Protein AF-0000000074037880 (afdb_homodimer)

Nearest PDB structures (foldseek):
  3bfj-assembly1_A  TM=9.382E-01  e=2.009E-25  Klebsiella pneumoniae
  3ox4-assembly2_C  TM=9.324E-01  e=2.472E-25  Zymomonas mobilis
  7qnf-assembly1_AAA  TM=9.212E-01  e=4.508E-24  Escherichia coli str. K-12 substr. MG1655
  4fr2-assembly1_A-2  TM=9.299E-01  e=2.249E-23  Oenococcus oeni ATCC BAA-1163
  6jkp-assembly1_A  TM=8.686E-01  e=5.429E-23  Bifidobacterium catenulatum PV20-2

pLDDT: mean 90.04, std 9.84, range [37.25, 98.62]

Radius of gyration: 26.13 Å; Cα contacts (8 Å, |Δi|>4): 1681; chains: 2; bounding box: 65×81×56 Å

Foldseek 3Di:
DFDFDFDFAPAEAADAPLLLCLQVVQVVQHQEEEEFEAPVCVVVCVQVVSQVSNVVSRHHYHYDHHADPLRALVVLVVVLVVCLVRVHQEYEFEEAQASLLSSLSSQQVNVDVDGSVCQQVADEGQDGRAYEYEYLALQHQCNRPQWGWGQHPVPLFIGIGGYHRNNYNYYYYHLCSLVVDQLQVLLLSLLLLLQLLLQQCLFLQADPQLVVLSLLLNLLSLVLLVVCLVPSNDSVSSSSNSVSSVSSNSSCSRGHHALLLLLLSGCCSNPVDPSSLSSLQLRLVLLLVSCQLDLQSLQSLLVSLVHDCPPHDSNNRSVSNSVSSVVSSVSHPGDNAPVVVVDDLVVSLVSLQRSQPPPNQVGGRVGRHSVNSSVSNVVRD/DFDFDFDFAPAEADDAPLLLCLQVLQVVFHQEEEEFEAPVCVVVCPQVVSQVSNVVSRHHYHYDHHADPLRALVVLVVVLVVCLVRVHQEYEFEEAQARLLSSLSSQQVNVDVDGSVCQQVADEGQDGRAYEYEYLALQHQCNRPQWGWGQHPVPLFIGIGGYHRNNHNYYYYHLCSLVVDQLQVLLLSLLLLLQLLLQQCLFQQADPQLVVLSLLLNLLSLVLLVVCLVPSNDSVSSSSNSVSSVSSNSSCSRGHHALLLLLLSGCCSNPVDDSSLSSLQLRLVLLLVSCVLDLQSLQSLLVSLVHDCPPHDSNNRSVSNSVSSVVSSVSHPGDNAPVVVVDDLVVSLVSLQRSQPPPNQVGGGVGRHSVNSSVSNVVRD

Structure (mmCIF, N/CA/C/O backbone):
data_AF-0000000074037880-model_v1
#
loop_
_entity.id
_entity.type
_entity.pdbx_description
1 polymer 'Alcohol dehydrogenase'
#
loop_
_atom_site.group_PDB
_atom_site.id
_atom_site.type_symbol
_atom_site.label_atom_id
_atom_site.label_alt_id
_atom_site.label_comp_id
_atom_site.label_asym_id
_atom_site.label_entity_id
_atom_site.label_seq_id
_atom_site.pdbx_PDB_ins_code
_atom_site.Cartn_x
_atom_site.Cartn_y
_atom_site.Cartn_z
_atom_site.occupancy
_atom_site.B_iso_or_equiv
_atom_site.auth_seq_id
_atom_site.auth_comp_id
_atom_site.auth_asym_id
_atom_site.auth_atom_id
_atom_site.pdbx_PDB_model_num
ATOM 1 N N . MET A 1 1 ? -4.027 -3.281 18.734 1 38.81 1 MET A N 1
ATOM 2 C CA . MET A 1 1 ? -3.924 -3.129 17.281 1 38.81 1 MET A CA 1
ATOM 3 C C . MET A 1 1 ? -2.629 -3.742 16.766 1 38.81 1 MET A C 1
ATOM 5 O O . MET A 1 1 ? -1.581 -3.627 17.406 1 38.81 1 MET A O 1
ATOM 9 N N . ARG A 1 2 ? -2.766 -4.672 15.914 1 44.81 2 ARG A N 1
ATOM 10 C CA . ARG A 1 2 ? -1.594 -5.375 15.406 1 44.81 2 ARG A CA 1
ATOM 11 C C . ARG A 1 2 ? -0.685 -4.43 14.625 1 44.81 2 ARG A C 1
ATOM 13 O O . ARG A 1 2 ? -1.164 -3.535 13.93 1 44.81 2 ARG A O 1
ATOM 20 N N . SER A 1 3 ? 0.666 -4.527 15 1 43.25 3 SER A N 1
ATOM 21 C CA . SER A 1 3 ? 1.658 -3.777 14.242 1 43.25 3 SER A CA 1
ATOM 22 C C . SER A 1 3 ? 1.737 -4.27 12.797 1 43.25 3 SER A C 1
ATOM 24 O O . SER A 1 3 ? 1.501 -5.445 12.523 1 43.25 3 SER A O 1
ATOM 26 N N . ILE A 1 4 ? 1.676 -3.297 11.828 1 49.12 4 ILE A N 1
ATOM 27 C CA . ILE A 1 4 ? 1.834 -3.623 10.422 1 49.12 4 ILE A CA 1
ATOM 28 C C . ILE A 1 4 ? 3.215 -3.184 9.938 1 49.12 4 ILE A C 1
ATOM 30 O O . ILE A 1 4 ? 3.701 -2.117 10.32 1 49.12 4 ILE A O 1
ATOM 34 N N . SER A 1 5 ? 3.988 -4.113 9.438 1 48.03 5 SER A N 1
ATOM 35 C CA . SER A 1 5 ? 5.207 -3.762 8.719 1 48.03 5 SER A CA 1
ATOM 36 C C . SER A 1 5 ? 5.059 -4.031 7.223 1 48.03 5 SER A C 1
ATOM 38 O O . SER A 1 5 ? 4.703 -5.141 6.816 1 48.03 5 SER A O 1
ATOM 40 N N . LEU A 1 6 ? 5.051 -2.912 6.492 1 57.62 6 LEU A N 1
ATOM 41 C CA . LEU A 1 6 ? 4.883 -3.014 5.047 1 57.62 6 LEU A CA 1
ATOM 42 C C . LEU A 1 6 ? 6.172 -2.641 4.32 1 57.62 6 LEU A C 1
ATOM 44 O O . LEU A 1 6 ? 6.801 -1.631 4.648 1 57.62 6 LEU A O 1
ATOM 48 N N . ARG A 1 7 ? 6.762 -3.617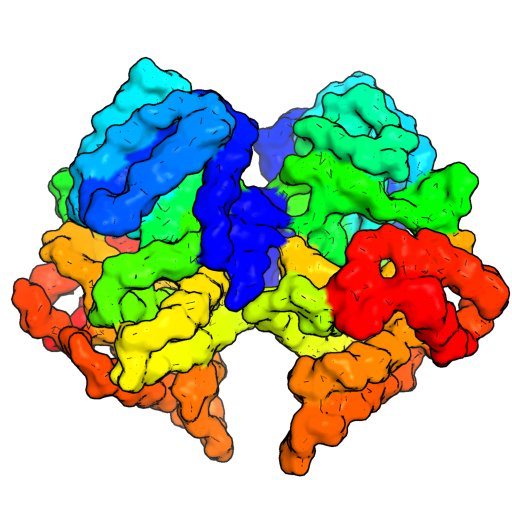 3.701 1 56.31 7 ARG A N 1
ATOM 49 C CA . ARG A 1 7 ? 7.805 -3.271 2.744 1 56.31 7 ARG A CA 1
ATOM 50 C C . ARG A 1 7 ? 7.281 -3.328 1.313 1 56.31 7 ARG A C 1
ATOM 52 O O . ARG A 1 7 ? 6.867 -4.391 0.839 1 56.31 7 ARG A O 1
ATOM 59 N N . LEU A 1 8 ? 7 -2.287 0.741 1 66 8 LEU A N 1
ATOM 60 C CA . LEU A 1 8 ? 6.484 -2.219 -0.622 1 66 8 LEU A CA 1
ATOM 61 C C . LEU A 1 8 ? 7.574 -1.788 -1.595 1 66 8 LEU A C 1
ATOM 63 O O . LEU A 1 8 ? 8.477 -1.03 -1.229 1 66 8 LEU A O 1
ATOM 67 N N . PRO A 1 9 ? 7.574 -2.648 -2.732 1 65.31 9 PRO A N 1
ATOM 68 C CA . PRO A 1 9 ? 8.523 -2.15 -3.734 1 65.31 9 PRO A CA 1
ATOM 69 C C . PRO A 1 9 ? 8.414 -0.643 -3.949 1 65.31 9 PRO A C 1
ATOM 71 O O . PRO A 1 9 ? 7.344 -0.063 -3.766 1 65.31 9 PRO A O 1
ATOM 74 N N . SER A 1 10 ? 9.43 -0.132 -4.25 1 68.94 10 SER A N 1
ATOM 75 C CA . SER A 1 10 ? 9.523 1.319 -4.375 1 68.94 10 SER A CA 1
ATOM 76 C C . SER A 1 10 ? 8.578 1.846 -5.445 1 68.94 10 SER A C 1
ATOM 78 O O . SER A 1 10 ? 7.992 2.92 -5.293 1 68.94 10 SER A O 1
ATOM 80 N N . THR A 1 11 ? 8.422 0.907 -6.535 1 84.19 11 THR A N 1
ATOM 81 C CA . THR A 1 11 ? 7.566 1.415 -7.602 1 84.19 11 THR A CA 1
ATOM 82 C C . THR A 1 11 ? 6.609 0.333 -8.086 1 84.19 11 THR A C 1
ATOM 84 O O . THR A 1 11 ? 7.027 -0.786 -8.391 1 84.19 11 THR A O 1
ATOM 87 N N . VAL A 1 12 ? 5.355 0.542 -7.98 1 87.94 12 VAL A N 1
ATOM 88 C CA . VAL A 1 12 ? 4.34 -0.325 -8.57 1 87.94 12 VAL A CA 1
ATOM 89 C C . VAL A 1 12 ? 3.564 0.439 -9.633 1 87.94 12 VAL A C 1
ATOM 91 O O . VAL A 1 12 ? 2.982 1.491 -9.359 1 87.94 12 VAL A O 1
ATOM 94 N N . VAL A 1 13 ? 3.619 -0.035 -10.836 1 88.44 13 VAL A N 1
ATOM 95 C CA . VAL A 1 13 ? 2.857 0.538 -11.938 1 88.44 13 VAL A CA 1
ATOM 96 C C . VAL A 1 13 ? 1.796 -0.456 -12.406 1 88.44 13 VAL A C 1
ATOM 98 O O . VAL A 1 13 ? 2.107 -1.609 -12.711 1 88.44 13 VAL A O 1
ATOM 101 N N . PHE A 1 14 ? 0.534 -0.035 -12.367 1 89.44 14 PHE A N 1
ATOM 102 C CA . PHE A 1 14 ? -0.59 -0.901 -12.703 1 89.44 14 PHE A CA 1
ATOM 103 C C . PHE A 1 14 ? -1.52 -0.22 -13.703 1 89.44 14 PHE A C 1
ATOM 105 O O . PHE A 1 14 ? -1.841 0.961 -13.555 1 89.44 14 PHE A O 1
ATOM 112 N N . GLY A 1 15 ? -1.845 -0.933 -14.742 1 86.88 15 GLY A N 1
ATOM 113 C CA . GLY A 1 15 ? -2.836 -0.398 -15.656 1 86.88 15 GLY A CA 1
ATOM 114 C C . GLY A 1 15 ? -2.662 -0.896 -17.078 1 86.88 15 GLY A C 1
ATOM 115 O O . GLY A 1 15 ? -1.974 -1.892 -17.312 1 86.88 15 GLY A O 1
ATOM 116 N N . LYS A 1 16 ? -3.389 -0.224 -18.047 1 84.69 16 LYS A N 1
ATOM 117 C CA . LYS A 1 16 ? -3.279 -0.521 -19.484 1 84.69 16 LYS A CA 1
ATOM 118 C C . LYS A 1 16 ? -2.115 0.237 -20.109 1 84.69 16 LYS A C 1
ATOM 120 O O . LYS A 1 16 ? -1.926 1.426 -19.844 1 84.69 16 LYS A O 1
ATOM 125 N N . ASP A 1 17 ? -1.201 -0.445 -20.781 1 85.94 17 ASP A N 1
ATOM 126 C CA . ASP A 1 17 ? -0.114 0.114 -21.578 1 85.94 17 ASP A CA 1
ATOM 127 C C . ASP A 1 17 ? 1.002 0.653 -20.688 1 85.94 17 ASP A C 1
ATOM 129 O O . ASP A 1 17 ? 1.72 1.579 -21.078 1 85.94 17 ASP A O 1
ATOM 133 N N . VAL A 1 18 ? 1.03 0.122 -19.547 1 89.38 18 VAL A N 1
ATOM 134 C CA . VAL A 1 18 ? 2.039 0.613 -18.625 1 89.38 18 VAL A CA 1
ATOM 135 C C . VAL A 1 18 ? 3.381 -0.054 -18.906 1 89.38 18 VAL A C 1
ATOM 137 O O . VAL A 1 18 ? 4.414 0.352 -18.375 1 89.38 18 VAL A O 1
ATOM 140 N N . LEU A 1 19 ? 3.406 -1.007 -19.797 1 89.94 19 LEU A N 1
ATOM 141 C CA . LEU A 1 19 ? 4.633 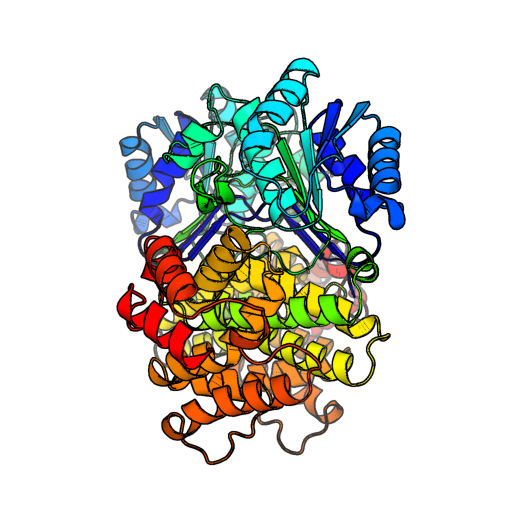-1.713 -20.156 1 89.94 19 LEU A CA 1
ATOM 142 C C . LEU A 1 19 ? 5.688 -0.741 -20.672 1 89.94 19 LEU A C 1
ATOM 144 O O . LEU A 1 19 ? 6.887 -0.989 -20.531 1 89.94 19 LEU A O 1
ATOM 148 N N . THR A 1 20 ? 5.25 0.32 -21.25 1 90.94 20 THR A N 1
ATOM 149 C CA . THR A 1 20 ? 6.148 1.31 -21.828 1 90.94 20 THR A CA 1
ATOM 150 C C . THR A 1 20 ? 7.051 1.919 -20.75 1 90.94 20 THR A C 1
ATOM 152 O O . THR A 1 20 ? 8.102 2.477 -21.062 1 90.94 20 THR A O 1
ATOM 155 N N . GLN A 1 21 ? 6.684 1.771 -19.531 1 91.44 21 GLN A N 1
ATOM 156 C CA . GLN A 1 21 ? 7.434 2.379 -18.438 1 91.44 21 GLN A CA 1
ATOM 157 C C . GLN A 1 21 ? 8.625 1.512 -18.031 1 91.44 21 GLN A C 1
ATOM 159 O O . GLN A 1 21 ? 9.516 1.966 -17.312 1 91.44 21 GLN A O 1
ATOM 164 N N . VAL A 1 22 ? 8.641 0.272 -18.484 1 95.12 22 VAL A N 1
ATOM 165 C CA . VAL A 1 22 ? 9.695 -0.656 -18.078 1 95.12 22 VAL A CA 1
ATOM 166 C C . VAL A 1 22 ? 11.055 -0.122 -18.531 1 95.12 22 VAL A C 1
ATOM 168 O O . VAL A 1 22 ? 12.055 -0.293 -17.844 1 95.12 22 VAL A O 1
ATOM 171 N N . GLY A 1 23 ? 11.086 0.542 -19.672 1 95.94 23 GLY A N 1
ATOM 172 C CA . GLY A 1 23 ? 12.328 1.086 -20.203 1 95.94 23 GLY A CA 1
ATOM 173 C C . GLY A 1 23 ? 12.977 2.102 -19.281 1 95.94 23 GLY A C 1
ATOM 174 O O . GLY A 1 23 ? 14.141 1.954 -18.906 1 95.94 23 GLY A O 1
ATOM 175 N N . SER A 1 24 ? 12.203 3.066 -18.891 1 93.31 24 SER A N 1
ATOM 176 C CA . SER A 1 24 ? 12.734 4.117 -18.016 1 93.31 24 SER A CA 1
ATOM 177 C C . SER A 1 24 ? 13.094 3.568 -16.641 1 93.31 24 SER A C 1
ATOM 179 O O . SER A 1 24 ? 14.102 3.965 -16.062 1 93.31 24 SER A O 1
ATOM 181 N N . LEU A 1 25 ? 12.297 2.684 -16.125 1 92.44 25 LEU A N 1
ATOM 182 C CA . LEU A 1 25 ? 12.555 2.076 -14.82 1 92.44 25 LEU A CA 1
ATOM 183 C C . LEU A 1 25 ? 13.867 1.295 -14.836 1 92.44 25 LEU A C 1
ATOM 185 O O . LEU A 1 25 ? 14.633 1.342 -13.875 1 92.44 25 LEU A O 1
ATOM 189 N N . ALA A 1 26 ? 14.078 0.587 -15.93 1 96.88 26 ALA A N 1
ATOM 190 C CA . ALA A 1 26 ? 15.305 -0.196 -16.062 1 96.88 26 ALA A CA 1
ATOM 191 C C . ALA A 1 26 ? 16.516 0.711 -16.266 1 96.88 26 ALA A C 1
ATOM 193 O O . ALA A 1 26 ? 17.578 0.489 -15.68 1 96.88 26 ALA A O 1
ATOM 194 N N . ARG A 1 27 ? 16.375 1.759 -17.047 1 95.88 27 ARG A N 1
ATOM 195 C CA . ARG A 1 27 ? 17.469 2.662 -17.375 1 95.88 27 ARG A CA 1
ATOM 196 C C . ARG A 1 27 ? 17.984 3.381 -16.141 1 95.88 27 ARG A C 1
ATOM 198 O O . ARG A 1 27 ? 19.172 3.668 -16.031 1 95.88 27 ARG A O 1
ATOM 205 N N . GLU A 1 28 ? 17.094 3.678 -15.25 1 88.62 28 GLU A N 1
ATOM 206 C CA . GLU A 1 28 ? 17.469 4.309 -13.992 1 88.62 28 GLU A CA 1
ATOM 207 C C . GLU A 1 28 ? 18.438 3.432 -13.203 1 88.62 28 GLU A C 1
ATOM 209 O O . GLU A 1 28 ? 19.125 3.916 -12.305 1 88.62 28 GLU A O 1
ATOM 214 N N . ARG A 1 29 ? 18.547 2.195 -13.555 1 93.06 29 ARG A N 1
ATOM 215 C CA . ARG A 1 29 ? 19.25 1.229 -12.719 1 93.06 29 ARG A CA 1
ATOM 216 C C . ARG A 1 29 ? 20.484 0.679 -13.438 1 93.06 29 ARG A C 1
ATOM 218 O O . ARG A 1 29 ? 21.344 0.052 -12.82 1 93.06 29 ARG A O 1
ATOM 225 N N . GLY A 1 30 ? 20.516 0.875 -14.781 1 95.69 30 GLY A N 1
ATOM 226 C CA . GLY A 1 30 ? 21.688 0.44 -15.523 1 95.69 30 GLY A CA 1
ATOM 227 C C . GLY A 1 30 ? 21.484 0.46 -17.031 1 95.69 30 GLY A C 1
ATOM 228 O O . GLY A 1 30 ? 20.5 1.017 -17.516 1 95.69 30 GLY A O 1
ATOM 229 N N . THR A 1 31 ? 22.469 -0.074 -17.719 1 98.06 31 THR A N 1
ATOM 230 C CA . THR A 1 31 ? 22.438 -0.078 -19.188 1 98.06 31 THR A CA 1
ATOM 231 C C . THR A 1 31 ? 22.484 -1.505 -19.719 1 98.06 31 THR A C 1
ATOM 233 O O . THR A 1 31 ? 22.406 -1.72 -20.938 1 98.06 31 THR A O 1
ATOM 236 N N . ARG A 1 32 ? 22.594 -2.471 -18.844 1 98.62 32 ARG A N 1
ATOM 237 C CA . ARG A 1 32 ? 22.641 -3.879 -19.219 1 98.62 32 ARG A CA 1
ATOM 238 C C . ARG A 1 32 ? 21.562 -4.672 -18.484 1 98.62 32 ARG A C 1
ATOM 240 O O . ARG A 1 32 ? 21.594 -4.801 -17.266 1 98.62 32 ARG A O 1
ATOM 247 N N . ALA A 1 33 ? 20.656 -5.223 -19.281 1 98.56 33 ALA A N 1
ATOM 248 C CA . ALA A 1 33 ? 19.516 -5.91 -18.703 1 98.56 33 ALA A CA 1
ATOM 249 C C . ALA A 1 33 ? 19.469 -7.375 -19.141 1 98.56 33 ALA A C 1
ATOM 251 O O . ALA A 1 33 ? 19.797 -7.695 -20.281 1 98.56 33 ALA A O 1
ATOM 252 N N . LEU A 1 34 ? 19.109 -8.234 -18.25 1 98.62 34 LEU A N 1
ATOM 253 C CA . LEU A 1 34 ? 18.766 -9.633 -18.531 1 98.62 34 LEU A CA 1
ATOM 254 C C . LEU A 1 34 ? 17.281 -9.883 -18.312 1 98.62 34 LEU A C 1
ATOM 256 O O . LEU A 1 34 ? 16.766 -9.68 -17.203 1 98.62 34 LEU A O 1
ATOM 260 N N . VAL A 1 35 ? 16.609 -10.258 -19.359 1 98.12 35 VAL A N 1
ATOM 261 C CA . VAL A 1 35 ? 15.203 -10.625 -19.266 1 98.12 35 VAL A CA 1
ATOM 262 C C . VAL A 1 35 ? 15.078 -12.141 -19.094 1 98.12 35 VAL A C 1
ATOM 264 O O . VAL A 1 35 ? 15.547 -12.914 -19.922 1 98.12 35 VAL A O 1
ATOM 267 N N . VAL A 1 36 ? 14.539 -12.516 -17.969 1 97 36 VAL A N 1
ATOM 268 C CA . VAL A 1 36 ? 14.258 -13.922 -17.688 1 97 36 VAL A CA 1
ATOM 269 C C . VAL A 1 36 ? 12.781 -14.203 -17.922 1 97 36 VAL A C 1
ATOM 271 O O . VAL A 1 36 ? 11.914 -13.594 -17.297 1 97 36 VAL A O 1
ATOM 274 N N . THR A 1 37 ? 12.461 -15.102 -18.797 1 94.31 37 THR A N 1
ATOM 275 C CA . THR A 1 37 ? 11.07 -15.32 -19.188 1 94.31 37 THR A CA 1
ATOM 276 C C . THR A 1 37 ? 10.859 -16.766 -19.641 1 94.31 37 THR A C 1
ATOM 278 O O . THR A 1 37 ? 11.758 -17.594 -19.5 1 94.31 37 THR A O 1
ATOM 281 N N . GLU A 1 38 ? 9.594 -17.047 -19.938 1 87.44 38 GLU A N 1
ATOM 282 C CA . GLU A 1 38 ? 9.219 -18.375 -20.438 1 87.44 38 GLU A CA 1
ATOM 283 C C . GLU A 1 38 ? 8.789 -18.297 -21.891 1 87.44 38 GLU A C 1
ATOM 285 O O . GLU A 1 38 ? 8.18 -17.312 -22.328 1 87.44 38 GLU A O 1
ATOM 290 N N . GLY A 1 39 ? 9.102 -19.344 -22.547 1 78.06 39 GLY A N 1
ATOM 291 C CA . GLY A 1 39 ? 8.953 -19.406 -23.984 1 78.06 39 GLY A CA 1
ATOM 292 C C . GLY A 1 39 ? 7.516 -19.219 -24.453 1 78.06 39 GLY A C 1
ATOM 293 O O . GLY A 1 39 ? 7.266 -18.719 -25.547 1 78.06 39 GLY A O 1
ATOM 294 N N . VAL A 1 40 ? 6.547 -19.547 -23.641 1 72.12 40 VAL A N 1
ATOM 295 C CA . VAL A 1 40 ? 5.145 -19.516 -24.031 1 72.12 40 VAL A CA 1
ATOM 296 C C . VAL A 1 40 ? 4.73 -18.078 -24.328 1 72.12 40 VAL A C 1
ATOM 298 O O . VAL A 1 40 ? 3.779 -17.828 -25.078 1 72.12 40 VAL A O 1
ATOM 301 N N . LEU A 1 41 ? 5.484 -17.141 -23.922 1 74.44 41 LEU A N 1
ATOM 302 C CA . LEU A 1 41 ? 5.117 -15.734 -24.062 1 74.44 41 LEU A CA 1
ATOM 303 C C . LEU A 1 41 ? 5.605 -15.195 -25.406 1 74.44 41 LEU A C 1
ATOM 305 O O . LEU A 1 41 ? 5.309 -14.047 -25.766 1 74.44 41 LEU A O 1
ATOM 309 N N . HIS A 1 42 ? 6.262 -16.031 -26.172 1 72 42 HIS A N 1
ATOM 310 C CA . HIS A 1 42 ? 6.605 -15.641 -27.547 1 72 42 HIS A CA 1
ATOM 311 C C . HIS A 1 42 ? 5.355 -15.422 -28.375 1 72 42 HIS A C 1
ATOM 313 O O . HIS A 1 42 ? 5.316 -14.516 -29.219 1 72 42 HIS A O 1
ATOM 319 N N . GLU A 1 43 ? 4.449 -16.25 -28.234 1 71.12 43 GLU A N 1
ATOM 320 C CA . GLU A 1 43 ? 3.244 -16.234 -29.062 1 71.12 43 GLU A CA 1
ATOM 321 C C . GLU A 1 43 ? 2.52 -14.891 -28.969 1 71.12 43 GLU A C 1
ATOM 323 O O . GLU A 1 43 ? 1.932 -14.43 -29.953 1 71.12 43 GLU A O 1
ATOM 328 N N . GLY A 1 44 ? 2.639 -14.188 -28.031 1 74.69 44 GLY A N 1
ATOM 329 C CA . GLY A 1 44 ? 1.97 -12.906 -27.859 1 74.69 44 GLY A CA 1
ATOM 330 C C . GLY A 1 44 ? 2.867 -11.719 -28.172 1 74.69 44 GLY A C 1
ATOM 331 O O . GLY A 1 44 ? 2.418 -10.57 -28.141 1 74.69 44 GLY A O 1
ATOM 332 N N . GLY A 1 45 ? 4.074 -12.062 -28.594 1 83.38 45 GLY A N 1
ATOM 333 C CA . GLY A 1 45 ? 5.023 -11.008 -28.922 1 83.38 45 GLY A CA 1
ATOM 334 C C . GLY A 1 45 ? 5.441 -10.188 -27.703 1 83.38 45 GLY A C 1
ATOM 335 O O . GLY A 1 45 ? 6.051 -9.125 -27.859 1 83.38 45 GLY A O 1
ATOM 336 N N . HIS A 1 46 ? 5.098 -10.656 -26.547 1 86.44 46 HIS A N 1
ATOM 337 C CA . HIS A 1 46 ? 5.332 -9.883 -25.344 1 86.44 46 HIS A CA 1
ATOM 338 C C . HIS A 1 46 ? 6.824 -9.781 -25.031 1 86.44 46 HIS A C 1
ATOM 340 O O . HIS A 1 46 ? 7.293 -8.742 -24.562 1 86.44 46 HIS A O 1
ATOM 346 N N . ILE A 1 47 ? 7.531 -10.844 -25.328 1 91.69 47 ILE A N 1
ATOM 347 C CA . ILE A 1 47 ? 8.961 -10.844 -25.062 1 91.69 47 ILE A CA 1
ATOM 348 C C . ILE A 1 47 ? 9.656 -9.805 -25.938 1 91.69 47 ILE A C 1
ATOM 350 O O . ILE A 1 47 ? 10.43 -8.984 -25.453 1 91.69 47 ILE A O 1
ATOM 354 N N . GLU A 1 48 ? 9.305 -9.82 -27.188 1 93.12 48 GLU A N 1
ATOM 355 C CA . GLU A 1 48 ? 9.914 -8.883 -28.125 1 93.12 48 GLU A CA 1
ATOM 356 C C . GLU A 1 48 ? 9.539 -7.438 -27.797 1 93.12 48 GLU A C 1
ATOM 358 O O . GLU A 1 48 ? 10.375 -6.539 -27.875 1 93.12 48 GLU A O 1
ATOM 363 N N . ARG A 1 49 ? 8.352 -7.32 -27.469 1 92.88 49 ARG A N 1
ATOM 364 C CA . ARG A 1 49 ? 7.879 -5.988 -27.094 1 92.88 49 ARG A CA 1
ATOM 365 C C . ARG A 1 49 ? 8.672 -5.426 -25.922 1 92.88 49 ARG A C 1
ATOM 367 O O . ARG A 1 49 ? 9.125 -4.281 -25.969 1 92.88 49 ARG A O 1
ATOM 374 N N . VAL A 1 50 ? 8.844 -6.207 -24.906 1 95.31 50 VAL A N 1
ATOM 375 C CA . VAL A 1 50 ? 9.57 -5.781 -23.703 1 95.31 50 VAL A CA 1
ATOM 376 C C . VAL A 1 50 ? 11.031 -5.52 -24.062 1 95.31 50 VAL A C 1
ATOM 378 O O . VAL A 1 50 ? 11.602 -4.504 -23.656 1 95.31 50 VAL A O 1
ATOM 381 N N . ALA A 1 51 ? 11.609 -6.43 -24.828 1 96.75 51 ALA A N 1
ATOM 382 C CA . ALA A 1 51 ? 13.008 -6.277 -25.234 1 96.75 51 ALA A CA 1
ATOM 383 C C . ALA A 1 51 ? 13.203 -4.992 -26.047 1 96.75 51 ALA A C 1
ATOM 385 O O . ALA A 1 51 ? 14.188 -4.277 -25.844 1 96.75 51 ALA A O 1
ATOM 386 N N . GLU A 1 52 ? 12.305 -4.707 -26.906 1 97.06 52 GLU A N 1
ATOM 387 C CA . GLU A 1 52 ? 12.391 -3.512 -27.734 1 97.06 52 GLU A CA 1
ATOM 388 C C . GLU A 1 52 ? 12.273 -2.244 -26.891 1 97.06 52 GLU A C 1
ATOM 390 O O . GLU A 1 52 ? 13 -1.274 -27.125 1 97.06 52 GLU A O 1
ATOM 395 N N . ILE A 1 53 ? 11.312 -2.244 -26 1 97.31 53 ILE A N 1
ATOM 396 C CA . ILE A 1 53 ? 11.141 -1.104 -25.109 1 97.31 53 ILE A CA 1
ATOM 397 C C . ILE A 1 53 ? 12.438 -0.836 -24.359 1 97.31 53 ILE A C 1
ATOM 399 O O . ILE A 1 53 ? 12.875 0.313 -24.234 1 97.31 53 ILE A O 1
ATOM 403 N N . LEU A 1 54 ? 13.094 -1.911 -23.875 1 98.12 54 LEU A N 1
ATOM 404 C CA . LEU A 1 54 ? 14.352 -1.784 -23.141 1 98.12 54 LEU A CA 1
ATOM 405 C C . LEU A 1 54 ? 15.461 -1.255 -24.047 1 98.12 54 LEU A C 1
ATOM 407 O O . LEU A 1 54 ? 16.188 -0.333 -23.656 1 98.12 54 LEU A O 1
ATOM 411 N N . ARG A 1 55 ? 15.555 -1.775 -25.234 1 98.25 55 ARG A N 1
ATOM 412 C CA . ARG A 1 55 ? 16.594 -1.347 -26.172 1 98.25 55 ARG A CA 1
ATOM 413 C C . ARG A 1 55 ? 16.406 0.117 -26.562 1 98.25 55 ARG A C 1
ATOM 415 O O . ARG A 1 55 ? 17.375 0.882 -26.609 1 98.25 55 ARG A O 1
ATOM 422 N N . ARG A 1 56 ? 15.234 0.501 -26.797 1 97.75 56 ARG A N 1
ATOM 423 C CA . ARG A 1 56 ? 14.922 1.88 -27.156 1 97.75 56 ARG A CA 1
ATOM 424 C C . ARG A 1 56 ? 15.258 2.838 -26.016 1 97.75 56 ARG A C 1
ATOM 426 O O . ARG A 1 56 ? 15.5 4.023 -26.25 1 97.75 56 ARG A O 1
ATOM 433 N N . SER A 1 57 ? 15.25 2.291 -24.859 1 97.62 57 SER A N 1
ATOM 434 C CA . SER A 1 57 ? 15.57 3.109 -23.703 1 97.62 57 SER A CA 1
ATOM 435 C C . SER A 1 57 ? 17.062 3.139 -23.438 1 97.62 57 SER A C 1
ATOM 437 O O . SER A 1 57 ? 17.516 3.656 -22.406 1 97.62 57 SER A O 1
ATOM 439 N N . GLY A 1 58 ? 17.844 2.484 -24.281 1 97.94 58 GLY A N 1
ATOM 440 C CA . GLY A 1 58 ? 19.297 2.596 -24.219 1 97.94 58 GLY A CA 1
ATOM 441 C C . GLY A 1 58 ? 19.953 1.441 -23.484 1 97.94 58 GLY A C 1
ATOM 442 O O . GLY A 1 58 ? 21.094 1.554 -23.047 1 97.94 58 GLY A O 1
ATOM 443 N N . LEU A 1 59 ? 19.25 0.331 -23.344 1 98.31 59 LEU A N 1
ATOM 444 C CA . LEU A 1 59 ? 19.828 -0.8 -22.641 1 98.31 59 LEU A CA 1
ATOM 445 C C . LEU A 1 59 ? 20.312 -1.872 -23.609 1 98.31 59 LEU A C 1
ATOM 447 O O . LEU A 1 59 ? 19.656 -2.127 -24.625 1 98.31 59 LEU A O 1
ATOM 451 N N . ASP A 1 60 ? 21.422 -2.488 -23.297 1 98.38 60 ASP A N 1
ATOM 452 C CA . ASP A 1 60 ? 21.797 -3.775 -23.891 1 98.38 60 ASP A CA 1
ATOM 453 C C . ASP A 1 60 ? 20.984 -4.91 -23.25 1 98.38 60 ASP A C 1
ATOM 455 O O . ASP A 1 60 ? 21 -5.082 -22.031 1 98.38 60 ASP A O 1
ATOM 459 N N . VAL A 1 61 ? 20.312 -5.652 -24.125 1 98.31 61 VAL A N 1
ATOM 460 C CA . VAL A 1 61 ? 19.344 -6.59 -23.578 1 98.31 61 VAL A CA 1
ATOM 461 C C . VAL A 1 61 ? 19.734 -8.023 -23.953 1 98.31 61 VAL A C 1
ATOM 463 O O . VAL A 1 61 ? 19.969 -8.32 -25.125 1 98.31 61 VAL A O 1
ATOM 466 N N . MET A 1 62 ? 19.828 -8.867 -23 1 97.75 62 MET A N 1
ATOM 467 C CA . MET A 1 62 ? 19.891 -10.312 -23.156 1 97.75 62 MET A CA 1
ATOM 468 C C . MET A 1 62 ? 18.594 -10.977 -22.719 1 97.75 62 MET A C 1
ATOM 470 O O . MET A 1 62 ? 18.016 -10.594 -21.688 1 97.75 62 MET A O 1
ATOM 474 N N . VAL A 1 63 ? 18.125 -11.898 -23.531 1 97.06 63 VAL A N 1
ATOM 475 C CA . VAL A 1 63 ? 16.875 -12.578 -23.219 1 97.06 63 VAL A CA 1
ATOM 476 C C . VAL A 1 63 ? 17.141 -14.062 -22.969 1 97.06 63 VAL A C 1
ATOM 478 O O . VAL A 1 63 ? 17.766 -14.734 -23.797 1 97.06 63 VAL A O 1
ATOM 481 N N . TYR A 1 64 ? 16.812 -14.484 -21.797 1 96.12 64 TYR A N 1
ATOM 482 C CA . TYR A 1 64 ? 16.75 -15.914 -21.5 1 96.12 64 TYR A CA 1
ATOM 483 C C . TYR A 1 64 ? 15.305 -16.406 -21.469 1 96.12 64 TYR A C 1
ATOM 485 O O . TYR A 1 64 ? 14.578 -16.156 -20.516 1 96.12 64 TYR A O 1
ATOM 493 N N . ASP A 1 65 ? 14.867 -17.125 -22.406 1 92.88 65 ASP A N 1
ATOM 494 C CA . ASP A 1 65 ? 13.469 -17.516 -22.562 1 92.88 65 ASP A CA 1
ATOM 495 C C . ASP A 1 65 ? 13.312 -19.031 -22.516 1 92.88 65 ASP A C 1
ATOM 497 O O . ASP A 1 65 ? 12.344 -19.578 -23.062 1 92.88 65 ASP A O 1
ATOM 501 N N . GLU A 1 66 ? 14.227 -19.656 -21.875 1 89.06 66 GLU A N 1
ATOM 502 C CA . GLU A 1 66 ? 14.242 -21.109 -21.938 1 89.06 66 GLU A CA 1
ATOM 503 C C . GLU A 1 66 ? 13.617 -21.734 -20.703 1 89.06 66 GLU A C 1
ATOM 505 O O . GLU A 1 66 ? 13.711 -22.938 -20.484 1 89.06 66 GLU A O 1
ATOM 510 N N . LEU A 1 67 ? 13.039 -20.875 -19.922 1 88.94 67 LEU A N 1
ATOM 511 C CA . LEU A 1 67 ? 12.383 -21.453 -18.75 1 88.94 67 LEU A CA 1
ATOM 512 C C . LEU A 1 67 ? 11.086 -22.141 -19.125 1 88.94 67 LEU A C 1
ATOM 514 O O . LEU A 1 67 ? 10.391 -21.703 -20.047 1 88.94 67 LEU A O 1
ATOM 518 N N . MET A 1 68 ? 10.898 -23.234 -18.484 1 75.69 68 MET A N 1
ATOM 519 C CA . MET A 1 68 ? 9.625 -23.938 -18.594 1 75.69 68 MET A CA 1
ATOM 520 C C . MET A 1 68 ? 8.75 -23.672 -17.375 1 75.69 68 MET A C 1
ATOM 522 O O . MET A 1 68 ? 9.266 -23.344 -16.297 1 75.69 68 MET A O 1
ATOM 526 N N . PRO A 1 69 ? 7.473 -23.797 -17.578 1 63.31 69 PRO A N 1
ATOM 527 C CA . PRO A 1 69 ? 6.562 -23.562 -16.453 1 63.31 69 PRO A CA 1
ATOM 528 C C . PRO A 1 69 ? 6.938 -24.375 -15.211 1 63.31 69 PRO A C 1
ATOM 530 O O . PRO A 1 69 ? 6.691 -23.938 -14.086 1 63.31 69 PRO A O 1
ATOM 533 N N . SER A 1 70 ? 7.574 -25.438 -15.492 1 65.19 70 SER A N 1
ATOM 534 C CA . SER A 1 70 ? 7.918 -26.297 -14.359 1 65.19 70 SER A CA 1
ATOM 535 C C . SER A 1 70 ? 9.406 -26.203 -14.031 1 65.19 70 SER A C 1
ATOM 537 O O . SER A 1 70 ? 9.984 -27.125 -13.469 1 65.19 70 SER A O 1
ATOM 539 N N . SER A 1 71 ? 9.828 -25.062 -14.414 1 69.06 71 SER A N 1
ATOM 540 C CA . SER A 1 71 ? 11.273 -24.953 -14.227 1 69.06 71 SER A CA 1
ATOM 541 C C . SER A 1 71 ? 11.656 -25.078 -12.758 1 69.06 71 SER A C 1
ATOM 543 O O . SER A 1 71 ? 10.938 -24.594 -11.883 1 69.06 71 SER A O 1
ATOM 545 N N . ALA A 1 72 ? 12.734 -25.766 -12.617 1 73.69 72 ALA A N 1
ATOM 546 C CA . ALA A 1 72 ? 13.25 -26.109 -11.297 1 73.69 72 ALA A CA 1
ATOM 547 C C . ALA A 1 72 ? 14.336 -25.125 -10.859 1 73.69 72 ALA A C 1
ATOM 549 O O . ALA A 1 72 ? 14.805 -24.312 -11.656 1 73.69 72 ALA A O 1
ATOM 550 N N . SER A 1 73 ? 14.641 -25.25 -9.648 1 85.19 73 SER A N 1
ATOM 551 C CA . SER A 1 73 ? 15.648 -24.406 -9 1 85.19 73 SER A CA 1
ATOM 552 C C . SER A 1 73 ? 17 -24.547 -9.68 1 85.19 73 SER A C 1
ATOM 554 O O . SER A 1 73 ? 17.844 -23.656 -9.578 1 85.19 73 SER A O 1
ATOM 556 N N . SER A 1 74 ? 17.125 -25.547 -10.453 1 85.31 74 SER A N 1
ATOM 557 C CA . SER A 1 74 ? 18.422 -25.828 -11.031 1 85.31 74 SER A CA 1
ATOM 558 C C . SER A 1 74 ? 18.812 -24.781 -12.078 1 85.31 74 SER A C 1
ATOM 560 O O . SER A 1 74 ? 20 -24.625 -12.398 1 85.31 74 SER A O 1
ATOM 562 N N . ARG A 1 75 ? 17.891 -24.094 -12.602 1 92.06 75 ARG A N 1
ATOM 563 C CA . ARG A 1 75 ? 18.156 -23.125 -13.648 1 92.06 75 ARG A CA 1
ATOM 564 C C . ARG A 1 75 ? 18.703 -21.812 -13.055 1 92.06 75 ARG A C 1
ATOM 566 O O . ARG A 1 75 ? 19.297 -21.016 -13.766 1 92.06 75 ARG A O 1
ATOM 573 N N . VAL A 1 76 ? 18.469 -21.609 -11.812 1 96.25 76 VAL A N 1
ATOM 574 C CA . VAL A 1 76 ? 18.797 -20.344 -11.164 1 96.25 76 VAL A CA 1
ATOM 575 C C . VAL A 1 76 ? 20.297 -20.062 -11.297 1 96.25 76 VAL A C 1
ATOM 577 O O . VAL A 1 76 ? 20.688 -18.984 -11.75 1 96.25 76 VAL A O 1
ATOM 580 N N . ASP A 1 77 ? 21.094 -21.078 -11 1 95.31 77 ASP A N 1
ATOM 581 C CA . ASP A 1 77 ? 22.547 -20.859 -10.977 1 95.31 77 ASP A CA 1
ATOM 582 C C . ASP A 1 77 ? 23.094 -20.641 -12.383 1 95.31 77 ASP A C 1
ATOM 584 O O . ASP A 1 77 ? 24 -19.828 -12.586 1 95.31 77 ASP A O 1
ATOM 588 N N . GLU A 1 78 ? 22.578 -21.391 -13.281 1 94.38 78 GLU A N 1
ATOM 589 C CA . GLU A 1 78 ? 22.984 -21.203 -14.672 1 94.38 78 GLU A CA 1
ATOM 590 C C . GLU A 1 78 ? 22.688 -19.797 -15.156 1 94.38 78 GLU A C 1
ATOM 592 O O . GLU A 1 78 ? 23.562 -19.141 -15.742 1 94.38 78 GLU A O 1
ATOM 597 N N . ILE A 1 79 ? 21.531 -19.312 -14.883 1 97 79 ILE A N 1
ATOM 598 C CA . ILE A 1 79 ? 21.141 -17.984 -15.344 1 97 79 ILE A CA 1
ATOM 599 C C . ILE A 1 79 ? 21.906 -16.922 -14.562 1 97 79 ILE A C 1
ATOM 601 O O . ILE A 1 79 ? 22.266 -15.875 -15.117 1 97 79 ILE A O 1
ATOM 605 N N . ALA A 1 80 ? 22.141 -17.188 -13.289 1 97.62 80 ALA A N 1
ATOM 606 C CA . ALA A 1 80 ? 22.938 -16.25 -12.484 1 97.62 80 ALA A CA 1
ATOM 607 C C . ALA A 1 80 ? 24.344 -16.109 -13.047 1 97.62 80 ALA A C 1
ATOM 609 O O . ALA A 1 80 ? 24.906 -15.008 -13.062 1 97.62 80 ALA A O 1
ATOM 610 N N . SER A 1 81 ? 24.922 -17.234 -13.469 1 96.75 81 SER A N 1
ATOM 611 C CA . SER A 1 81 ? 26.234 -17.203 -14.094 1 96.75 81 SER A CA 1
ATOM 612 C C . SER A 1 81 ? 26.234 -16.375 -15.367 1 96.75 81 SER A C 1
ATOM 614 O O . SER A 1 81 ? 27.188 -15.625 -15.633 1 96.75 81 SER A O 1
ATOM 616 N N . LEU A 1 82 ? 25.172 -16.531 -16.125 1 96.44 82 LEU A N 1
ATOM 617 C CA . LEU A 1 82 ? 25.016 -15.727 -17.328 1 96.44 82 LEU A CA 1
ATOM 618 C C . LEU A 1 82 ? 24.938 -14.242 -16.984 1 96.44 82 LEU A C 1
ATOM 620 O O . LEU A 1 82 ? 25.531 -13.414 -17.672 1 96.44 82 LEU A O 1
ATOM 624 N N . ALA A 1 83 ? 24.188 -13.914 -15.977 1 97.88 83 ALA A N 1
ATOM 625 C CA . ALA A 1 83 ? 24.062 -12.531 -15.523 1 97.88 83 ALA A CA 1
ATOM 626 C C . ALA A 1 83 ? 25.406 -11.945 -15.133 1 97.88 83 ALA A C 1
ATOM 628 O O . ALA A 1 83 ? 25.719 -10.805 -15.477 1 97.88 83 ALA A O 1
ATOM 629 N N . ARG A 1 84 ? 26.203 -12.719 -14.438 1 97.12 84 ARG A N 1
ATOM 630 C CA . ARG A 1 84 ? 27.547 -12.281 -14.039 1 97.12 84 ARG A CA 1
ATOM 631 C C . ARG A 1 84 ? 28.438 -12.055 -15.258 1 97.12 84 ARG A C 1
ATOM 633 O O . ARG A 1 84 ? 29.109 -11.031 -15.352 1 97.12 84 ARG A O 1
ATOM 640 N N . ALA A 1 85 ? 28.406 -13.047 -16.078 1 96.69 85 ALA A N 1
ATOM 641 C CA . ALA A 1 85 ? 29.25 -13 -17.266 1 96.69 85 ALA A CA 1
ATOM 642 C C . ALA A 1 85 ? 28.922 -11.797 -18.125 1 96.69 85 ALA A C 1
ATOM 644 O O . ALA A 1 85 ? 29.812 -11.195 -18.734 1 96.69 85 ALA A O 1
ATOM 645 N N . SER A 1 86 ? 27.703 -11.422 -18.172 1 97 86 SER A N 1
ATOM 646 C CA . SER A 1 86 ? 27.266 -10.312 -19.016 1 97 86 SER A CA 1
ATOM 647 C C . SER A 1 86 ? 27.281 -8.992 -18.25 1 97 86 SER A C 1
ATOM 649 O O . SER A 1 86 ? 26.844 -7.961 -18.781 1 97 86 SER A O 1
ATOM 651 N N . LYS A 1 87 ? 27.656 -9.031 -16.984 1 97.38 87 LYS A N 1
ATOM 652 C CA . LYS A 1 87 ? 27.719 -7.852 -16.125 1 97.38 87 LYS A CA 1
ATOM 653 C C . LYS A 1 87 ? 26.359 -7.164 -16.047 1 97.38 87 LYS A C 1
ATOM 655 O O . LYS A 1 87 ? 26.266 -5.945 -16.188 1 97.38 87 LYS A O 1
ATOM 660 N N . THR A 1 88 ? 25.359 -7.988 -15.883 1 98.06 88 THR A N 1
ATOM 661 C CA . THR A 1 88 ? 23.984 -7.516 -15.781 1 98.06 88 THR A CA 1
ATOM 662 C C . THR A 1 88 ? 23.828 -6.562 -14.602 1 98.06 88 THR A C 1
ATOM 664 O O . THR A 1 88 ? 24.297 -6.844 -13.5 1 98.06 88 THR A O 1
ATOM 667 N N . GLN A 1 89 ? 23.141 -5.477 -14.906 1 97.88 89 GLN A N 1
ATOM 668 C CA . GLN A 1 89 ? 22.906 -4.496 -13.852 1 97.88 89 GLN A CA 1
ATOM 669 C C . GLN A 1 89 ? 21.453 -4.512 -13.398 1 97.88 89 GLN A C 1
ATOM 671 O O . GLN A 1 89 ? 21.125 -4.02 -12.32 1 97.88 89 GLN A O 1
ATOM 676 N N . VAL A 1 90 ? 20.578 -4.992 -14.25 1 98.12 90 VAL A N 1
ATOM 677 C CA . VAL A 1 90 ? 19.156 -5.109 -13.898 1 98.12 90 VAL A CA 1
ATOM 678 C C . VAL A 1 90 ? 18.594 -6.402 -14.477 1 98.12 90 VAL A C 1
ATOM 680 O O . VAL A 1 90 ? 18.766 -6.691 -15.664 1 98.12 90 VAL A O 1
ATOM 683 N N . VAL A 1 91 ? 17.984 -7.203 -13.672 1 98.44 91 VAL A N 1
ATOM 684 C CA . VAL A 1 91 ? 17.25 -8.398 -14.094 1 98.44 91 VAL A CA 1
ATOM 685 C C . VAL A 1 91 ? 15.766 -8.078 -14.211 1 98.44 91 VAL A C 1
ATOM 687 O O . VAL A 1 91 ? 15.203 -7.383 -13.367 1 98.44 91 VAL A O 1
ATOM 690 N N . LEU A 1 92 ? 15.148 -8.484 -15.266 1 98.19 92 LEU A N 1
ATOM 691 C CA . LEU A 1 92 ? 13.703 -8.367 -15.453 1 98.19 92 LEU A CA 1
ATOM 692 C C . LEU A 1 92 ? 13.055 -9.75 -15.539 1 98.19 92 LEU A C 1
ATOM 694 O O . LEU A 1 92 ? 13.414 -10.555 -16.391 1 98.19 92 LEU A O 1
ATOM 698 N N . GLY A 1 93 ? 12.219 -10.008 -14.578 1 96.56 93 GLY A N 1
ATOM 699 C CA . GLY A 1 93 ? 11.383 -11.195 -14.688 1 96.56 93 GLY A CA 1
ATOM 700 C C . GLY A 1 93 ? 10.078 -10.938 -15.422 1 96.56 93 GLY A C 1
ATOM 701 O O . GLY A 1 93 ? 9.32 -10.039 -15.062 1 96.56 93 GLY A O 1
ATOM 702 N N . LEU A 1 94 ? 9.82 -11.688 -16.438 1 94.94 94 LEU A N 1
ATOM 703 C CA . LEU A 1 94 ? 8.609 -11.578 -17.234 1 94.94 94 LEU A CA 1
ATOM 704 C C . LEU A 1 94 ? 7.898 -12.93 -17.344 1 94.94 94 LEU A C 1
ATOM 706 O O . LEU A 1 94 ? 8.406 -13.852 -17.969 1 94.94 94 LEU A O 1
ATOM 710 N N . GLY A 1 95 ? 6.789 -13.07 -16.672 1 91.12 95 GLY A N 1
ATOM 711 C CA . GLY A 1 95 ? 6.078 -14.336 -16.75 1 91.12 95 GLY A CA 1
ATOM 712 C C . GLY A 1 95 ? 5.23 -14.617 -15.516 1 91.12 95 GLY A C 1
ATOM 713 O O . GLY A 1 95 ? 4.766 -13.695 -14.852 1 91.12 95 GLY A O 1
ATOM 714 N N . GLY A 1 96 ? 4.945 -15.875 -15.336 1 88.31 96 GLY A N 1
ATOM 715 C CA . GLY A 1 96 ? 4.148 -16.297 -14.195 1 88.31 96 GLY A CA 1
ATOM 716 C C . GLY A 1 96 ? 4.949 -16.375 -12.906 1 88.31 96 GLY A C 1
ATOM 717 O O . GLY A 1 96 ? 6.133 -16.031 -12.883 1 88.31 96 GLY A O 1
ATOM 718 N N . MET A 1 97 ? 4.328 -16.812 -11.883 1 88.81 97 MET A N 1
ATOM 719 C CA . MET A 1 97 ? 4.906 -16.812 -10.539 1 88.81 97 MET A CA 1
ATOM 720 C C . MET A 1 97 ? 6.199 -17.625 -10.516 1 88.81 97 MET A C 1
ATOM 722 O O . MET A 1 97 ? 7.152 -17.25 -9.836 1 88.81 97 MET A O 1
ATOM 726 N N . ARG A 1 98 ? 6.238 -18.734 -11.195 1 88.12 98 ARG A N 1
ATOM 727 C CA . ARG A 1 98 ? 7.43 -19.578 -11.188 1 88.12 98 ARG A CA 1
ATOM 728 C C . ARG A 1 98 ? 8.602 -18.875 -11.859 1 88.12 98 ARG A C 1
ATOM 730 O O . ARG A 1 98 ? 9.727 -18.906 -11.359 1 88.12 98 ARG A O 1
ATOM 737 N N . VAL A 1 99 ? 8.32 -18.328 -12.977 1 91.81 99 VAL A N 1
ATOM 738 C CA . VAL A 1 99 ? 9.352 -17.594 -13.711 1 91.81 99 VAL A CA 1
ATOM 739 C C . VAL A 1 99 ? 9.852 -16.422 -12.867 1 91.81 99 VAL A C 1
ATOM 741 O O . VAL A 1 99 ? 11.062 -16.203 -12.766 1 91.81 99 VAL A O 1
ATOM 744 N N . LEU A 1 100 ? 8.953 -15.727 -12.281 1 93.88 100 LEU A N 1
ATOM 745 C CA . LEU A 1 100 ? 9.305 -14.57 -11.461 1 93.88 100 LEU A CA 1
ATOM 746 C C . LEU A 1 100 ? 10.125 -15 -10.25 1 93.88 100 LEU A C 1
ATOM 748 O O . LEU A 1 100 ? 11.055 -14.297 -9.852 1 93.88 100 LEU A O 1
ATOM 752 N N . SER A 1 101 ? 9.773 -16.125 -9.711 1 94.62 101 SER A N 1
ATOM 753 C CA . SER A 1 101 ? 10.523 -16.641 -8.578 1 94.62 101 SER A CA 1
ATOM 754 C C . SER A 1 101 ? 11.953 -17 -8.977 1 94.62 101 SER A C 1
ATOM 756 O O . SER A 1 101 ? 12.898 -16.703 -8.25 1 94.62 101 SER A O 1
ATOM 758 N N . VAL A 1 102 ? 12.062 -17.641 -10.094 1 95.5 102 VAL A N 1
ATOM 759 C CA . VAL A 1 102 ? 13.391 -17.984 -10.594 1 95.5 102 VAL A CA 1
ATOM 760 C C . VAL A 1 102 ? 14.195 -16.703 -10.836 1 95.5 102 VAL A C 1
ATOM 762 O O . VAL A 1 102 ? 15.344 -16.594 -10.398 1 95.5 102 VAL A O 1
ATOM 765 N N . ALA A 1 103 ? 13.594 -15.758 -11.508 1 96.56 103 ALA A N 1
ATOM 766 C CA . ALA A 1 103 ? 14.273 -14.508 -11.828 1 96.56 103 ALA A CA 1
ATOM 767 C C . ALA A 1 103 ? 14.711 -13.781 -10.562 1 96.56 103 ALA A C 1
ATOM 769 O O . ALA A 1 103 ? 15.805 -13.203 -10.516 1 96.56 103 ALA A O 1
ATOM 770 N N . ARG A 1 104 ? 13.883 -13.781 -9.602 1 96.06 104 ARG A N 1
ATOM 771 C CA . ARG A 1 104 ? 14.203 -13.18 -8.312 1 96.06 104 ARG A CA 1
ATOM 772 C C . ARG A 1 104 ? 15.438 -13.82 -7.703 1 96.06 104 ARG A C 1
ATOM 774 O O . ARG A 1 104 ? 16.312 -13.125 -7.184 1 96.06 104 ARG A O 1
ATOM 781 N N . CYS A 1 105 ? 15.461 -15.109 -7.707 1 97.31 105 CYS A N 1
ATOM 782 C CA . CYS A 1 105 ? 16.594 -15.836 -7.152 1 97.31 105 CYS A CA 1
ATOM 783 C C . CYS A 1 105 ? 17.859 -15.602 -7.98 1 97.31 105 CYS A C 1
ATOM 785 O O . CYS A 1 105 ? 18.969 -15.555 -7.441 1 97.31 105 CYS A O 1
ATOM 787 N N . VAL A 1 106 ? 17.656 -15.477 -9.297 1 97.75 106 VAL A N 1
ATOM 788 C CA . VAL A 1 106 ? 18.766 -15.148 -10.172 1 97.75 106 VAL A CA 1
ATOM 789 C C . VAL A 1 106 ? 19.391 -13.82 -9.75 1 97.75 106 VAL A C 1
ATOM 791 O O . VAL A 1 106 ? 20.609 -13.711 -9.617 1 97.75 106 VAL A O 1
ATOM 794 N N . ALA A 1 107 ? 18.594 -12.805 -9.516 1 97.81 107 ALA A N 1
ATOM 795 C CA . ALA A 1 107 ? 19.078 -11.484 -9.102 1 97.81 107 ALA A CA 1
ATOM 796 C C . ALA A 1 107 ? 19.875 -11.578 -7.801 1 97.81 107 ALA A C 1
ATOM 798 O O . ALA A 1 107 ? 20.875 -10.891 -7.637 1 97.81 107 ALA A O 1
ATOM 799 N N . ASN A 1 108 ? 19.438 -12.43 -6.887 1 97.44 108 ASN A N 1
ATOM 800 C CA . ASN A 1 108 ? 20.109 -12.609 -5.598 1 97.44 108 ASN A CA 1
ATOM 801 C C . ASN A 1 108 ? 21.422 -13.367 -5.746 1 97.44 108 ASN A C 1
ATOM 803 O O . ASN A 1 108 ? 22.453 -12.938 -5.223 1 97.44 108 ASN A O 1
ATOM 807 N N . CYS A 1 109 ? 21.375 -14.453 -6.5 1 97.38 109 CYS A N 1
ATOM 808 C CA . CYS A 1 109 ? 22.547 -15.297 -6.66 1 97.38 109 CYS A CA 1
ATOM 809 C C . CYS A 1 109 ? 23.594 -14.602 -7.52 1 97.38 109 CYS A C 1
ATOM 811 O O . CYS A 1 109 ? 24.797 -14.797 -7.324 1 97.38 109 CYS A O 1
ATOM 813 N N . ALA A 1 110 ? 23.188 -13.773 -8.422 1 97.06 110 ALA A N 1
ATOM 814 C CA . ALA A 1 110 ? 24.109 -13.086 -9.32 1 97.06 110 ALA A CA 1
ATOM 815 C C . ALA A 1 110 ? 24.953 -12.062 -8.555 1 97.06 110 ALA A C 1
ATOM 817 O O . ALA A 1 110 ? 26.094 -11.789 -8.93 1 97.06 110 ALA A O 1
ATOM 818 N N . ALA A 1 111 ? 24.469 -11.477 -7.582 1 94.31 111 ALA A N 1
ATOM 819 C CA . ALA A 1 111 ? 25.141 -10.422 -6.828 1 94.31 111 ALA A CA 1
ATOM 820 C C . ALA A 1 111 ? 25.938 -11 -5.66 1 94.31 111 ALA A C 1
ATOM 822 O O . ALA A 1 111 ? 26.672 -10.281 -4.988 1 94.31 111 ALA A O 1
ATOM 823 N N . SER A 1 112 ? 25.719 -12.266 -5.418 1 90 112 SER A N 1
ATOM 824 C CA . SER A 1 112 ? 26.328 -12.867 -4.238 1 90 112 SER A CA 1
ATOM 825 C C . SER A 1 112 ? 27.078 -14.148 -4.594 1 90 112 SER A C 1
ATOM 827 O O . SER A 1 112 ? 27.094 -14.555 -5.758 1 90 112 SER A O 1
ATOM 829 N N . ALA A 1 113 ? 27.703 -14.703 -3.625 1 86.69 113 ALA A N 1
ATOM 830 C CA . ALA A 1 113 ? 28.406 -15.977 -3.783 1 86.69 113 ALA A CA 1
ATOM 831 C C . ALA A 1 113 ? 27.484 -17.156 -3.449 1 86.69 113 ALA A C 1
ATOM 833 O O . ALA A 1 113 ? 27.891 -18.312 -3.514 1 86.69 113 ALA A O 1
ATOM 834 N N . LEU A 1 114 ? 26.234 -16.797 -3.264 1 93.88 114 LEU A N 1
ATOM 835 C CA . LEU A 1 114 ? 25.312 -17.859 -2.863 1 93.88 114 LEU A CA 1
ATOM 836 C C . LEU A 1 114 ? 24.75 -18.578 -4.086 1 93.88 114 LEU A C 1
ATOM 838 O O . LEU A 1 114 ? 24.469 -17.953 -5.109 1 93.88 114 LEU A O 1
ATOM 842 N N . THR A 1 115 ? 24.609 -19.859 -3.914 1 95.38 115 THR A N 1
ATOM 843 C CA . THR A 1 115 ? 23.938 -20.688 -4.902 1 95.38 115 THR A CA 1
ATOM 844 C C . THR A 1 115 ? 22.469 -20.891 -4.531 1 95.38 115 THR A C 1
ATOM 846 O O . THR A 1 115 ? 22.047 -20.5 -3.438 1 95.38 115 THR A O 1
ATOM 849 N N . VAL A 1 116 ? 21.719 -21.422 -5.473 1 95.38 116 VAL A N 1
ATOM 850 C CA . VAL A 1 116 ? 20.312 -21.703 -5.199 1 95.38 116 VAL A CA 1
ATOM 851 C C . VAL A 1 116 ? 20.188 -22.688 -4.043 1 95.38 116 VAL A C 1
ATOM 853 O O . VAL A 1 116 ? 19.25 -22.609 -3.244 1 95.38 116 VAL A O 1
ATOM 856 N N . ARG A 1 117 ? 21.141 -23.594 -3.912 1 94.94 117 ARG A N 1
ATOM 857 C CA . ARG A 1 117 ? 21.156 -24.531 -2.801 1 94.94 117 ARG A CA 1
ATOM 858 C C . ARG A 1 117 ? 21.266 -23.812 -1.465 1 94.94 117 ARG A C 1
ATOM 860 O O . ARG A 1 117 ? 20.625 -24.188 -0.49 1 94.94 117 ARG A O 1
ATOM 867 N N . ASP A 1 118 ? 22.078 -22.812 -1.437 1 96 118 ASP A N 1
ATOM 868 C CA . ASP A 1 118 ? 22.203 -22 -0.224 1 96 118 ASP A CA 1
ATOM 869 C C . ASP A 1 118 ? 20.875 -21.375 0.159 1 96 118 ASP A C 1
ATOM 871 O O . ASP A 1 118 ? 20.5 -21.359 1.333 1 96 118 ASP A O 1
ATOM 875 N N . LEU A 1 119 ? 20.203 -20.812 -0.843 1 95.06 119 LEU A N 1
ATOM 876 C CA . LEU A 1 119 ? 18.891 -20.219 -0.588 1 95.06 119 LEU A CA 1
ATOM 877 C C . LEU A 1 119 ? 17.906 -21.25 -0.068 1 95.06 119 LEU A C 1
ATOM 879 O O . LEU A 1 119 ? 17.172 -20.984 0.882 1 95.06 119 LEU A O 1
ATOM 883 N N . LEU A 1 120 ? 17.938 -22.422 -0.667 1 94.06 120 LEU A N 1
ATOM 884 C CA . LEU A 1 120 ? 17.031 -23.516 -0.289 1 94.06 120 LEU A CA 1
ATOM 885 C C . LEU A 1 120 ? 17.328 -23.984 1.13 1 94.06 120 LEU A C 1
ATOM 887 O O . LEU A 1 120 ? 16.438 -24.5 1.812 1 94.06 120 LEU A O 1
ATOM 891 N N . GLU A 1 121 ? 18.516 -23.781 1.558 1 94.19 121 GLU A N 1
ATOM 892 C CA . GLU A 1 121 ? 18.922 -24.188 2.895 1 94.19 121 GLU A CA 1
ATOM 893 C C . GLU A 1 121 ? 18.672 -23.094 3.918 1 94.19 121 GLU A C 1
ATOM 895 O O . GLU A 1 121 ? 19 -23.234 5.098 1 94.19 121 GLU A O 1
ATOM 900 N N . GLY A 1 122 ? 18.219 -21.969 3.451 1 93.19 122 GLY A N 1
ATOM 901 C CA . GLY A 1 122 ? 17.766 -20.953 4.391 1 93.19 122 GLY A CA 1
ATOM 902 C C . GLY A 1 122 ? 18.672 -19.75 4.461 1 93.19 122 GLY A C 1
ATOM 903 O O . GLY A 1 122 ? 18.422 -18.812 5.223 1 93.19 122 GLY A O 1
ATOM 904 N N . LYS A 1 123 ? 19.734 -19.75 3.619 1 95.06 123 LYS A N 1
ATOM 905 C CA . LYS A 1 123 ? 20.594 -18.578 3.58 1 95.06 123 LYS A CA 1
ATOM 906 C C . LYS A 1 123 ? 19.953 -17.438 2.789 1 95.06 123 LYS A C 1
ATOM 908 O O . LYS A 1 123 ? 19.188 -17.688 1.854 1 95.06 123 LYS A O 1
ATOM 913 N N . THR A 1 124 ? 20.203 -16.25 3.184 1 93.75 124 THR A N 1
ATOM 914 C CA . THR A 1 124 ? 19.703 -15.062 2.5 1 93.75 124 THR A CA 1
ATOM 915 C C . THR A 1 124 ? 20.844 -14.18 2.012 1 93.75 124 THR A C 1
ATOM 917 O O . THR A 1 124 ? 21.797 -13.914 2.754 1 93.75 124 THR A O 1
ATOM 920 N N . ALA A 1 125 ? 20.703 -13.805 0.787 1 92.06 125 ALA A N 1
ATOM 921 C CA . ALA A 1 125 ? 21.719 -12.906 0.227 1 92.06 125 ALA A CA 1
ATOM 922 C C . ALA A 1 125 ? 21.672 -11.539 0.907 1 92.06 125 ALA A C 1
ATOM 924 O O . ALA A 1 125 ? 20.609 -11.078 1.312 1 92.06 125 ALA A O 1
ATOM 925 N N . ARG A 1 126 ? 22.812 -10.914 1.002 1 86.88 126 ARG A N 1
ATOM 926 C CA . ARG A 1 126 ? 22.906 -9.594 1.616 1 86.88 126 ARG A CA 1
ATOM 927 C C . ARG A 1 126 ? 22.641 -8.492 0.595 1 86.88 126 ARG A C 1
ATOM 929 O O . ARG A 1 126 ? 22.312 -7.363 0.964 1 86.88 126 ARG A O 1
ATOM 936 N N . ASP A 1 127 ? 22.844 -8.891 -0.658 1 90.38 127 ASP A N 1
ATOM 937 C CA . ASP A 1 127 ? 22.641 -7.957 -1.76 1 90.38 127 ASP A CA 1
ATOM 938 C C . ASP A 1 127 ? 22.031 -8.664 -2.973 1 90.38 127 ASP A C 1
ATOM 940 O O . ASP A 1 127 ? 21.969 -9.891 -3.012 1 90.38 127 ASP A O 1
ATOM 944 N N . SER A 1 128 ? 21.531 -7.875 -3.908 1 95.12 128 SER A N 1
ATOM 945 C CA . SER A 1 128 ? 20.969 -8.398 -5.148 1 95.12 128 SER A CA 1
ATOM 946 C C . SER A 1 128 ? 21.172 -7.418 -6.301 1 95.12 128 SER A C 1
ATOM 948 O O . SER A 1 128 ? 21.328 -6.215 -6.078 1 95.12 128 SER A O 1
ATOM 950 N N . VAL A 1 129 ? 21.281 -7.977 -7.473 1 96.56 129 VAL A N 1
ATOM 951 C CA . VAL A 1 129 ? 21.109 -7.141 -8.656 1 96.56 129 VAL A CA 1
ATOM 952 C C . VAL A 1 129 ? 19.703 -6.535 -8.664 1 96.56 129 VAL A C 1
ATOM 954 O O . VAL A 1 129 ? 18.75 -7.164 -8.203 1 96.56 129 VAL A O 1
ATOM 957 N N . ASP A 1 130 ? 19.578 -5.281 -9.141 1 95.12 130 ASP A N 1
ATOM 958 C CA . ASP A 1 130 ? 18.266 -4.68 -9.219 1 95.12 130 ASP A CA 1
ATOM 959 C C . ASP A 1 130 ? 17.312 -5.559 -10.031 1 95.12 130 ASP A C 1
ATOM 961 O O . ASP A 1 130 ? 17.688 -6.129 -11.047 1 95.12 130 ASP A O 1
ATOM 965 N N . TYR A 1 131 ? 16.109 -5.707 -9.555 1 96.56 131 TYR A N 1
ATOM 966 C CA . TYR A 1 131 ? 15.164 -6.645 -10.141 1 96.56 131 TYR A CA 1
ATOM 967 C C . TYR A 1 131 ? 13.812 -5.98 -10.383 1 96.56 131 TYR A C 1
ATOM 969 O O . TYR A 1 131 ? 13.281 -5.305 -9.5 1 96.56 131 TYR A O 1
ATOM 977 N N . ILE A 1 132 ? 13.305 -6.086 -11.586 1 96.56 132 ILE A N 1
ATOM 978 C CA . ILE A 1 132 ? 11.984 -5.59 -11.977 1 96.56 132 ILE A CA 1
ATOM 979 C C . ILE A 1 132 ? 11.078 -6.766 -12.328 1 96.56 132 ILE A C 1
ATOM 981 O O . ILE A 1 132 ? 11.469 -7.66 -13.086 1 96.56 132 ILE A O 1
ATOM 985 N N . GLU A 1 133 ? 9.93 -6.762 -11.766 1 95.19 133 GLU A N 1
ATOM 986 C CA . GLU A 1 133 ? 8.969 -7.832 -12.008 1 95.19 133 GLU A CA 1
ATOM 987 C C . GLU A 1 133 ? 7.867 -7.375 -12.961 1 95.19 133 GLU A C 1
ATOM 989 O O . GLU A 1 133 ? 7.262 -6.32 -12.758 1 95.19 133 GLU A O 1
ATOM 994 N N . VAL A 1 134 ? 7.625 -8.188 -13.992 1 93.88 134 VAL A N 1
ATOM 995 C CA . VAL A 1 134 ? 6.539 -7.98 -14.945 1 93.88 134 VAL A CA 1
ATOM 996 C C . VAL A 1 134 ? 5.664 -9.227 -15.016 1 93.88 134 VAL A C 1
ATOM 998 O O . VAL A 1 134 ? 5.82 -10.055 -15.914 1 93.88 134 VAL A O 1
ATOM 1001 N N . PRO A 1 135 ? 4.711 -9.289 -14.141 1 92.19 135 PRO A N 1
ATOM 1002 C CA . PRO A 1 135 ? 3.869 -10.492 -14.094 1 92.19 135 PRO A CA 1
ATOM 1003 C C . PRO A 1 135 ? 2.992 -10.641 -15.336 1 92.19 135 PRO A C 1
ATOM 1005 O O . PRO A 1 135 ? 2.461 -9.656 -15.844 1 92.19 135 PRO A O 1
ATOM 1008 N N . SER A 1 136 ? 2.861 -11.844 -15.781 1 87.94 136 SER A N 1
ATOM 1009 C CA . SER A 1 136 ? 1.997 -12.125 -16.922 1 87.94 136 SER A CA 1
ATOM 1010 C C . SER A 1 136 ? 0.582 -12.469 -16.484 1 87.94 136 SER A C 1
ATOM 1012 O O . SER A 1 136 ? -0.31 -12.656 -17.312 1 87.94 136 SER A O 1
ATOM 1014 N N . SER A 1 137 ? 0.423 -12.578 -15.188 1 85.06 137 SER A N 1
ATOM 1015 C CA . SER A 1 137 ? -0.89 -12.852 -14.609 1 85.06 137 SER A CA 1
ATOM 1016 C C . SER A 1 137 ? -1.108 -12.047 -13.336 1 85.06 137 SER A C 1
ATOM 1018 O O . SER A 1 137 ? -0.149 -11.586 -12.711 1 85.06 137 SER A O 1
ATOM 1020 N N . PHE A 1 138 ? -2.396 -11.859 -13.039 1 84.25 138 PHE A N 1
ATOM 1021 C CA . PHE A 1 138 ? -2.717 -11.062 -11.859 1 84.25 138 PHE A CA 1
ATOM 1022 C C . PHE A 1 138 ? -2.674 -11.922 -10.602 1 84.25 138 PHE A C 1
ATOM 1024 O O . PHE A 1 138 ? -2.887 -11.43 -9.492 1 84.25 138 PHE A O 1
ATOM 1031 N N . ARG A 1 139 ? -2.34 -13.172 -10.875 1 85.31 139 ARG A N 1
ATOM 1032 C CA . ARG A 1 139 ? -2.268 -14.109 -9.758 1 85.31 139 ARG A CA 1
ATOM 1033 C C . ARG A 1 139 ? -0.848 -14.203 -9.211 1 85.31 139 ARG A C 1
ATOM 1035 O O . ARG A 1 139 ? -0.09 -15.102 -9.578 1 85.31 139 ARG A O 1
ATOM 1042 N N . ASN A 1 140 ? -0.324 -13.305 -8.539 1 83 140 ASN A N 1
ATOM 1043 C CA . ASN A 1 140 ? 0.968 -13.391 -7.871 1 83 140 ASN A CA 1
ATOM 1044 C C . ASN A 1 140 ? 0.889 -12.867 -6.438 1 83 140 ASN A C 1
ATOM 1046 O O . ASN A 1 140 ? 1.007 -11.664 -6.203 1 83 140 ASN A O 1
ATOM 1050 N N . HIS A 1 141 ? 0.917 -13.789 -5.594 1 88.06 141 HIS A N 1
ATOM 1051 C CA . HIS A 1 141 ? 0.688 -13.5 -4.184 1 88.06 141 HIS A CA 1
ATOM 1052 C C . HIS A 1 141 ? 1.986 -13.117 -3.479 1 88.06 141 HIS A C 1
ATOM 1054 O O . HIS A 1 141 ? 1.969 -12.695 -2.322 1 88.06 141 HIS A O 1
ATOM 1060 N N . LEU A 1 142 ? 3.088 -13.281 -4.164 1 89.12 142 LEU A N 1
ATOM 1061 C CA . LEU A 1 142 ? 4.383 -13.008 -3.551 1 89.12 142 LEU A CA 1
ATOM 1062 C C . LEU A 1 142 ? 4.949 -11.68 -4.047 1 89.12 142 LEU A C 1
ATOM 1064 O O . LEU A 1 142 ? 6.078 -11.312 -3.705 1 89.12 142 LEU A O 1
ATOM 1068 N N . LEU A 1 143 ? 4.156 -11 -4.777 1 88.5 143 LEU A N 1
ATOM 1069 C CA . LEU A 1 143 ? 4.586 -9.797 -5.488 1 88.5 143 LEU A CA 1
ATOM 1070 C C . LEU A 1 143 ? 5.246 -8.805 -4.531 1 88.5 143 LEU A C 1
ATOM 1072 O O . LEU A 1 143 ? 6.195 -8.117 -4.906 1 88.5 143 LEU A O 1
ATOM 1076 N N . MET A 1 144 ? 4.762 -8.711 -3.326 1 88.38 144 MET A N 1
ATOM 1077 C CA . MET A 1 144 ? 5.223 -7.688 -2.395 1 88.38 144 MET A CA 1
ATOM 1078 C C . MET A 1 144 ? 6.02 -8.312 -1.251 1 88.38 144 MET A C 1
ATOM 1080 O O . MET A 1 144 ? 6.164 -7.703 -0.189 1 88.38 144 MET A O 1
ATOM 1084 N N . ARG A 1 145 ? 6.508 -9.477 -1.426 1 88.31 145 ARG A N 1
ATOM 1085 C CA . ARG A 1 145 ? 7.227 -10.18 -0.368 1 88.31 145 ARG A CA 1
ATOM 1086 C C . ARG A 1 145 ? 8.68 -10.422 -0.763 1 88.31 145 ARG A C 1
ATOM 1088 O O . ARG A 1 145 ? 9 -10.516 -1.95 1 88.31 145 ARG A O 1
ATOM 1095 N N . ASP A 1 146 ? 9.531 -10.531 0.254 1 89.75 146 ASP A N 1
ATOM 1096 C CA . ASP A 1 146 ? 10.938 -10.875 0.025 1 89.75 146 ASP A CA 1
ATOM 1097 C C . ASP A 1 146 ? 11.141 -12.391 0.048 1 89.75 146 ASP A C 1
ATOM 1099 O O . ASP A 1 146 ? 12.016 -12.891 0.76 1 89.75 146 ASP A O 1
ATOM 1103 N N . GLU A 1 147 ? 10.266 -13.055 -0.702 1 92.56 147 GLU A N 1
ATOM 1104 C CA . GLU A 1 147 ? 10.289 -14.508 -0.795 1 92.56 147 GLU A CA 1
ATOM 1105 C C . GLU A 1 147 ? 10.047 -14.969 -2.23 1 92.56 147 GLU A C 1
ATOM 1107 O O . GLU A 1 147 ? 9.539 -14.211 -3.057 1 92.56 147 GLU A O 1
ATOM 1112 N N . ALA A 1 148 ? 10.453 -16.141 -2.486 1 94.06 148 ALA A N 1
ATOM 1113 C CA . ALA A 1 148 ? 10.227 -16.797 -3.77 1 94.06 148 ALA A CA 1
ATOM 1114 C C . ALA A 1 148 ? 9.852 -18.266 -3.576 1 94.06 148 ALA A C 1
ATOM 1116 O O . ALA A 1 148 ? 10.258 -18.891 -2.598 1 94.06 148 ALA A O 1
ATOM 1117 N N . LEU A 1 149 ? 9.031 -18.734 -4.441 1 93.56 149 LEU A N 1
ATOM 1118 C CA . LEU A 1 149 ? 8.625 -20.141 -4.457 1 93.56 149 LEU A CA 1
ATOM 1119 C C . LEU A 1 149 ? 9.383 -20.906 -5.527 1 93.56 149 LEU A C 1
ATOM 1121 O O . LEU A 1 149 ? 9.273 -20.609 -6.719 1 93.56 149 LEU A O 1
ATOM 1125 N N . LEU A 1 150 ? 10.141 -21.875 -5.109 1 93.75 150 LEU A N 1
ATOM 1126 C CA . LEU A 1 150 ? 10.906 -22.703 -6.039 1 93.75 150 LEU A CA 1
ATOM 1127 C C . LEU A 1 150 ? 10.484 -24.156 -5.941 1 93.75 150 LEU A C 1
ATOM 1129 O O . LEU A 1 150 ? 10.062 -24.609 -4.879 1 93.75 150 LEU A O 1
ATOM 1133 N N . ARG A 1 151 ? 10.523 -24.812 -7.074 1 92.56 151 ARG A N 1
ATOM 1134 C CA . ARG A 1 151 ? 10.547 -26.266 -7.059 1 92.56 151 ARG A CA 1
ATOM 1135 C C . ARG A 1 151 ? 11.977 -26.797 -6.93 1 92.56 151 ARG A C 1
ATOM 1137 O O . ARG A 1 151 ? 12.789 -26.625 -7.84 1 92.56 151 ARG A O 1
ATOM 1144 N N . ASP A 1 152 ? 12.195 -27.391 -5.832 1 91.25 152 ASP A N 1
ATOM 1145 C CA . ASP A 1 152 ? 13.531 -27.938 -5.609 1 91.25 152 ASP A CA 1
ATOM 1146 C C . ASP A 1 152 ? 13.812 -29.094 -6.566 1 91.25 152 ASP A C 1
ATOM 1148 O O . ASP A 1 152 ? 13.141 -30.125 -6.512 1 91.25 152 ASP A O 1
ATOM 1152 N N . SER A 1 153 ? 14.781 -28.922 -7.383 1 86.56 153 SER A N 1
ATOM 1153 C CA . SER A 1 153 ? 15.102 -29.922 -8.406 1 86.56 153 SER A CA 1
ATOM 1154 C C . SER A 1 153 ? 15.523 -31.25 -7.773 1 86.56 153 SER A C 1
ATOM 1156 O O . SER A 1 153 ? 15.336 -32.312 -8.367 1 86.56 153 SER A O 1
ATOM 1158 N N . GLY A 1 154 ? 16.047 -31.234 -6.617 1 83.81 154 GLY A N 1
ATOM 1159 C CA . GLY A 1 154 ? 16.484 -32.438 -5.938 1 83.81 154 GLY A CA 1
ATOM 1160 C C . GLY A 1 154 ? 15.336 -33.219 -5.305 1 83.81 154 GLY A C 1
ATOM 1161 O O . GLY A 1 154 ? 15.148 -34.406 -5.59 1 83.81 154 GLY A O 1
ATOM 1162 N N . SER A 1 155 ? 14.469 -32.562 -4.629 1 85.5 155 SER A N 1
ATOM 1163 C CA . SER A 1 155 ? 13.43 -33.188 -3.844 1 85.5 155 SER A CA 1
ATOM 1164 C C . SER A 1 155 ? 12.07 -33.125 -4.543 1 85.5 155 SER A C 1
ATOM 1166 O O . SER A 1 155 ? 11.133 -33.812 -4.156 1 85.5 155 SER A O 1
ATOM 1168 N N . GLU A 1 156 ? 11.984 -32.281 -5.551 1 85.44 156 GLU A N 1
ATOM 1169 C CA . GLU A 1 156 ? 10.75 -32.031 -6.281 1 85.44 156 GLU A CA 1
ATOM 1170 C C . GLU A 1 156 ? 9.672 -31.469 -5.363 1 85.44 156 GLU A C 1
ATOM 1172 O O . GLU A 1 156 ? 8.477 -31.656 -5.602 1 85.44 156 GLU A O 1
ATOM 1177 N N . ARG A 1 157 ? 10.102 -30.859 -4.355 1 90.44 157 ARG A N 1
ATOM 1178 C CA . ARG A 1 157 ? 9.195 -30.219 -3.406 1 90.44 157 ARG A CA 1
ATOM 1179 C C . ARG A 1 157 ? 9.156 -28.703 -3.623 1 90.44 157 ARG A C 1
ATOM 1181 O O . ARG A 1 157 ? 10.125 -28.109 -4.098 1 90.44 157 ARG A O 1
ATOM 1188 N N . ALA A 1 158 ? 7.996 -28.219 -3.324 1 93.06 158 ALA A N 1
ATOM 1189 C CA . ALA A 1 158 ? 7.906 -26.75 -3.26 1 93.06 158 ALA A CA 1
ATOM 1190 C C . ALA A 1 158 ? 8.664 -26.219 -2.053 1 93.06 158 ALA A C 1
ATOM 1192 O O . ALA A 1 158 ? 8.586 -26.766 -0.956 1 93.06 158 ALA A O 1
ATOM 1193 N N . ARG A 1 159 ? 9.438 -25.219 -2.291 1 93.25 159 ARG A N 1
ATOM 1194 C CA . ARG A 1 159 ? 10.203 -24.578 -1.227 1 93.25 159 ARG A CA 1
ATOM 1195 C C . ARG A 1 159 ? 10.078 -23.062 -1.294 1 93.25 159 ARG A C 1
ATOM 1197 O O . ARG A 1 159 ? 10.133 -22.469 -2.377 1 93.25 159 ARG A O 1
ATOM 1204 N N . MET A 1 160 ? 9.773 -22.547 -0.154 1 92.94 160 MET A N 1
ATOM 1205 C CA . MET A 1 160 ? 9.828 -21.094 -0.037 1 92.94 160 MET A CA 1
ATOM 1206 C C . MET A 1 160 ? 11.234 -20.641 0.359 1 92.94 160 MET A C 1
ATOM 1208 O O . MET A 1 160 ? 11.812 -21.156 1.312 1 92.94 160 MET A O 1
ATOM 1212 N N . VAL A 1 161 ? 11.773 -19.703 -0.408 1 94.12 161 VAL A N 1
ATOM 1213 C CA . VAL A 1 161 ? 13.094 -19.188 -0.067 1 94.12 161 VAL A CA 1
ATOM 1214 C C . VAL A 1 161 ? 13 -17.688 0.214 1 94.12 161 VAL A C 1
ATOM 1216 O O . VAL A 1 161 ? 12.156 -16.984 -0.36 1 94.12 161 VAL A O 1
ATOM 1219 N N . ARG A 1 162 ? 13.852 -17.203 1.097 1 93.56 162 ARG A N 1
ATOM 1220 C CA . ARG A 1 162 ? 13.938 -15.781 1.404 1 93.56 162 ARG A CA 1
ATOM 1221 C C . ARG A 1 162 ? 14.914 -15.07 0.471 1 93.56 162 ARG A C 1
ATOM 1223 O O . ARG A 1 162 ? 15.969 -15.617 0.136 1 93.56 162 ARG A O 1
ATOM 1230 N N . THR A 1 163 ? 14.586 -13.914 0.011 1 93.06 163 THR A N 1
ATOM 1231 C CA . THR A 1 163 ? 15.461 -13.086 -0.813 1 93.06 163 THR A CA 1
ATOM 1232 C C . THR A 1 163 ? 15.898 -11.836 -0.051 1 93.06 163 THR A C 1
ATOM 1234 O O . THR A 1 163 ? 15.336 -11.516 0.998 1 93.06 163 THR A O 1
ATOM 1237 N N . CYS A 1 164 ? 16.906 -11.25 -0.62 1 90.62 164 CYS A N 1
ATOM 1238 C CA . CYS A 1 164 ? 17.375 -9.992 -0.052 1 90.62 164 CYS A CA 1
ATOM 1239 C C . CYS A 1 164 ? 16.234 -8.984 0.051 1 90.62 164 CYS A C 1
ATOM 1241 O O . CYS A 1 164 ? 15.484 -8.797 -0.905 1 90.62 164 CYS A O 1
ATOM 1243 N N . PRO A 1 165 ? 16.109 -8.383 1.279 1 83.5 165 PRO A N 1
ATOM 1244 C CA . PRO A 1 165 ? 15.062 -7.355 1.384 1 83.5 165 PRO A CA 1
ATOM 1245 C C . PRO A 1 165 ? 15.234 -6.238 0.356 1 83.5 165 PRO A C 1
ATOM 1247 O O . PRO A 1 165 ? 16.344 -5.738 0.158 1 83.5 165 PRO A O 1
ATOM 1250 N N . GLY A 1 166 ? 14.18 -5.98 -0.359 1 81.19 166 GLY A N 1
ATOM 1251 C CA . GLY A 1 166 ? 14.203 -4.883 -1.314 1 81.19 166 GLY A CA 1
ATOM 1252 C C . GLY A 1 166 ? 14.711 -5.293 -2.682 1 81.19 166 GLY A C 1
ATOM 1253 O O . GLY A 1 166 ? 15.078 -4.441 -3.496 1 81.19 166 GLY A O 1
ATOM 1254 N N . THR A 1 167 ? 14.773 -6.598 -2.891 1 90.19 167 THR A N 1
ATOM 1255 C CA . THR A 1 167 ? 15.219 -7.105 -4.184 1 90.19 167 THR A CA 1
ATOM 1256 C C . THR A 1 167 ? 14.383 -6.508 -5.312 1 90.19 167 THR A C 1
ATOM 1258 O O . THR A 1 167 ? 14.93 -6.02 -6.305 1 90.19 167 THR A O 1
ATOM 1261 N N . VAL A 1 168 ? 13.102 -6.508 -5.156 1 92.5 168 VAL A N 1
ATOM 1262 C CA . VAL A 1 168 ? 12.211 -6.012 -6.199 1 92.5 168 VAL A CA 1
ATOM 1263 C C . VAL A 1 168 ? 12.164 -4.484 -6.156 1 92.5 168 VAL A C 1
ATOM 1265 O O . VAL A 1 168 ? 11.672 -3.898 -5.188 1 92.5 168 VAL A O 1
ATOM 1268 N N . LYS A 1 169 ? 12.617 -3.857 -7.191 1 90.31 169 LYS A N 1
ATOM 1269 C CA . LYS A 1 169 ? 12.664 -2.398 -7.246 1 90.31 169 LYS A CA 1
ATOM 1270 C C . LYS A 1 169 ? 11.398 -1.826 -7.883 1 90.31 169 LYS A C 1
ATOM 1272 O O . LYS A 1 169 ? 11.016 -0.693 -7.594 1 90.31 169 LYS A O 1
ATOM 1277 N N . ALA A 1 170 ? 10.82 -2.643 -8.75 1 91.38 170 ALA A N 1
ATOM 1278 C CA . ALA A 1 170 ? 9.602 -2.197 -9.414 1 91.38 170 ALA A CA 1
ATOM 1279 C C . ALA A 1 170 ? 8.75 -3.387 -9.852 1 91.38 170 ALA A C 1
ATOM 1281 O O . ALA A 1 170 ? 9.273 -4.469 -10.125 1 91.38 170 ALA A O 1
ATOM 1282 N N . VAL A 1 171 ? 7.516 -3.178 -9.82 1 92.5 171 VAL A N 1
ATOM 1283 C CA . VAL A 1 171 ? 6.535 -4.105 -10.367 1 92.5 171 VAL A CA 1
ATOM 1284 C C . VAL A 1 171 ? 5.699 -3.404 -11.438 1 92.5 171 VAL A C 1
ATOM 1286 O O . VAL A 1 171 ? 5.125 -2.342 -11.188 1 92.5 171 VAL A O 1
ATOM 1289 N N . VAL A 1 172 ? 5.699 -3.945 -12.625 1 91.88 172 VAL A N 1
ATOM 1290 C CA . VAL A 1 172 ? 4.895 -3.408 -13.711 1 91.88 172 VAL A CA 1
ATOM 1291 C C . VAL A 1 172 ? 3.795 -4.402 -14.086 1 91.88 172 VAL A C 1
ATOM 1293 O O . VAL A 1 172 ? 4.07 -5.445 -14.68 1 91.88 172 VAL A O 1
ATOM 1296 N N . LEU A 1 173 ? 2.598 -4.074 -13.734 1 90.38 173 LEU A N 1
ATOM 1297 C CA . LEU A 1 173 ? 1.449 -4.934 -13.992 1 90.38 173 LEU A CA 1
ATOM 1298 C C . LEU A 1 173 ? 0.638 -4.418 -15.172 1 90.38 173 LEU A C 1
ATOM 1300 O O . LEU A 1 173 ? -0.235 -3.562 -15.008 1 90.38 173 LEU A O 1
ATOM 1304 N N . GLU A 1 174 ? 0.935 -5.043 -16.281 1 88.12 174 GLU A N 1
ATOM 1305 C CA . GLU A 1 174 ? 0.218 -4.742 -17.531 1 88.12 174 GLU A CA 1
ATOM 1306 C C . GLU A 1 174 ? -1.075 -5.547 -17.625 1 88.12 174 GLU A C 1
ATOM 1308 O O . GLU A 1 174 ? -1.041 -6.766 -17.797 1 88.12 174 GLU A O 1
ATOM 1313 N N . THR A 1 175 ? -2.234 -4.855 -17.625 1 83.38 175 THR A N 1
ATOM 1314 C CA . THR A 1 175 ? -3.51 -5.562 -17.562 1 83.38 175 THR A CA 1
ATOM 1315 C C . THR A 1 175 ? -3.783 -6.309 -18.859 1 83.38 175 THR A C 1
ATOM 1317 O O . THR A 1 175 ? -4.512 -7.305 -18.875 1 83.38 175 THR A O 1
ATOM 1320 N N . GLU A 1 176 ? -3.139 -5.926 -19.906 1 81 176 GLU A N 1
ATOM 1321 C CA . GLU A 1 176 ? -3.369 -6.566 -21.188 1 81 176 GLU A CA 1
ATOM 1322 C C . GLU A 1 176 ? -2.703 -7.938 -21.25 1 81 176 GLU A C 1
ATOM 1324 O O . GLU A 1 176 ? -3.064 -8.773 -22.094 1 81 176 GLU A O 1
ATOM 1329 N N . PHE A 1 177 ? -1.76 -8.172 -20.406 1 82.25 177 PHE A N 1
ATOM 1330 C CA . PHE A 1 177 ? -1.081 -9.461 -20.422 1 82.25 177 PHE A CA 1
ATOM 1331 C C . PHE A 1 177 ? -2.055 -10.594 -20.109 1 82.25 177 PHE A C 1
ATOM 1333 O O . PHE A 1 177 ? -1.909 -11.703 -20.609 1 82.25 177 PHE A O 1
ATOM 1340 N N . SER A 1 178 ? -3.027 -10.266 -19.344 1 74.94 178 SER A N 1
ATOM 1341 C CA . SER A 1 178 ? -3.984 -11.297 -18.938 1 74.94 178 SER A CA 1
ATOM 1342 C C . SER A 1 178 ? -4.855 -11.727 -20.125 1 74.94 178 SER A C 1
ATOM 1344 O O . SER A 1 178 ? -5.488 -12.781 -20.078 1 74.94 178 SER A O 1
ATOM 1346 N N . GLN A 1 179 ? -4.78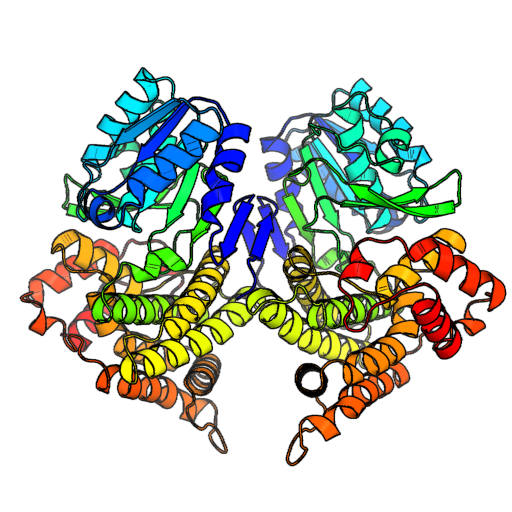5 -10.914 -21.141 1 75.25 179 GLN A N 1
ATOM 1347 C CA . GLN A 1 179 ? -5.574 -11.25 -22.312 1 75.25 179 GLN A CA 1
ATOM 1348 C C . GLN A 1 179 ? -4.969 -12.438 -23.062 1 75.25 179 GLN A C 1
ATOM 1350 O O . GLN A 1 179 ? -5.637 -13.07 -23.875 1 75.25 179 GLN A O 1
ATOM 1355 N N . THR A 1 180 ? -3.744 -12.703 -22.703 1 73.56 180 THR A N 1
ATOM 1356 C CA . THR A 1 180 ? -3.078 -13.812 -23.375 1 73.56 180 THR A CA 1
ATOM 1357 C C . THR A 1 180 ? -3.514 -15.148 -22.766 1 73.56 180 THR A C 1
ATOM 1359 O O . THR A 1 180 ? -3.307 -16.203 -23.359 1 73.56 180 THR A O 1
ATOM 1362 N N . LEU A 1 181 ? -4.152 -15.094 -21.641 1 79.06 181 LEU A N 1
ATOM 1363 C CA . LEU A 1 181 ? -4.641 -16.312 -21 1 79.06 181 LEU A CA 1
ATOM 1364 C C . LEU A 1 181 ? -5.949 -16.766 -21.625 1 79.06 181 LEU A C 1
ATOM 1366 O O . LEU A 1 181 ? -6.781 -15.945 -22.016 1 79.06 181 LEU A O 1
ATOM 1370 N N . SER A 1 182 ? -6.043 -18.078 -21.75 1 83.5 182 SER A N 1
ATOM 1371 C CA . SER A 1 182 ? -7.363 -18.594 -22.109 1 83.5 182 SER A CA 1
ATOM 1372 C C . SER A 1 182 ? -8.398 -18.219 -21.062 1 83.5 182 SER A C 1
ATOM 1374 O O . SER A 1 182 ? -8.055 -17.922 -19.906 1 83.5 182 SER A O 1
ATOM 1376 N N . ALA A 1 183 ? -9.625 -18.188 -21.484 1 82.94 183 ALA A N 1
ATOM 1377 C CA . ALA A 1 183 ? -10.703 -17.844 -20.562 1 82.94 183 ALA A CA 1
ATOM 1378 C C . ALA A 1 183 ? -10.711 -18.781 -19.359 1 82.94 183 ALA A C 1
ATOM 1380 O O . ALA A 1 183 ? -10.93 -18.344 -18.234 1 82.94 183 ALA A O 1
ATOM 1381 N N . LYS A 1 184 ? -10.469 -20.016 -19.656 1 84.62 184 LYS A N 1
ATOM 1382 C CA . LYS A 1 184 ? -10.469 -21.016 -18.609 1 84.62 184 LYS A CA 1
ATOM 1383 C C . LYS A 1 184 ? -9.344 -20.766 -17.609 1 84.62 184 LYS A C 1
ATOM 1385 O O . LYS A 1 184 ? -9.547 -20.844 -16.391 1 84.62 184 LYS A O 1
ATOM 1390 N N . TYR A 1 185 ? -8.211 -20.438 -18.047 1 85.69 185 TYR A N 1
ATOM 1391 C CA . TYR A 1 185 ? -7.078 -20.172 -17.172 1 85.69 185 TYR A CA 1
ATOM 1392 C C . TYR A 1 185 ? -7.254 -18.859 -16.406 1 85.69 185 TYR A C 1
ATOM 1394 O O . TYR A 1 185 ? -6.863 -18.75 -15.25 1 85.69 185 TYR A O 1
ATOM 1402 N N . ALA A 1 186 ? -7.828 -17.922 -17.141 1 88.06 186 ALA A N 1
ATOM 1403 C CA . ALA A 1 186 ? -8.102 -16.656 -16.469 1 88.06 186 ALA A CA 1
ATOM 1404 C C . ALA A 1 186 ? -9.086 -16.844 -15.32 1 88.06 186 ALA A C 1
ATOM 1406 O O . ALA A 1 186 ? -8.914 -16.25 -14.242 1 88.06 186 ALA A O 1
ATOM 1407 N N . LEU A 1 187 ? -10.031 -17.641 -15.57 1 90.06 187 LEU A N 1
ATOM 1408 C CA . LEU A 1 187 ? -11.023 -17.922 -14.539 1 90.06 187 LEU A CA 1
ATOM 1409 C C . LEU A 1 187 ? -10.383 -18.672 -13.375 1 90.06 187 LEU A C 1
ATOM 1411 O O . LEU A 1 187 ? -10.656 -18.375 -12.211 1 90.06 187 LEU A O 1
ATOM 1415 N N . ALA A 1 188 ? -9.562 -19.641 -13.656 1 90.75 188 ALA A N 1
ATOM 1416 C CA . ALA A 1 188 ? -8.852 -20.375 -12.617 1 90.75 188 ALA A CA 1
ATOM 1417 C C . ALA A 1 188 ? -7.969 -19.453 -11.789 1 90.75 188 ALA A C 1
ATOM 1419 O O . ALA A 1 188 ? -7.855 -19.609 -10.57 1 90.75 188 ALA A O 1
ATOM 1420 N N . ALA A 1 189 ? -7.359 -18.5 -12.445 1 92 189 ALA A N 1
ATOM 1421 C CA . ALA A 1 189 ? -6.52 -17.516 -11.758 1 92 189 ALA A CA 1
ATOM 1422 C C . ALA A 1 189 ? -7.352 -16.656 -10.812 1 92 189 ALA A C 1
ATOM 1424 O O . ALA A 1 189 ? -6.895 -16.312 -9.727 1 92 189 ALA A O 1
ATOM 1425 N N . VAL A 1 190 ? -8.555 -16.297 -11.258 1 94.75 190 VAL A N 1
ATOM 1426 C CA . VAL A 1 190 ? -9.469 -15.539 -10.406 1 94.75 190 VAL A CA 1
ATOM 1427 C C . VAL A 1 190 ? -9.773 -16.344 -9.141 1 94.75 190 VAL A C 1
ATOM 1429 O O . VAL A 1 190 ? -9.719 -15.805 -8.031 1 94.75 190 VAL A O 1
ATOM 1432 N N . MET A 1 191 ? -10.023 -17.609 -9.328 1 94.81 191 MET A N 1
ATOM 1433 C CA . MET A 1 191 ? -10.367 -18.469 -8.203 1 94.81 191 MET A CA 1
ATOM 1434 C C . MET A 1 191 ? -9.18 -18.656 -7.27 1 94.81 191 MET A C 1
ATOM 1436 O O . MET A 1 191 ? -9.336 -18.688 -6.051 1 94.81 191 MET A O 1
ATOM 1440 N N . ASP A 1 192 ? -8.07 -18.812 -7.832 1 96.44 192 ASP A N 1
ATOM 1441 C CA . ASP A 1 192 ? -6.832 -18.922 -7.066 1 96.44 192 ASP A CA 1
ATOM 1442 C C . ASP A 1 192 ? -6.602 -17.672 -6.215 1 96.44 192 ASP A C 1
ATOM 1444 O O . ASP A 1 192 ? -6.25 -17.766 -5.039 1 96.44 192 ASP A O 1
ATOM 1448 N N . THR A 1 193 ? -6.797 -16.547 -6.828 1 97.25 193 THR A N 1
ATOM 1449 C CA . THR A 1 193 ? -6.633 -15.289 -6.125 1 97.25 193 THR A CA 1
ATOM 1450 C C . THR A 1 193 ? -7.691 -15.133 -5.035 1 97.25 193 THR A C 1
ATOM 1452 O O . THR A 1 193 ? -7.414 -14.578 -3.967 1 97.25 193 THR A O 1
ATOM 1455 N N . LEU A 1 194 ? -8.891 -15.578 -5.359 1 97.75 194 LEU A N 1
ATOM 1456 C CA . LEU A 1 194 ? -9.961 -15.555 -4.367 1 97.75 194 LEU A CA 1
ATOM 1457 C C . LEU A 1 194 ? -9.594 -16.391 -3.146 1 97.75 194 LEU A C 1
ATOM 1459 O O . LEU A 1 194 ? -9.82 -15.977 -2.01 1 97.75 194 LEU A O 1
ATOM 1463 N N . LEU A 1 195 ? -9.031 -17.562 -3.363 1 97.69 195 LEU A N 1
ATOM 1464 C CA . LEU A 1 195 ? -8.555 -18.391 -2.266 1 97.69 195 LEU A CA 1
ATOM 1465 C C . LEU A 1 195 ? -7.531 -17.641 -1.418 1 97.69 195 LEU A C 1
ATOM 1467 O O . LEU A 1 195 ? -7.648 -17.594 -0.192 1 97.69 195 LEU A O 1
ATOM 1471 N N . ALA A 1 196 ? -6.582 -17.078 -2.092 1 98 196 ALA A N 1
ATOM 1472 C CA . ALA A 1 196 ? -5.527 -16.344 -1.395 1 98 196 ALA A CA 1
ATOM 1473 C C . ALA A 1 196 ? -6.105 -15.195 -0.583 1 98 196 ALA A C 1
ATOM 1475 O O . ALA A 1 196 ? -5.695 -14.953 0.555 1 98 196 ALA A O 1
ATOM 1476 N N . ALA A 1 197 ? -7.031 -14.469 -1.174 1 98.44 197 ALA A N 1
ATOM 1477 C CA . ALA A 1 197 ? -7.652 -13.328 -0.505 1 98.44 197 ALA A CA 1
ATOM 1478 C C . ALA A 1 197 ? -8.391 -13.766 0.755 1 98.44 197 ALA A C 1
ATOM 1480 O O . ALA A 1 197 ? -8.273 -13.133 1.806 1 98.44 197 ALA A O 1
ATOM 1481 N N . ILE A 1 198 ? -9.125 -14.82 0.656 1 98.19 198 ILE A N 1
ATOM 1482 C CA . ILE A 1 198 ? -9.922 -15.297 1.782 1 98.19 198 ILE A CA 1
ATOM 1483 C C . ILE A 1 198 ? -9 -15.812 2.885 1 98.19 198 ILE A C 1
ATOM 1485 O O . ILE A 1 198 ? -9.211 -15.516 4.066 1 98.19 198 ILE A O 1
ATOM 1489 N N . GLU A 1 199 ? -7.992 -16.562 2.506 1 98.19 199 GLU A N 1
ATOM 1490 C CA . GLU A 1 199 ? -7.035 -17.031 3.5 1 98.19 199 GLU A CA 1
ATOM 1491 C C . GLU A 1 199 ? -6.34 -15.875 4.199 1 98.19 199 GLU A C 1
ATOM 1493 O O . GLU A 1 199 ? -6.18 -15.883 5.422 1 98.19 199 GLU A O 1
ATOM 1498 N N . GLY A 1 200 ? -5.93 -14.906 3.393 1 97.62 200 GLY A N 1
ATOM 1499 C CA . GLY A 1 200 ? -5.32 -13.727 3.984 1 97.62 200 GLY A CA 1
ATOM 1500 C C . GLY A 1 200 ? -6.258 -12.977 4.918 1 97.62 200 GLY A C 1
ATOM 1501 O O . GLY A 1 200 ? -5.824 -12.445 5.941 1 97.62 200 GLY A O 1
ATOM 1502 N N . PHE A 1 201 ? -7.531 -12.922 4.586 1 98.19 201 PHE A N 1
ATOM 1503 C CA . PHE A 1 201 ? -8.547 -12.234 5.375 1 98.19 201 PHE A CA 1
ATOM 1504 C C . PHE A 1 201 ? -8.719 -12.906 6.734 1 98.19 201 PHE A C 1
ATOM 1506 O O . PHE A 1 201 ? -8.898 -12.227 7.746 1 98.19 201 PHE A O 1
ATOM 1513 N N . PHE A 1 202 ? -8.57 -14.188 6.805 1 97.56 202 PHE A N 1
ATOM 1514 C CA . PHE A 1 202 ? -8.797 -14.945 8.031 1 97.56 202 PHE A CA 1
ATOM 1515 C C . PHE A 1 202 ? -7.5 -15.086 8.82 1 97.56 202 PHE A C 1
ATOM 1517 O O . PHE A 1 202 ? -7.52 -15.5 9.977 1 97.56 202 PHE A O 1
ATOM 1524 N N . SER A 1 203 ? -6.332 -14.789 8.195 1 96.44 203 SER A N 1
ATOM 1525 C CA . SER A 1 203 ? -5.027 -14.969 8.828 1 96.44 203 SER A CA 1
ATOM 1526 C C . SER A 1 203 ? -4.98 -14.297 10.195 1 96.44 203 SER A C 1
ATOM 1528 O O . SER A 1 203 ? -5.578 -13.242 10.398 1 96.44 203 SER A O 1
ATOM 1530 N N . THR A 1 204 ? -4.215 -14.898 11.141 1 94.25 204 THR A N 1
ATOM 1531 C CA . THR A 1 204 ? -4.059 -14.32 12.469 1 94.25 204 THR A CA 1
ATOM 1532 C C . THR A 1 204 ? -3.219 -13.047 12.414 1 94.25 204 THR A C 1
ATOM 1534 O O . THR A 1 204 ? -3.168 -12.281 13.383 1 94.25 204 THR A O 1
ATOM 1537 N N . ARG A 1 205 ? -2.678 -12.734 11.25 1 90.88 205 ARG A N 1
ATOM 1538 C CA . ARG A 1 205 ? -1.872 -11.531 11.062 1 90.88 205 ARG A CA 1
ATOM 1539 C C . ARG A 1 205 ? -2.703 -10.406 10.453 1 90.88 205 ARG A C 1
ATOM 1541 O O . ARG A 1 205 ? -2.186 -9.312 10.188 1 90.88 205 ARG A O 1
ATOM 1548 N N . SER A 1 206 ? -3.938 -10.695 10.266 1 92.19 206 SER A N 1
ATOM 1549 C CA . SER A 1 206 ? -4.785 -9.711 9.586 1 92.19 206 SER A CA 1
ATOM 1550 C C . SER A 1 206 ? -4.879 -8.422 10.391 1 92.19 206 SER A C 1
ATOM 1552 O O . SER A 1 206 ? -4.664 -8.414 11.602 1 92.19 206 SER A O 1
ATOM 1554 N N . SER A 1 207 ? -5.051 -7.281 9.766 1 90.06 207 SER A N 1
ATOM 1555 C CA . SER A 1 207 ? -5.219 -5.934 10.305 1 90.06 207 SER A CA 1
ATOM 1556 C C . SER A 1 207 ? -6.352 -5.195 9.594 1 90.06 207 SER A C 1
ATOM 1558 O O . SER A 1 207 ? -6.91 -5.695 8.617 1 90.06 207 SER A O 1
ATOM 1560 N N . LEU A 1 208 ? -6.68 -4.031 10.133 1 92.31 208 LEU A N 1
ATOM 1561 C CA . LEU A 1 208 ? -7.699 -3.225 9.477 1 92.31 208 LEU A CA 1
ATOM 1562 C C . LEU A 1 208 ? -7.309 -2.932 8.031 1 92.31 208 LEU A C 1
ATOM 1564 O O . LEU A 1 208 ? -8.156 -2.973 7.133 1 92.31 208 LEU A O 1
ATOM 1568 N N . TYR A 1 209 ? -6.051 -2.658 7.848 1 92.19 209 TYR A N 1
ATOM 1569 C CA . TYR A 1 209 ? -5.535 -2.375 6.512 1 92.19 209 TYR A CA 1
ATOM 1570 C C . TYR A 1 209 ? -5.742 -3.564 5.582 1 92.19 209 TYR A C 1
ATOM 1572 O O . TYR A 1 209 ? -6.332 -3.426 4.508 1 92.19 209 TYR A O 1
ATOM 1580 N N . SER A 1 210 ? -5.238 -4.73 5.984 1 93.94 210 SER A N 1
ATOM 1581 C CA . SER A 1 210 ? -5.336 -5.91 5.129 1 93.94 210 SER A CA 1
ATOM 1582 C C . SER A 1 210 ? -6.789 -6.328 4.93 1 93.94 210 SER A C 1
ATOM 1584 O O . SER A 1 210 ? -7.188 -6.699 3.822 1 93.94 210 SER A O 1
ATOM 1586 N N . ASP A 1 211 ? -7.586 -6.273 6.023 1 96.75 211 ASP A N 1
ATOM 1587 C CA . ASP A 1 211 ? -8.992 -6.652 5.926 1 96.75 211 ASP A CA 1
ATOM 1588 C C . ASP A 1 211 ? -9.727 -5.77 4.918 1 96.75 211 ASP A C 1
ATOM 1590 O O . ASP A 1 211 ? -10.57 -6.254 4.156 1 96.75 211 ASP A O 1
ATOM 1594 N N . THR A 1 212 ? -9.398 -4.496 4.949 1 97.56 212 THR A N 1
ATOM 1595 C CA . THR A 1 212 ? -10.047 -3.547 4.051 1 97.56 212 THR A CA 1
ATOM 1596 C C . THR A 1 212 ? -9.773 -3.914 2.592 1 97.56 212 THR A C 1
ATOM 1598 O O . THR A 1 212 ? -10.711 -4.008 1.789 1 97.56 212 THR A O 1
ATOM 1601 N N . LEU A 1 213 ? -8.594 -4.141 2.27 1 97 213 LEU A N 1
ATOM 1602 C CA . LEU A 1 213 ? -8.219 -4.477 0.901 1 97 213 LEU A CA 1
ATOM 1603 C C . LEU A 1 213 ? -8.781 -5.836 0.499 1 97 213 LEU A C 1
ATOM 1605 O O . LEU A 1 213 ? -9.312 -5.988 -0.602 1 97 213 LEU A O 1
ATOM 1609 N N . LEU A 1 214 ? -8.688 -6.797 1.396 1 98.25 214 LEU A N 1
ATOM 1610 C CA . LEU A 1 214 ? -9.047 -8.172 1.052 1 98.25 214 LEU A CA 1
ATOM 1611 C C . LEU A 1 214 ? -10.555 -8.328 0.936 1 98.25 214 LEU A C 1
ATOM 1613 O O . LEU A 1 214 ? -11.047 -9.086 0.094 1 98.25 214 LEU A O 1
ATOM 1617 N N . GLU A 1 215 ? -11.281 -7.688 1.789 1 98.06 215 GLU A N 1
ATOM 1618 C CA . GLU A 1 215 ? -12.734 -7.742 1.675 1 98.06 215 GLU A CA 1
ATOM 1619 C C . GLU A 1 215 ? -13.203 -7.227 0.317 1 98.06 215 GLU A C 1
ATOM 1621 O O . GLU A 1 215 ? -14.055 -7.836 -0.325 1 98.06 215 GLU A O 1
ATOM 1626 N N . ARG A 1 216 ? -12.664 -6.109 -0.065 1 98.12 216 ARG A N 1
ATOM 1627 C CA . ARG A 1 216 ? -13 -5.559 -1.375 1 98.12 216 ARG A CA 1
ATOM 1628 C C . ARG A 1 216 ? -12.523 -6.48 -2.492 1 98.12 216 ARG A C 1
ATOM 1630 O O . ARG A 1 216 ? -13.234 -6.684 -3.48 1 98.12 216 ARG A O 1
ATOM 1637 N N . ALA A 1 217 ? -11.32 -7.004 -2.348 1 98.06 217 ALA A N 1
ATOM 1638 C CA . ALA A 1 217 ? -10.789 -7.918 -3.355 1 98.06 217 ALA A CA 1
ATOM 1639 C C . ALA A 1 217 ? -11.703 -9.133 -3.531 1 98.06 217 ALA A C 1
ATOM 1641 O O . ALA A 1 217 ? -11.977 -9.555 -4.656 1 98.06 217 ALA A O 1
ATOM 1642 N N . ILE A 1 218 ? -12.188 -9.695 -2.416 1 98.19 218 ILE A N 1
ATOM 1643 C CA . ILE A 1 218 ? -13.086 -10.852 -2.459 1 98.19 218 ILE A CA 1
ATOM 1644 C C . ILE A 1 218 ? -14.336 -10.5 -3.258 1 98.19 218 ILE A C 1
ATOM 1646 O O . ILE A 1 218 ? -14.758 -11.258 -4.133 1 98.19 218 ILE A O 1
ATOM 1650 N N . GLN A 1 219 ? -14.852 -9.359 -2.992 1 97.5 219 GLN A N 1
ATOM 1651 C CA . GLN A 1 219 ? -16.047 -8.906 -3.701 1 97.5 219 GLN A CA 1
ATOM 1652 C C . GLN A 1 219 ? -15.773 -8.781 -5.199 1 97.5 219 GLN A C 1
ATOM 1654 O O . GLN A 1 219 ? -16.562 -9.25 -6.016 1 97.5 219 GLN A O 1
ATOM 1659 N N . GLU A 1 220 ? -14.672 -8.133 -5.551 1 96.62 220 GLU A N 1
ATOM 1660 C CA . GLU A 1 220 ? -14.336 -7.887 -6.949 1 96.62 220 GLU A CA 1
ATOM 1661 C C . GLU A 1 220 ? -14.016 -9.188 -7.68 1 96.62 220 GLU A C 1
ATOM 1663 O O . GLU A 1 220 ? -14.367 -9.352 -8.852 1 96.62 220 GLU A O 1
ATOM 1668 N N . LEU A 1 221 ? -13.32 -10.078 -7.023 1 96.94 221 LEU A N 1
ATOM 1669 C CA . LEU A 1 221 ? -12.969 -11.359 -7.629 1 96.94 221 LEU A CA 1
ATOM 1670 C C . LEU A 1 221 ? -14.211 -12.211 -7.848 1 96.94 221 LEU A C 1
ATOM 1672 O O . LEU A 1 221 ? -14.352 -12.859 -8.891 1 96.94 221 LEU A O 1
ATOM 1676 N N . HIS A 1 222 ? -15.062 -12.227 -6.855 1 96 222 HIS A N 1
ATOM 1677 C CA . HIS A 1 222 ? -16.328 -12.93 -7.02 1 96 222 HIS A CA 1
ATOM 1678 C C . HIS A 1 222 ? -17.109 -12.391 -8.219 1 96 222 HIS A C 1
ATOM 1680 O O . HIS A 1 222 ? -17.578 -13.172 -9.047 1 96 222 HIS A O 1
ATOM 1686 N N . GLY A 1 223 ? -17.266 -11.07 -8.266 1 94.31 223 GLY A N 1
ATOM 1687 C CA . GLY A 1 223 ? -17.938 -10.461 -9.398 1 94.31 223 GLY A CA 1
ATOM 1688 C C . GLY A 1 223 ? -17.297 -10.781 -10.727 1 94.31 223 GLY A C 1
ATOM 1689 O O . GLY A 1 223 ? -17.984 -11.016 -11.727 1 94.31 223 GLY A O 1
ATOM 1690 N N . SER A 1 224 ? -16 -10.758 -10.75 1 93.5 224 SER A N 1
ATOM 1691 C CA . SER A 1 224 ? -15.25 -11.07 -11.961 1 93.5 224 SER A CA 1
ATOM 1692 C C . SER A 1 224 ? -15.5 -12.516 -12.398 1 93.5 224 SER A C 1
ATOM 1694 O O . SER A 1 224 ? -15.641 -12.789 -13.594 1 93.5 224 SER A O 1
ATOM 1696 N N . ALA A 1 225 ? -15.5 -13.422 -11.461 1 93.62 225 ALA A N 1
ATOM 1697 C CA . ALA A 1 225 ? -15.781 -14.82 -11.773 1 93.62 225 ALA A CA 1
ATOM 1698 C C . ALA A 1 225 ? -17.156 -14.984 -12.398 1 93.62 225 ALA A C 1
ATOM 1700 O O . ALA A 1 225 ? -17.312 -15.68 -13.406 1 93.62 225 ALA A O 1
ATOM 1701 N N . LEU A 1 226 ? -18.141 -14.328 -11.852 1 92.25 226 LEU A N 1
ATOM 1702 C CA . LEU A 1 226 ? -19.5 -14.406 -12.367 1 92.25 226 LEU A CA 1
ATOM 1703 C C . LEU A 1 226 ? -19.578 -13.844 -13.781 1 92.25 226 LEU A C 1
ATOM 1705 O O . LEU A 1 226 ? -20.25 -14.414 -14.648 1 92.25 226 LEU A O 1
ATOM 1709 N N . THR A 1 227 ? -18.906 -12.742 -13.945 1 91.56 227 THR A N 1
ATOM 1710 C CA . THR A 1 227 ? -18.875 -12.133 -15.266 1 91.56 227 THR A CA 1
ATOM 1711 C C . THR A 1 227 ? -18.203 -13.055 -16.281 1 91.56 227 THR A C 1
ATOM 1713 O O . THR A 1 227 ? -18.672 -13.188 -17.406 1 91.56 227 THR A O 1
ATOM 1716 N N . ALA A 1 228 ? -17.125 -13.625 -15.883 1 88.62 228 ALA A N 1
ATOM 1717 C CA . ALA A 1 228 ? -16.391 -14.516 -16.766 1 88.62 228 ALA A CA 1
ATOM 1718 C C . ALA A 1 228 ? -17.219 -15.719 -17.172 1 88.62 228 ALA A C 1
ATOM 1720 O O . ALA A 1 228 ? -17.141 -16.188 -18.312 1 88.62 228 ALA A O 1
ATOM 1721 N N . VAL A 1 229 ? -17.953 -16.25 -16.266 1 88 229 VAL A N 1
ATOM 1722 C CA . VAL A 1 229 ? -18.812 -17.406 -16.531 1 88 229 VAL A CA 1
ATOM 1723 C C . VAL A 1 229 ? -19.875 -17.016 -17.562 1 88 229 VAL A C 1
ATOM 1725 O O . VAL A 1 229 ? -20.188 -17.797 -18.469 1 88 229 VAL A O 1
ATOM 1728 N N . LYS A 1 230 ? -20.344 -15.828 -17.438 1 88.62 230 LYS A N 1
ATOM 1729 C CA . LYS A 1 230 ? -21.406 -15.359 -18.328 1 88.62 230 LYS A CA 1
ATOM 1730 C C . LYS A 1 230 ? -20.859 -15 -19.703 1 88.62 230 LYS A C 1
ATOM 1732 O O . LYS A 1 230 ? -21.484 -15.273 -20.719 1 88.62 230 LYS A O 1
ATOM 1737 N N . ASN A 1 231 ? -19.688 -14.281 -19.688 1 88.62 231 ASN A N 1
ATOM 1738 C CA . ASN A 1 231 ? -19.047 -13.867 -20.938 1 88.62 231 ASN A CA 1
ATOM 1739 C C . ASN A 1 231 ? -17.531 -13.977 -20.844 1 88.62 231 ASN A C 1
ATOM 1741 O O . ASN A 1 231 ? -16.844 -12.992 -20.578 1 88.62 231 ASN A O 1
ATOM 1745 N N . PRO A 1 232 ? -17.016 -15.102 -21.266 1 79.69 232 PRO A N 1
ATOM 1746 C CA . PRO A 1 232 ? -15.57 -15.359 -21.141 1 79.69 232 PRO A CA 1
ATOM 1747 C C . PRO A 1 232 ? -14.727 -14.414 -22 1 79.69 232 PRO A C 1
ATOM 1749 O O . PRO A 1 232 ? -13.523 -14.289 -21.781 1 79.69 232 PRO A O 1
ATOM 1752 N N . LEU A 1 233 ? -15.367 -13.75 -22.969 1 78.75 233 LEU A N 1
ATOM 1753 C CA . LEU A 1 233 ? -14.617 -12.875 -23.859 1 78.75 233 LEU A CA 1
ATOM 1754 C C . LEU A 1 233 ? -14.641 -11.43 -23.359 1 78.75 233 LEU A C 1
ATOM 1756 O O . LEU A 1 233 ? -14 -10.555 -23.953 1 78.75 233 LEU A O 1
ATOM 1760 N N . ASP A 1 234 ? -15.32 -11.273 -22.266 1 80.94 234 ASP A N 1
ATOM 1761 C CA . ASP A 1 234 ? -15.383 -9.93 -21.688 1 80.94 234 ASP A CA 1
ATOM 1762 C C . ASP A 1 234 ? -14.055 -9.547 -21.031 1 80.94 234 ASP A C 1
ATOM 1764 O O . ASP A 1 234 ? -13.688 -10.102 -20 1 80.94 234 ASP A O 1
ATOM 1768 N N . SER A 1 235 ? -13.414 -8.547 -21.609 1 80.06 235 SER A N 1
ATOM 1769 C CA . SER A 1 235 ? -12.102 -8.133 -21.109 1 80.06 235 SER A CA 1
ATOM 1770 C C . SER A 1 235 ? -12.227 -7.391 -19.781 1 80.06 235 SER A C 1
ATOM 1772 O O . SER A 1 235 ? -11.258 -7.297 -19.031 1 80.06 235 SER A O 1
ATOM 1774 N N . ARG A 1 236 ? -13.469 -7.055 -19.484 1 83.56 236 ARG A N 1
ATOM 1775 C CA . ARG A 1 236 ? -13.664 -6.234 -18.281 1 83.56 236 ARG A CA 1
ATOM 1776 C C . ARG A 1 236 ? -13.406 -7.043 -17.016 1 83.56 236 ARG A C 1
ATOM 1778 O O . ARG A 1 236 ? -12.945 -6.5 -16.016 1 83.56 236 ARG A O 1
ATOM 1785 N N . PHE A 1 237 ? -13.719 -8.312 -17.031 1 88.62 237 PHE A N 1
ATOM 1786 C CA . PHE A 1 237 ? -13.523 -9.07 -15.805 1 88.62 237 PHE A CA 1
ATOM 1787 C C . PHE A 1 237 ? -12.039 -9.242 -15.5 1 88.62 237 PHE A C 1
ATOM 1789 O O . PHE A 1 237 ? -11.641 -9.297 -14.336 1 88.62 237 PHE A O 1
ATOM 1796 N N . ARG A 1 238 ? -11.258 -9.25 -16.547 1 87.31 238 ARG A N 1
ATOM 1797 C CA . ARG A 1 238 ? -9.82 -9.438 -16.375 1 87.31 238 ARG A CA 1
ATOM 1798 C C . ARG A 1 238 ? -9.18 -8.203 -15.742 1 87.31 238 ARG A C 1
ATOM 1800 O O . ARG A 1 238 ? -8.305 -8.312 -14.883 1 87.31 238 ARG A O 1
ATOM 1807 N N . GLU A 1 239 ? -9.672 -7.066 -16.172 1 85 239 GLU A N 1
ATOM 1808 C CA . GLU A 1 239 ? -9.172 -5.82 -15.602 1 85 239 GLU A CA 1
ATOM 1809 C C . GLU A 1 239 ? -9.508 -5.715 -14.117 1 85 239 GLU A C 1
ATOM 1811 O O . GLU A 1 239 ? -8.656 -5.34 -13.305 1 85 239 GLU A O 1
ATOM 1816 N N . ARG A 1 240 ? -10.727 -6.035 -13.82 1 89.75 240 ARG A N 1
ATOM 1817 C CA . ARG A 1 240 ? -11.164 -5.988 -12.43 1 89.75 240 ARG A CA 1
ATOM 1818 C C . ARG A 1 240 ? -10.43 -7.023 -11.586 1 89.75 240 ARG A C 1
ATOM 1820 O O . ARG A 1 240 ? -10.047 -6.75 -10.445 1 89.75 240 ARG A O 1
ATOM 1827 N N . ALA A 1 241 ? -10.273 -8.125 -12.172 1 92.62 241 ALA A N 1
ATOM 1828 C CA . ALA A 1 241 ? -9.547 -9.188 -11.477 1 92.62 241 ALA A CA 1
ATOM 1829 C C . ALA A 1 241 ? -8.094 -8.797 -11.234 1 92.62 241 ALA A C 1
ATOM 1831 O O . ALA A 1 241 ? -7.527 -9.125 -10.195 1 92.62 241 ALA A O 1
ATOM 1832 N N . ALA A 1 242 ? -7.562 -8.141 -12.219 1 90.06 242 ALA A N 1
ATOM 1833 C CA . ALA A 1 242 ? -6.176 -7.703 -12.078 1 90.06 242 ALA A CA 1
ATOM 1834 C C . ALA A 1 242 ? -6.027 -6.691 -10.945 1 90.06 242 ALA A C 1
ATOM 1836 O O . ALA A 1 242 ? -5.074 -6.766 -10.164 1 90.06 242 ALA A O 1
ATOM 1837 N N . GLU A 1 243 ? -6.926 -5.809 -10.844 1 90.62 243 GLU A N 1
ATOM 1838 C CA . GLU A 1 243 ? -6.883 -4.832 -9.758 1 90.62 243 GLU A CA 1
ATOM 1839 C C . GLU A 1 243 ? -7.094 -5.508 -8.406 1 90.62 243 GLU A C 1
ATOM 1841 O O . GLU A 1 243 ? -6.422 -5.172 -7.43 1 90.62 243 GLU A O 1
ATOM 1846 N N . ALA A 1 244 ? -8.047 -6.391 -8.398 1 95.12 244 ALA A N 1
ATOM 1847 C CA . ALA A 1 244 ? -8.281 -7.156 -7.176 1 95.12 244 ALA A CA 1
ATOM 1848 C C . ALA A 1 244 ? -7.055 -7.984 -6.809 1 95.12 244 ALA A C 1
ATOM 1850 O O . ALA A 1 244 ? -6.742 -8.156 -5.625 1 95.12 244 ALA A O 1
ATOM 1851 N N . GLY A 1 245 ? -6.43 -8.531 -7.832 1 94.56 245 GLY A N 1
ATOM 1852 C CA . GLY A 1 245 ? -5.191 -9.266 -7.605 1 94.56 245 GLY A CA 1
ATOM 1853 C C . GLY A 1 245 ? -4.098 -8.414 -6.992 1 94.56 245 GLY A C 1
ATOM 1854 O O . GLY A 1 245 ? -3.398 -8.852 -6.078 1 94.56 245 GLY A O 1
ATOM 1855 N N . LEU A 1 246 ? -3.961 -7.219 -7.461 1 91.56 246 LEU A N 1
ATOM 1856 C CA . LEU A 1 246 ? -2.992 -6.289 -6.895 1 91.56 246 LEU A CA 1
ATOM 1857 C C . LEU A 1 246 ? -3.307 -6.008 -5.43 1 91.56 246 LEU A C 1
ATOM 1859 O O . LEU A 1 246 ? -2.41 -6.031 -4.582 1 91.56 246 LEU A O 1
ATOM 1863 N N . MET A 1 247 ? -4.559 -5.73 -5.137 1 95.06 247 MET A N 1
ATOM 1864 C CA . MET A 1 247 ? -4.961 -5.453 -3.762 1 95.06 247 MET A CA 1
ATOM 1865 C C . MET A 1 247 ? -4.695 -6.66 -2.865 1 95.06 247 MET A C 1
ATOM 1867 O O . MET A 1 247 ? -4.281 -6.504 -1.716 1 95.06 247 MET A O 1
ATOM 1871 N N . THR A 1 248 ? -4.953 -7.844 -3.43 1 96.75 248 THR A N 1
ATOM 1872 C CA . THR A 1 248 ? -4.672 -9.062 -2.682 1 96.75 248 THR A CA 1
ATOM 1873 C C . THR A 1 248 ? -3.184 -9.172 -2.361 1 96.75 248 THR A C 1
ATOM 1875 O O . THR A 1 248 ? -2.807 -9.453 -1.223 1 96.75 248 THR A O 1
ATOM 1878 N N . ALA A 1 249 ? -2.373 -8.93 -3.34 1 93.56 249 ALA A N 1
ATOM 1879 C CA . ALA A 1 249 ? -0.929 -9.008 -3.141 1 93.56 249 ALA A CA 1
ATOM 1880 C C . ALA A 1 249 ? -0.461 -7.98 -2.115 1 93.56 249 ALA A C 1
ATOM 1882 O O . ALA A 1 249 ? 0.391 -8.273 -1.273 1 93.56 249 ALA A O 1
ATOM 1883 N N . LEU A 1 250 ? -0.997 -6.809 -2.182 1 92.12 250 LEU A N 1
ATOM 1884 C CA . LEU A 1 250 ? -0.647 -5.75 -1.243 1 92.12 250 LEU A CA 1
ATOM 1885 C C . LEU A 1 250 ? -1.034 -6.133 0.181 1 92.12 250 LEU A C 1
ATOM 1887 O O . LEU A 1 250 ? -0.281 -5.879 1.123 1 92.12 250 LEU A O 1
ATOM 1891 N N . ALA A 1 251 ? -2.152 -6.695 0.319 1 94.25 251 ALA A N 1
ATOM 1892 C CA . ALA A 1 251 ? -2.609 -7.117 1.641 1 94.25 251 ALA A CA 1
ATOM 1893 C C . ALA A 1 251 ? -1.786 -8.297 2.152 1 94.25 251 ALA A C 1
ATOM 1895 O O . ALA A 1 251 ? -1.443 -8.352 3.336 1 94.25 251 ALA A O 1
ATOM 1896 N N . LEU A 1 252 ? -1.455 -9.211 1.265 1 93.62 252 LEU A N 1
ATOM 1897 C CA . LEU A 1 252 ? -0.729 -10.414 1.654 1 93.62 252 LEU A CA 1
ATOM 1898 C C . LEU A 1 252 ? 0.696 -10.07 2.078 1 93.62 252 LEU A C 1
ATOM 1900 O O . LEU A 1 252 ? 1.374 -10.891 2.703 1 93.62 252 LEU A O 1
ATOM 1904 N N . ALA A 1 253 ? 1.1 -8.898 1.778 1 88.31 253 ALA A N 1
ATOM 1905 C CA . ALA A 1 253 ? 2.404 -8.445 2.248 1 88.31 253 ALA A CA 1
ATOM 1906 C C . ALA A 1 253 ? 2.453 -8.391 3.771 1 88.31 253 ALA A C 1
ATOM 1908 O O . ALA A 1 253 ? 3.527 -8.492 4.367 1 88.31 253 ALA A O 1
ATOM 1909 N N . VAL A 1 254 ? 1.305 -8.289 4.43 1 88.12 254 VAL A N 1
ATOM 1910 C CA . VAL A 1 254 ? 1.308 -8.133 5.879 1 88.12 254 VAL A CA 1
ATOM 1911 C C . VAL A 1 254 ? 0.501 -9.25 6.523 1 88.12 254 VAL A C 1
ATOM 1913 O O . VAL A 1 254 ? 0.405 -9.328 7.754 1 88.12 254 VAL A O 1
ATOM 1916 N N . THR A 1 255 ? -0.14 -9.93 5.746 1 92.06 255 THR A N 1
ATOM 1917 C CA . THR A 1 255 ? -0.788 -11.156 6.203 1 92.06 255 THR A CA 1
ATOM 1918 C C . THR A 1 255 ? -0.204 -12.375 5.496 1 92.06 255 THR A C 1
ATOM 1920 O O . THR A 1 255 ? 1.003 -12.438 5.254 1 92.06 255 THR A O 1
ATOM 1923 N N . GLY A 1 256 ? -1.036 -13.328 5.168 1 91.06 256 GLY A N 1
ATOM 1924 C CA . GLY A 1 256 ? -0.483 -14.5 4.504 1 91.06 256 GLY A CA 1
ATOM 1925 C C . GLY A 1 256 ? -1.542 -15.492 4.062 1 91.06 256 GLY A C 1
ATOM 1926 O O . GLY A 1 256 ? -2.688 -15.43 4.516 1 91.06 256 GLY A O 1
ATOM 1927 N N . GLN A 1 257 ? -1.085 -16.281 3.141 1 95.5 257 GLN A N 1
ATOM 1928 C CA . GLN A 1 257 ? -1.938 -17.391 2.705 1 95.5 257 GLN A CA 1
ATOM 1929 C C . GLN A 1 257 ? -2.045 -18.453 3.783 1 95.5 257 GLN A C 1
ATOM 1931 O O . GLN A 1 257 ? -1.648 -18.234 4.93 1 95.5 257 GLN A O 1
ATOM 1936 N N . GLY A 1 258 ? -2.758 -19.547 3.48 1 96.94 258 GLY A N 1
ATOM 1937 C CA . GLY A 1 258 ? -2.977 -20.609 4.457 1 96.94 258 GLY A CA 1
ATOM 1938 C C . GLY A 1 258 ? -2.867 -22 3.869 1 96.94 258 GLY A C 1
ATOM 1939 O O . GLY A 1 258 ? -1.998 -22.266 3.035 1 96.94 258 GLY A O 1
ATOM 1940 N N . ALA A 1 259 ? -3.715 -22.875 4.387 1 97.62 259 ALA A N 1
ATOM 1941 C CA . ALA A 1 259 ? -3.635 -24.297 4.082 1 97.62 259 ALA A CA 1
ATOM 1942 C C . ALA A 1 259 ? -3.893 -24.562 2.602 1 97.62 259 ALA A C 1
ATOM 1944 O O . ALA A 1 259 ? -3.203 -25.375 1.978 1 97.62 259 ALA A O 1
ATOM 1945 N N . GLY A 1 260 ? -4.898 -23.938 2.07 1 97.44 260 GLY A N 1
ATOM 1946 C CA . GLY A 1 260 ? -5.207 -24.109 0.661 1 97.44 260 GLY A CA 1
ATOM 1947 C C . GLY A 1 260 ? -4.066 -23.719 -0.257 1 97.44 260 GLY A C 1
ATOM 1948 O O . GLY A 1 260 ? -3.693 -24.469 -1.158 1 97.44 260 GLY A O 1
ATOM 1949 N N . GLY A 1 261 ? -3.521 -22.516 0.007 1 96.75 261 GLY A N 1
ATOM 1950 C CA . GLY A 1 261 ? -2.383 -22.062 -0.772 1 96.75 261 GLY A CA 1
ATOM 1951 C C . GLY A 1 261 ? -1.18 -22.969 -0.669 1 96.75 261 GLY A C 1
ATOM 1952 O O . GLY A 1 261 ? -0.564 -23.312 -1.682 1 96.75 261 GLY A O 1
ATOM 1953 N N . ALA A 1 262 ? -0.833 -23.375 0.531 1 96.81 262 ALA A N 1
ATOM 1954 C CA . ALA A 1 262 ? 0.311 -24.25 0.763 1 96.81 262 ALA A CA 1
ATOM 1955 C C . ALA A 1 262 ? 0.151 -25.578 0.013 1 96.81 262 ALA A C 1
ATOM 1957 O O . ALA A 1 262 ? 1.086 -26.047 -0.643 1 96.81 262 ALA A O 1
ATOM 1958 N N . LEU A 1 263 ? -1.006 -26.141 0.083 1 97.62 263 LEU A N 1
ATOM 1959 C CA . LEU A 1 263 ? -1.272 -27.422 -0.588 1 97.62 263 LEU A CA 1
ATOM 1960 C C . LEU A 1 263 ? -1.225 -27.25 -2.104 1 97.62 263 LEU A C 1
ATOM 1962 O O . LEU A 1 263 ? -0.705 -28.109 -2.811 1 97.62 263 LEU A O 1
ATOM 1966 N N . ALA A 1 264 ? -1.79 -26.141 -2.551 1 96.19 264 ALA A N 1
ATOM 1967 C CA . ALA A 1 264 ? -1.755 -25.891 -3.988 1 96.19 264 ALA A CA 1
ATOM 1968 C C . ALA A 1 264 ? -0.319 -25.781 -4.492 1 96.19 264 ALA A C 1
ATOM 1970 O O . ALA A 1 264 ? 0.012 -26.297 -5.559 1 96.19 264 ALA A O 1
ATOM 1971 N N . TYR A 1 265 ? 0.546 -25.125 -3.695 1 94.5 265 TYR A N 1
ATOM 1972 C CA . TYR A 1 265 ? 1.956 -25.016 -4.055 1 94.5 265 TYR A CA 1
ATOM 1973 C C . TYR A 1 265 ? 2.607 -26.391 -4.102 1 94.5 265 TYR A C 1
ATOM 1975 O O . TYR A 1 265 ? 3.312 -26.719 -5.059 1 94.5 265 TYR A O 1
ATOM 1983 N N . GLY A 1 266 ? 2.41 -27.188 -3.088 1 94.81 266 GLY A N 1
ATOM 1984 C CA . GLY A 1 266 ? 3.012 -28.516 -3.002 1 94.81 266 GLY A CA 1
ATOM 1985 C C . GLY A 1 266 ? 2.574 -29.438 -4.121 1 94.81 266 GLY A C 1
ATOM 1986 O O . GLY A 1 266 ? 3.402 -30.125 -4.727 1 94.81 266 GLY A O 1
ATOM 1987 N N . ILE A 1 267 ? 1.305 -29.422 -4.395 1 95.38 267 ILE A N 1
ATOM 1988 C CA . ILE A 1 267 ? 0.752 -30.312 -5.414 1 95.38 267 ILE A CA 1
ATOM 1989 C C . ILE A 1 267 ? 1.228 -29.875 -6.797 1 95.38 267 ILE A C 1
ATOM 1991 O O . ILE A 1 267 ? 1.576 -30.703 -7.637 1 95.38 267 ILE A O 1
ATOM 1995 N N . ASN A 1 268 ? 1.204 -28.578 -6.996 1 92.75 268 ASN A N 1
ATOM 1996 C CA . ASN A 1 268 ? 1.744 -28.047 -8.242 1 92.75 268 ASN A CA 1
ATOM 1997 C C . ASN A 1 268 ? 3.188 -28.484 -8.461 1 92.75 268 ASN A C 1
ATOM 1999 O O . ASN A 1 268 ? 3.551 -28.906 -9.562 1 92.75 268 ASN A O 1
ATOM 2003 N N . ALA A 1 269 ? 4.012 -28.406 -7.438 1 91 269 ALA A N 1
ATOM 2004 C CA . ALA A 1 269 ? 5.434 -28.734 -7.543 1 91 269 ALA A CA 1
ATOM 2005 C C . ALA A 1 269 ? 5.641 -30.219 -7.812 1 91 269 ALA A C 1
ATOM 2007 O O . ALA A 1 269 ? 6.484 -30.594 -8.633 1 91 269 ALA A O 1
ATOM 2008 N N . ARG A 1 270 ? 4.863 -31.031 -7.215 1 90.88 270 ARG A N 1
ATOM 2009 C CA . ARG A 1 270 ? 5.07 -32.469 -7.262 1 90.88 270 ARG A CA 1
ATOM 2010 C C . ARG A 1 270 ? 4.512 -33.062 -8.555 1 90.88 270 ARG A C 1
ATOM 2012 O O . ARG A 1 270 ? 5.094 -33.969 -9.125 1 90.88 270 ARG A O 1
ATOM 2019 N N . PHE A 1 271 ? 3.359 -32.531 -9.047 1 91.38 271 PHE A N 1
ATOM 2020 C CA . PHE A 1 271 ? 2.645 -33.25 -10.102 1 91.38 271 PHE A CA 1
ATOM 2021 C C . PHE A 1 271 ? 2.582 -32.406 -11.367 1 91.38 271 PHE A C 1
ATOM 2023 O O . PHE A 1 271 ? 2.029 -32.812 -12.383 1 91.38 271 PHE A O 1
ATOM 2030 N N . SER A 1 272 ? 3.078 -31.172 -11.352 1 87.38 272 SER A N 1
ATOM 2031 C CA . SER A 1 272 ? 3.078 -30.266 -12.484 1 87.38 272 SER A CA 1
ATOM 2032 C C . SER A 1 272 ? 1.657 -29.938 -12.945 1 87.38 272 SER A C 1
ATOM 2034 O O . SER A 1 272 ? 1.398 -29.828 -14.141 1 87.38 272 SER A O 1
ATOM 2036 N N . LEU A 1 273 ? 0.741 -30.031 -11.977 1 89.69 273 LEU A N 1
ATOM 2037 C CA . LEU A 1 273 ? -0.623 -29.578 -12.219 1 89.69 273 LEU A CA 1
ATOM 2038 C C . LEU A 1 273 ? -0.721 -28.062 -12.102 1 89.69 273 LEU A C 1
ATOM 2040 O O . LEU A 1 273 ? -0.02 -27.453 -11.289 1 89.69 273 LEU A O 1
ATOM 2044 N N . PRO A 1 274 ? -1.56 -27.453 -12.875 1 88 274 PRO A N 1
ATOM 2045 C CA . PRO A 1 274 ? -1.714 -26.016 -12.703 1 88 274 PRO A CA 1
ATOM 2046 C C . PRO A 1 274 ? -2.158 -25.625 -11.297 1 88 274 PRO A C 1
ATOM 2048 O O . PRO A 1 274 ? -3.193 -26.109 -10.82 1 88 274 PRO A O 1
ATOM 2051 N N . LYS A 1 275 ? -1.418 -24.828 -10.68 1 91.62 275 LYS A N 1
ATOM 2052 C CA . LYS A 1 275 ? -1.656 -24.438 -9.289 1 91.62 275 LYS A CA 1
ATOM 2053 C C . LYS A 1 275 ? -3.059 -23.859 -9.109 1 91.62 275 LYS A C 1
ATOM 2055 O O . LYS A 1 275 ? -3.727 -24.141 -8.109 1 91.62 275 LYS A O 1
ATOM 2060 N N . SER A 1 276 ? -3.494 -23.094 -10.086 1 92.44 276 SER A N 1
ATOM 2061 C CA . SER A 1 276 ? -4.781 -22.406 -9.977 1 92.44 276 SER A CA 1
ATOM 2062 C C . SER A 1 276 ? -5.938 -23.406 -10 1 92.44 276 SER A C 1
ATOM 2064 O O . SER A 1 276 ? -6.969 -23.172 -9.367 1 92.44 276 SER A O 1
ATOM 2066 N N . TRP A 1 277 ? -5.77 -24.531 -10.695 1 91.19 277 TRP A N 1
ATOM 2067 C CA . TRP A 1 277 ? -6.789 -25.578 -10.672 1 91.19 277 TRP A CA 1
ATOM 2068 C C . TRP A 1 277 ? -6.883 -26.219 -9.289 1 91.19 277 TRP A C 1
ATOM 2070 O O . TRP A 1 277 ? -7.984 -26.391 -8.758 1 91.19 277 TRP A O 1
ATOM 2080 N N . VAL A 1 278 ? -5.762 -26.469 -8.82 1 94.88 278 VAL A N 1
ATOM 2081 C CA . VAL A 1 278 ? -5.707 -27.094 -7.504 1 94.88 278 VAL A CA 1
ATOM 2082 C C . VAL A 1 278 ? -6.297 -26.156 -6.461 1 94.88 278 VAL A C 1
ATOM 2084 O O . VAL A 1 278 ? -7.098 -26.562 -5.617 1 94.88 278 VAL A O 1
ATOM 2087 N N . ALA A 1 279 ? -5.945 -24.906 -6.523 1 95.38 279 ALA A N 1
ATOM 2088 C CA . ALA A 1 279 ? -6.461 -23.891 -5.598 1 95.38 279 ALA A CA 1
ATOM 2089 C C . ALA A 1 279 ? -7.98 -23.812 -5.676 1 95.38 279 ALA A C 1
ATOM 2091 O O . ALA A 1 279 ? -8.656 -23.688 -4.648 1 95.38 279 ALA A O 1
ATOM 2092 N N . SER A 1 280 ? -8.477 -23.844 -6.883 1 93.5 280 SER A N 1
ATOM 2093 C CA . SER A 1 280 ? -9.922 -23.766 -7.086 1 93.5 280 SER A CA 1
ATOM 2094 C C . SER A 1 280 ? -10.648 -24.906 -6.395 1 93.5 280 SER A C 1
ATOM 2096 O O . SER A 1 280 ? -11.742 -24.719 -5.859 1 93.5 280 SER A O 1
ATOM 2098 N N . ILE A 1 281 ? -10.07 -26.047 -6.406 1 94.75 281 ILE A N 1
ATOM 2099 C CA . ILE A 1 281 ? -10.68 -27.234 -5.812 1 94.75 281 ILE A CA 1
ATOM 2100 C C . ILE A 1 281 ? -10.695 -27.094 -4.293 1 94.75 281 ILE A C 1
ATOM 2102 O O . ILE A 1 281 ? -11.672 -27.469 -3.641 1 94.75 281 ILE A O 1
ATOM 2106 N N . PHE A 1 282 ? -9.688 -26.516 -3.736 1 96.62 282 PHE A N 1
ATOM 2107 C CA . PHE A 1 282 ? -9.57 -26.422 -2.285 1 96.62 282 PHE A CA 1
ATOM 2108 C C . PHE A 1 282 ? -10.445 -25.297 -1.749 1 96.62 282 PHE A C 1
ATOM 2110 O O . PHE A 1 282 ? -10.789 -25.281 -0.565 1 96.62 282 PHE A O 1
ATOM 2117 N N . LEU A 1 283 ? -10.781 -24.312 -2.57 1 96.56 283 LEU A N 1
ATOM 2118 C CA . LEU A 1 283 ? -11.383 -23.047 -2.166 1 96.56 283 LEU A CA 1
ATOM 2119 C C . LEU A 1 283 ? -12.625 -23.281 -1.316 1 96.56 283 LEU A C 1
ATOM 2121 O O . LEU A 1 283 ? -12.719 -22.797 -0.189 1 96.56 283 LEU A O 1
ATOM 2125 N N . PRO A 1 284 ? -13.656 -24.125 -1.737 1 94.94 284 PRO A N 1
ATOM 2126 C CA . PRO A 1 284 ? -14.852 -24.297 -0.913 1 94.94 284 PRO A CA 1
ATOM 2127 C C . PRO A 1 284 ? -14.562 -24.969 0.422 1 94.94 284 PRO A C 1
ATOM 2129 O O . PRO A 1 284 ? -15.18 -24.641 1.437 1 94.94 284 PRO A O 1
ATOM 2132 N N . HIS A 1 285 ? -13.602 -25.828 0.455 1 95.5 285 HIS A N 1
ATOM 2133 C CA . HIS A 1 285 ? -13.273 -26.578 1.667 1 95.5 285 HIS A CA 1
ATOM 2134 C C . HIS A 1 285 ? -12.531 -25.688 2.668 1 95.5 285 HIS A C 1
ATOM 2136 O O . HIS A 1 285 ? -12.758 -25.797 3.877 1 95.5 285 HIS A O 1
ATOM 2142 N N . VAL A 1 286 ? -11.672 -24.859 2.176 1 96.44 286 VAL A N 1
ATOM 2143 C CA . VAL A 1 286 ? -10.945 -23.906 3.016 1 96.44 286 VAL A CA 1
ATOM 2144 C C . VAL A 1 286 ? -11.93 -22.922 3.643 1 96.44 286 VAL A C 1
ATOM 2146 O O . VAL A 1 286 ? -11.859 -22.641 4.84 1 96.44 286 VAL A O 1
ATOM 2149 N N . VAL A 1 287 ? -12.836 -22.422 2.846 1 96.06 287 VAL A N 1
ATOM 2150 C CA . VAL A 1 287 ? -13.805 -21.438 3.338 1 96.06 287 VAL A CA 1
ATOM 2151 C C . VAL A 1 287 ? -14.672 -22.078 4.426 1 96.06 287 VAL A C 1
ATOM 2153 O O . VAL A 1 287 ? -14.961 -21.438 5.441 1 96.06 287 VAL A O 1
ATOM 2156 N N . GLU A 1 288 ? -15.047 -23.312 4.18 1 94.06 288 GLU A N 1
ATOM 2157 C CA . GLU A 1 288 ? -15.836 -24.016 5.184 1 94.06 288 GLU A CA 1
ATOM 2158 C C . GLU A 1 288 ? -15.078 -24.125 6.5 1 94.06 288 GLU A C 1
ATOM 2160 O O . GLU A 1 288 ? -15.633 -23.875 7.57 1 94.06 288 GLU A O 1
ATOM 2165 N N . THR A 1 289 ? -13.859 -24.5 6.402 1 94.31 289 THR A N 1
ATOM 2166 C CA . THR A 1 289 ? -13.039 -24.672 7.59 1 94.31 289 THR A CA 1
ATOM 2167 C C . THR A 1 289 ? -12.797 -23.344 8.289 1 94.31 289 THR A C 1
ATOM 2169 O O . THR A 1 289 ? -12.984 -23.234 9.508 1 94.31 289 THR A O 1
ATOM 2172 N N . LEU A 1 290 ? -12.445 -22.312 7.578 1 95.5 290 LEU A N 1
ATOM 2173 C CA . LEU A 1 290 ? -12.109 -21 8.156 1 95.5 290 LEU A CA 1
ATOM 2174 C C . LEU A 1 290 ? -13.352 -20.344 8.75 1 95.5 290 LEU A C 1
ATOM 2176 O O . LEU A 1 290 ? -13.258 -19.641 9.758 1 95.5 290 LEU A O 1
ATOM 2180 N N . SER A 1 291 ? -14.492 -20.609 8.141 1 93.75 291 SER A N 1
ATOM 2181 C CA . SER A 1 291 ? -15.734 -19.984 8.578 1 93.75 291 SER A CA 1
ATOM 2182 C C . SER A 1 291 ? -16.094 -20.406 10 1 93.75 291 SER A C 1
ATOM 2184 O O . SER A 1 291 ? -16.734 -19.656 10.734 1 93.75 291 SER A O 1
ATOM 2186 N N . THR A 1 292 ? -15.664 -21.594 10.422 1 91.44 292 THR A N 1
ATOM 2187 C CA . THR A 1 292 ? -15.953 -22.078 11.766 1 91.44 292 THR A CA 1
ATOM 2188 C C . THR A 1 292 ? -15.008 -21.453 12.789 1 91.44 292 THR A C 1
ATOM 2190 O O . THR A 1 292 ? -15.273 -21.484 13.992 1 91.44 292 THR A O 1
ATOM 2193 N N . GLN A 1 293 ? -13.922 -20.906 12.336 1 92.38 293 GLN A N 1
ATOM 2194 C CA . GLN A 1 293 ? -12.898 -20.391 13.234 1 92.38 293 GLN A CA 1
ATOM 2195 C C . GLN A 1 293 ? -13.18 -18.938 13.602 1 92.38 293 GLN A C 1
ATOM 2197 O O . GLN A 1 293 ? -12.719 -18.438 14.641 1 92.38 293 GLN A O 1
ATOM 2202 N N . ASN A 1 294 ? -13.844 -18.219 12.828 1 93.38 294 ASN A N 1
ATOM 2203 C CA . ASN A 1 294 ? -14.188 -16.812 13.047 1 93.38 294 ASN A CA 1
ATOM 2204 C C . ASN A 1 294 ? -15.516 -16.453 12.391 1 93.38 294 ASN A C 1
ATOM 2206 O O . ASN A 1 294 ? -15.555 -16.047 11.227 1 93.38 294 ASN A O 1
ATOM 2210 N N . VAL A 1 295 ? -16.547 -16.406 13.125 1 91.06 295 VAL A N 1
ATOM 2211 C CA . VAL A 1 295 ? -17.906 -16.281 12.625 1 91.06 295 VAL A CA 1
ATOM 2212 C C . VAL A 1 295 ? -18.125 -14.867 12.094 1 91.06 295 VAL A C 1
ATOM 2214 O O . VAL A 1 295 ? -18.859 -14.68 11.117 1 91.06 295 VAL A O 1
ATOM 2217 N N . GLU A 1 296 ? -17.531 -13.93 12.695 1 91.75 296 GLU A N 1
ATOM 2218 C CA . GLU A 1 296 ? -17.672 -12.547 12.234 1 91.75 296 GLU A CA 1
ATOM 2219 C C . GLU A 1 296 ? -17.078 -12.367 10.844 1 91.75 296 GLU A C 1
ATOM 2221 O O . GLU A 1 296 ? -17.688 -11.758 9.969 1 91.75 296 GLU A O 1
ATOM 2226 N N . LYS A 1 297 ? -15.898 -12.859 10.641 1 94.69 297 LYS A N 1
ATOM 2227 C CA . LYS A 1 297 ? -15.258 -12.75 9.328 1 94.69 297 LYS A CA 1
ATOM 2228 C C . LYS A 1 297 ? -15.992 -13.586 8.289 1 94.69 297 LYS A C 1
ATOM 2230 O O . LYS A 1 297 ? -16.062 -13.203 7.121 1 94.69 297 LYS A O 1
ATOM 2235 N N . ALA A 1 298 ? -16.5 -14.711 8.766 1 94.81 298 ALA A N 1
ATOM 2236 C CA . ALA A 1 298 ? -17.297 -15.531 7.855 1 94.81 298 ALA A CA 1
ATOM 2237 C C . ALA A 1 298 ? -18.5 -14.758 7.324 1 94.81 298 ALA A C 1
ATOM 2239 O O . ALA A 1 298 ? -18.828 -14.844 6.137 1 94.81 298 ALA A O 1
ATOM 2240 N N . ALA A 1 299 ? -19.156 -14.055 8.172 1 93.5 299 ALA A N 1
ATOM 2241 C CA . ALA A 1 299 ? -20.312 -13.25 7.77 1 93.5 299 ALA A CA 1
ATOM 2242 C C . ALA A 1 299 ? -19.906 -12.172 6.766 1 93.5 299 ALA A C 1
ATOM 2244 O O . ALA A 1 299 ? -20.625 -11.914 5.801 1 93.5 299 ALA A O 1
ATOM 2245 N N . ARG A 1 300 ? -18.781 -11.562 6.957 1 94.62 300 ARG A N 1
ATOM 2246 C CA . ARG A 1 300 ? -18.281 -10.523 6.059 1 94.62 300 ARG A CA 1
ATOM 2247 C C . ARG A 1 300 ? -17.922 -11.102 4.695 1 94.62 300 ARG A C 1
ATOM 2249 O O . ARG A 1 300 ? -18.172 -10.477 3.664 1 94.62 300 ARG A O 1
ATOM 2256 N N . VAL A 1 301 ? -17.328 -12.312 4.715 1 96.38 301 VAL A N 1
ATOM 2257 C CA . VAL A 1 301 ? -17.031 -12.984 3.453 1 96.38 301 VAL A CA 1
ATOM 2258 C C . VAL A 1 301 ? -18.344 -13.32 2.727 1 96.38 301 VAL A C 1
ATOM 2260 O O . VAL A 1 301 ? -18.453 -13.125 1.515 1 96.38 301 VAL A O 1
ATOM 2263 N N . ALA A 1 302 ? -19.312 -13.805 3.492 1 94.81 302 ALA A N 1
ATOM 2264 C CA . ALA A 1 302 ? -20.609 -14.117 2.898 1 94.81 302 ALA A CA 1
ATOM 2265 C C . ALA A 1 302 ? -21.203 -12.891 2.23 1 94.81 302 ALA A C 1
ATOM 2267 O O . ALA A 1 302 ? -21.719 -12.969 1.113 1 94.81 302 ALA A O 1
ATOM 2268 N N . ALA A 1 303 ? -21.125 -11.805 2.906 1 93.12 303 ALA A N 1
ATOM 2269 C CA . ALA A 1 303 ? -21.641 -10.547 2.354 1 93.12 303 ALA A CA 1
ATOM 2270 C C . ALA A 1 303 ? -20.891 -10.164 1.084 1 93.12 303 ALA A C 1
ATOM 2272 O O . ALA A 1 303 ? -21.5 -9.75 0.095 1 93.12 303 ALA A O 1
ATOM 2273 N N . ALA A 1 304 ? -19.578 -10.32 1.12 1 94.06 304 ALA A N 1
ATOM 2274 C CA . ALA A 1 304 ? -18.734 -9.984 -0.028 1 94.06 304 ALA A CA 1
ATOM 2275 C C . ALA A 1 304 ? -19.047 -10.883 -1.219 1 94.06 304 ALA A C 1
ATOM 2277 O O . ALA A 1 304 ? -18.875 -10.484 -2.371 1 94.06 304 ALA A O 1
ATOM 2278 N N . LEU A 1 305 ? -19.547 -12.07 -0.926 1 93.69 305 LEU A N 1
ATOM 2279 C CA . LEU A 1 305 ? -19.891 -13.031 -1.971 1 93.69 305 LEU A CA 1
ATOM 2280 C C . LEU A 1 305 ? -21.328 -12.844 -2.434 1 93.69 305 LEU A C 1
ATOM 2282 O O . LEU A 1 305 ? -21.812 -13.609 -3.271 1 93.69 305 LEU A O 1
ATOM 2286 N N . GLY A 1 306 ? -22.016 -11.867 -1.847 1 88 306 GLY A N 1
ATOM 2287 C CA . GLY A 1 306 ? -23.359 -11.531 -2.283 1 88 306 GLY A CA 1
ATOM 2288 C C . GLY A 1 306 ? -24.438 -12.375 -1.623 1 88 306 GLY A C 1
ATOM 2289 O O . GLY A 1 306 ? -25.562 -12.469 -2.125 1 88 306 GLY A O 1
ATOM 2290 N N . GLU A 1 307 ? -24.078 -13.062 -0.575 1 87.94 307 GLU A N 1
ATOM 2291 C CA . GLU A 1 307 ? -25.062 -13.859 0.14 1 87.94 307 GLU A CA 1
ATOM 2292 C C . GLU A 1 307 ? -25.938 -12.984 1.026 1 87.94 307 GLU A C 1
ATOM 2294 O O . GLU A 1 307 ? -25.453 -12.078 1.702 1 87.94 307 GLU A O 1
ATOM 2299 N N . PRO A 1 308 ? -27.188 -13.148 0.99 1 77 308 PRO A N 1
ATOM 2300 C CA . PRO A 1 308 ? -28.078 -12.352 1.835 1 77 308 PRO A CA 1
ATOM 2301 C C . PRO A 1 308 ? -27.828 -12.57 3.326 1 77 308 PRO A C 1
ATOM 2303 O O . PRO A 1 308 ? -27.688 -13.711 3.773 1 77 308 PRO A O 1
ATOM 2306 N N . LEU A 1 309 ? -27.656 -11.484 4.098 1 69.5 309 LEU A N 1
ATOM 2307 C CA . LEU A 1 309 ? -27.359 -11.594 5.52 1 69.5 309 LEU A CA 1
ATOM 2308 C C . LEU A 1 309 ? -28.531 -11.094 6.355 1 69.5 309 LEU A C 1
ATOM 2310 O O . LEU A 1 309 ? -28.531 -11.211 7.582 1 69.5 309 LEU A O 1
ATOM 2314 N N . GLU A 1 310 ? -29.391 -10.547 5.781 1 67.31 310 GLU A N 1
ATOM 2315 C CA . GLU A 1 310 ? -30.484 -9.938 6.531 1 67.31 310 GLU A CA 1
ATOM 2316 C C . GLU A 1 310 ? -31.125 -10.945 7.48 1 67.31 310 GLU A C 1
ATOM 2318 O O . GLU A 1 310 ? -31.484 -12.055 7.074 1 67.31 310 GLU A O 1
ATOM 2323 N N . GLY A 1 311 ? -31.297 -10.5 8.734 1 62.06 311 GLY A N 1
ATOM 2324 C CA . GLY A 1 311 ? -32 -11.25 9.758 1 62.06 311 GLY A CA 1
ATOM 2325 C C . GLY A 1 311 ? -31.203 -12.406 10.312 1 62.06 311 GLY A C 1
ATOM 2326 O O . GLY A 1 311 ? -31.719 -13.219 11.086 1 62.06 311 GLY A O 1
ATOM 2327 N N . ILE A 1 312 ? -29.969 -12.539 9.797 1 59.06 312 ILE A N 1
ATOM 2328 C CA . ILE A 1 312 ? -29.234 -13.719 10.219 1 59.06 312 ILE A CA 1
ATOM 2329 C C . ILE A 1 312 ? -28.094 -13.312 11.156 1 59.06 312 ILE A C 1
ATOM 2331 O O . ILE A 1 312 ? -27.422 -12.305 10.93 1 59.06 312 ILE A O 1
ATOM 2335 N N . SER A 1 313 ? -28.125 -14.008 12.266 1 62.66 313 SER A N 1
ATOM 2336 C CA . SER A 1 313 ? -27.062 -13.805 13.242 1 62.66 313 SER A CA 1
ATOM 2337 C C . SER A 1 313 ? -25.703 -14.172 12.664 1 62.66 313 SER A C 1
ATOM 2339 O O . SER A 1 313 ? -25.609 -14.992 11.742 1 62.66 313 SER A O 1
ATOM 2341 N N . PRO A 1 314 ? -24.703 -13.508 13.172 1 59.44 314 PRO A N 1
ATOM 2342 C CA . PRO A 1 314 ? -23.359 -13.836 12.695 1 59.44 314 PRO A CA 1
ATOM 2343 C C . PRO A 1 314 ? -23.062 -15.328 12.766 1 59.44 314 PRO A C 1
ATOM 2345 O O . PRO A 1 314 ? -22.422 -15.875 11.859 1 59.44 314 PRO A O 1
ATOM 2348 N N . ALA A 1 315 ? -23.453 -15.992 13.852 1 58.16 315 ALA A N 1
ATOM 2349 C CA . ALA A 1 315 ? -23.203 -17.422 13.984 1 58.16 315 ALA A CA 1
ATOM 2350 C C . ALA A 1 315 ? -23.859 -18.203 12.844 1 58.16 315 ALA A C 1
ATOM 2352 O O . ALA A 1 315 ? -23.328 -19.219 12.391 1 58.16 315 ALA A O 1
ATOM 2353 N N . GLY A 1 316 ? -25.016 -17.828 12.445 1 58.31 316 GLY A N 1
ATOM 2354 C CA . GLY A 1 316 ? -25.734 -18.438 11.344 1 58.31 316 GLY A CA 1
ATOM 2355 C C . GLY A 1 316 ? -25.109 -18.156 9.992 1 58.31 316 GLY A C 1
ATOM 2356 O O . GLY A 1 316 ? -25.484 -18.75 8.984 1 58.31 316 GLY A O 1
ATOM 2357 N N . ASP A 1 317 ? -23.984 -17.406 9.953 1 62.69 317 ASP A N 1
ATOM 2358 C CA . ASP A 1 317 ? -23.406 -16.828 8.742 1 62.69 317 ASP A CA 1
ATOM 2359 C C . ASP A 1 317 ? -22.25 -17.656 8.227 1 62.69 317 ASP A C 1
ATOM 2361 O O . ASP A 1 317 ? -22 -17.703 7.02 1 62.69 317 ASP A O 1
ATOM 2365 N N . ALA A 1 318 ? -21.766 -18.547 9.023 1 68 318 ALA A N 1
ATOM 2366 C CA . ALA A 1 318 ? -20.562 -19.281 8.648 1 68 318 ALA A CA 1
ATOM 2367 C C . ALA A 1 318 ? -20.828 -20.203 7.461 1 68 318 ALA A C 1
ATOM 2369 O O . ALA A 1 318 ? -20.078 -20.203 6.484 1 68 318 ALA A O 1
ATOM 2370 N N . PRO A 1 319 ? -21.984 -20.75 7.492 1 80.56 319 PRO A N 1
ATOM 2371 C CA . PRO A 1 319 ? -22.234 -21.656 6.371 1 80.56 319 PRO A CA 1
ATOM 2372 C C . PRO A 1 319 ? -22.531 -20.922 5.066 1 80.56 319 PRO A C 1
ATOM 2374 O O . PRO A 1 319 ? -22.406 -21.5 3.984 1 80.56 319 PRO A O 1
ATOM 2377 N N . ARG A 1 320 ? -22.812 -19.672 5.23 1 87.75 320 ARG A N 1
ATOM 2378 C CA . ARG A 1 320 ? -23.219 -18.922 4.047 1 87.75 320 ARG A CA 1
ATOM 2379 C C . ARG A 1 320 ? -22.016 -18.594 3.17 1 87.75 320 ARG A C 1
ATOM 2381 O O . ARG A 1 320 ? -22.125 -18.531 1.943 1 87.75 320 ARG A O 1
ATOM 2388 N N . ALA A 1 321 ? -20.922 -18.328 3.83 1 89.81 321 ALA A N 1
ATOM 2389 C CA . ALA A 1 321 ? -19.719 -18.094 3.045 1 89.81 321 ALA A CA 1
ATOM 2390 C C . ALA A 1 321 ? -19.375 -19.312 2.186 1 89.81 321 ALA A C 1
ATOM 2392 O O . ALA A 1 321 ? -19.109 -19.172 0.988 1 89.81 321 ALA A O 1
ATOM 2393 N N . ALA A 1 322 ? -19.453 -20.438 2.793 1 88.94 322 ALA A N 1
ATOM 2394 C CA . ALA A 1 322 ? -19.188 -21.672 2.072 1 88.94 322 ALA A CA 1
ATOM 2395 C C . ALA A 1 322 ? -20.219 -21.906 0.971 1 88.94 322 ALA A C 1
ATOM 2397 O O . ALA A 1 322 ? -19.859 -22.344 -0.128 1 88.94 322 ALA A O 1
ATOM 2398 N N . ARG A 1 323 ? -21.391 -21.625 1.242 1 87.56 323 ARG A N 1
ATOM 2399 C CA . ARG A 1 323 ? -22.453 -21.75 0.255 1 87.56 323 ARG A CA 1
ATOM 2400 C C . ARG A 1 323 ? -22.203 -20.844 -0.946 1 87.56 323 ARG A C 1
ATOM 2402 O O . ARG A 1 323 ? -22.406 -21.25 -2.092 1 87.56 323 ARG A O 1
ATOM 2409 N N . GLY A 1 324 ? -21.859 -19.609 -0.614 1 87.38 324 GLY A N 1
ATOM 2410 C CA . GLY A 1 324 ? -21.547 -18.672 -1.687 1 87.38 324 GLY A CA 1
ATOM 2411 C C . GLY A 1 324 ? -20.453 -19.172 -2.617 1 87.38 324 GLY A C 1
ATOM 2412 O O . GLY A 1 324 ? -20.594 -19.078 -3.84 1 87.38 324 GLY A O 1
ATOM 2413 N N . ILE A 1 325 ? -19.453 -19.75 -2.061 1 91.12 325 ILE A N 1
ATOM 2414 C CA . ILE A 1 325 ? -18.328 -20.25 -2.842 1 91.12 325 ILE A CA 1
ATOM 2415 C C . ILE A 1 325 ? -18.766 -21.484 -3.635 1 91.12 325 ILE A C 1
ATOM 2417 O O . ILE A 1 325 ? -18.406 -21.625 -4.805 1 91.12 325 ILE A O 1
ATOM 2421 N N . ARG A 1 326 ? -19.484 -22.344 -3.053 1 89.06 326 ARG A N 1
ATOM 2422 C CA . ARG A 1 326 ? -19.953 -23.547 -3.736 1 89.06 326 ARG A CA 1
ATOM 2423 C C . ARG A 1 326 ? -20.859 -23.203 -4.91 1 89.06 326 ARG A C 1
ATOM 2425 O O . ARG A 1 326 ? -20.797 -23.828 -5.965 1 89.06 326 ARG A O 1
ATOM 2432 N N . LYS A 1 327 ? -21.703 -22.219 -4.684 1 87.69 327 LYS A N 1
ATOM 2433 C CA . LYS A 1 327 ? -22.516 -21.719 -5.781 1 87.69 327 LYS A CA 1
ATOM 2434 C C . LYS A 1 327 ? -21.656 -21.234 -6.938 1 87.69 327 LYS A C 1
ATOM 2436 O O . LYS A 1 327 ? -21.938 -21.531 -8.102 1 87.69 327 LYS A O 1
ATOM 2441 N N . LEU A 1 328 ? -20.672 -20.531 -6.59 1 88.88 328 LEU A N 1
ATOM 2442 C CA . LEU A 1 328 ? -19.781 -20 -7.598 1 88.88 328 LEU A CA 1
ATOM 2443 C C . LEU A 1 328 ? -19.078 -21.125 -8.352 1 88.88 328 LEU A C 1
ATOM 2445 O O . LEU A 1 328 ? -19.047 -21.125 -9.586 1 88.88 328 LEU A O 1
ATOM 2449 N N . VAL A 1 329 ? -18.547 -22.078 -7.668 1 87.75 329 VAL A N 1
ATOM 2450 C CA . VAL A 1 329 ? -17.766 -23.172 -8.234 1 87.75 329 VAL A CA 1
ATOM 2451 C C . VAL A 1 329 ? -18.656 -24.016 -9.148 1 87.75 329 VAL A C 1
ATOM 2453 O O . VAL A 1 329 ? -18.188 -24.531 -10.172 1 87.75 329 VAL A O 1
ATOM 2456 N N . SER A 1 330 ? -19.875 -24.094 -8.812 1 85.06 330 SER A N 1
ATOM 2457 C CA . SER A 1 330 ? -20.812 -24.922 -9.57 1 85.06 330 SER A CA 1
ATOM 2458 C C . SER A 1 330 ? -21.047 -24.359 -10.961 1 85.06 330 SER A C 1
ATOM 2460 O O . SER A 1 330 ? -21.469 -25.078 -11.875 1 85.06 330 SER A O 1
ATOM 2462 N N . HIS A 1 331 ? -20.781 -23.125 -11.094 1 83.75 331 HIS A N 1
ATOM 2463 C CA . HIS A 1 331 ? -20.984 -22.469 -12.383 1 83.75 331 HIS A CA 1
ATOM 2464 C C . HIS A 1 331 ? -19.734 -22.578 -13.258 1 83.75 331 HIS A C 1
ATOM 2466 O O . HIS A 1 331 ? -19.766 -22.234 -14.438 1 83.75 331 HIS A O 1
ATOM 2472 N N . LEU A 1 332 ? -18.734 -23.141 -12.602 1 84.81 332 LEU A N 1
ATOM 2473 C CA . LEU A 1 332 ? -17.453 -23.094 -13.305 1 84.81 332 LEU A CA 1
ATOM 2474 C C . LEU A 1 332 ? -17.188 -24.422 -14.008 1 84.81 332 LEU A C 1
ATOM 2476 O O . LEU A 1 332 ? -17.547 -25.484 -13.5 1 84.81 332 LEU A O 1
ATOM 2480 N N . ASP A 1 333 ? -16.719 -24.359 -15.203 1 81.75 333 ASP A N 1
ATOM 2481 C CA . ASP A 1 333 ? -16.234 -25.547 -15.898 1 81.75 333 ASP A CA 1
ATOM 2482 C C . ASP A 1 333 ? -14.789 -25.844 -15.531 1 81.75 333 ASP A C 1
ATOM 2484 O O . ASP A 1 333 ? -13.898 -25.797 -16.391 1 81.75 333 ASP A O 1
ATOM 2488 N N . LEU A 1 334 ? -14.586 -26.094 -14.234 1 83.75 334 LEU A N 1
ATOM 2489 C CA . LEU A 1 334 ? -13.289 -26.438 -13.656 1 83.75 334 LEU A CA 1
ATOM 2490 C C . LEU A 1 334 ? -13.383 -27.75 -12.875 1 83.75 334 LEU A C 1
ATOM 2492 O O . LEU A 1 334 ? -14.469 -28.141 -12.43 1 83.75 334 LEU A O 1
ATOM 2496 N N . PRO A 1 335 ? -12.312 -28.453 -12.773 1 86.19 335 PRO A N 1
ATOM 2497 C CA . PRO A 1 335 ? -12.328 -29.641 -11.914 1 86.19 335 PRO A CA 1
ATOM 2498 C C . PRO A 1 335 ? -12.805 -29.344 -10.5 1 86.19 335 PRO A C 1
ATOM 2500 O O . PRO A 1 335 ? -12.422 -28.328 -9.922 1 86.19 335 PRO A O 1
ATOM 2503 N N . ALA A 1 336 ? -13.625 -30.25 -9.961 1 89.06 336 ALA A N 1
ATOM 2504 C CA . ALA A 1 336 ? -14.242 -29.969 -8.672 1 89.06 336 ALA A CA 1
ATOM 2505 C C . ALA A 1 336 ? -13.594 -30.797 -7.559 1 89.06 336 ALA A C 1
ATOM 2507 O O . ALA A 1 336 ? -13.75 -30.484 -6.375 1 89.06 336 ALA A O 1
ATOM 2508 N N . ARG A 1 337 ? -12.93 -31.891 -7.996 1 93.94 337 ARG A N 1
ATOM 2509 C CA . ARG A 1 337 ? -12.297 -32.781 -7.023 1 93.94 337 ARG A CA 1
ATOM 2510 C C . ARG A 1 337 ? -10.867 -33.094 -7.43 1 93.94 337 ARG A C 1
ATOM 2512 O O . ARG A 1 337 ? -10.539 -33.125 -8.617 1 93.94 337 ARG A O 1
ATOM 2519 N N . LEU A 1 338 ? -10.039 -33.375 -6.395 1 96.56 338 LEU A N 1
ATOM 2520 C CA . LEU A 1 338 ? -8.641 -33.688 -6.66 1 96.56 338 LEU A CA 1
ATOM 2521 C C . LEU A 1 338 ? -8.523 -35 -7.426 1 96.56 338 LEU A C 1
ATOM 2523 O O . LEU A 1 338 ? -7.617 -35.188 -8.25 1 96.56 338 LEU A O 1
ATOM 2527 N N . ARG A 1 339 ? -9.422 -35.938 -7.207 1 94.31 339 ARG A N 1
ATOM 2528 C CA . ARG A 1 339 ? -9.375 -37.25 -7.867 1 94.31 339 ARG A CA 1
ATOM 2529 C C . ARG A 1 339 ? -9.562 -37.094 -9.375 1 94.31 339 ARG A C 1
ATOM 2531 O O . ARG A 1 339 ? -9.172 -37.969 -10.141 1 94.31 339 ARG A O 1
ATOM 2538 N N . ASP A 1 340 ? -10.148 -35.969 -9.781 1 91 340 ASP A N 1
ATOM 2539 C CA . ASP A 1 340 ? -10.375 -35.719 -11.203 1 91 340 ASP A CA 1
ATOM 2540 C C . ASP A 1 340 ? -9.07 -35.344 -11.906 1 91 340 ASP A C 1
ATOM 2542 O O . ASP A 1 340 ? -9.016 -35.281 -13.133 1 91 340 ASP A O 1
ATOM 2546 N N . LEU A 1 341 ? -7.914 -35.125 -11.188 1 91.88 341 LEU A N 1
ATOM 2547 C CA . LEU A 1 341 ? -6.641 -34.688 -11.75 1 91.88 341 LEU A CA 1
ATOM 2548 C C . LEU A 1 341 ? -5.648 -35.844 -11.828 1 91.88 341 LEU A C 1
ATOM 2550 O O . LEU A 1 341 ? -4.441 -35.625 -11.945 1 91.88 341 LEU A O 1
ATOM 2554 N N . ASP A 1 342 ? -6.043 -37.062 -11.773 1 90.94 342 ASP A N 1
ATOM 2555 C CA . ASP A 1 342 ? -5.223 -38.25 -11.914 1 90.94 342 ASP A CA 1
ATOM 2556 C C . ASP A 1 342 ? -4.152 -38.312 -10.828 1 90.94 342 ASP A C 1
ATOM 2558 O O . ASP A 1 342 ? -2.971 -38.5 -11.117 1 90.94 342 ASP A O 1
ATOM 2562 N N . VAL A 1 343 ? -4.449 -38.031 -9.602 1 95.44 343 VAL A N 1
ATOM 2563 C CA . VAL A 1 343 ? -3.604 -38.156 -8.422 1 95.44 343 VAL A CA 1
ATOM 2564 C C . VAL A 1 343 ? -4.293 -39.031 -7.383 1 95.44 343 VAL A C 1
ATOM 2566 O O . VAL A 1 343 ? -5.52 -39.125 -7.352 1 95.44 343 VAL A O 1
ATOM 2569 N N . THR A 1 344 ? -3.484 -39.719 -6.562 1 96.31 344 THR A N 1
ATOM 2570 C CA . THR A 1 344 ? -4.043 -40.594 -5.543 1 96.31 344 THR A CA 1
ATOM 2571 C C . THR A 1 344 ? -4.027 -39.906 -4.176 1 96.31 344 THR A C 1
ATOM 2573 O O . THR A 1 344 ? -3.264 -38.969 -3.955 1 96.31 344 THR A O 1
ATOM 2576 N N . LEU A 1 345 ? -4.863 -40.375 -3.334 1 96.56 345 LEU A N 1
ATOM 2577 C CA . LEU A 1 345 ? -4.957 -39.812 -1.984 1 96.56 345 LEU A CA 1
ATOM 2578 C C . LEU A 1 345 ? -3.643 -40 -1.232 1 96.56 345 LEU A C 1
ATOM 2580 O O . LEU A 1 345 ? -3.236 -39.125 -0.459 1 96.56 345 LEU A O 1
ATOM 2584 N N . ASP A 1 346 ? -2.998 -41.125 -1.432 1 95.81 346 ASP A N 1
ATOM 2585 C CA . ASP A 1 346 ? -1.729 -41.406 -0.769 1 95.81 346 ASP A CA 1
ATOM 2586 C C . ASP A 1 346 ? -0.659 -40.375 -1.186 1 95.81 346 ASP A C 1
ATOM 2588 O O . ASP A 1 346 ? 0.065 -39.844 -0.34 1 95.81 346 ASP A O 1
ATOM 2592 N N . GLU A 1 347 ? -0.566 -40.156 -2.414 1 95.06 347 GLU A N 1
ATOM 2593 C CA . GLU A 1 347 ? 0.386 -39.156 -2.926 1 95.06 347 GLU A CA 1
ATOM 2594 C C . GLU A 1 347 ? 0.093 -37.781 -2.377 1 95.06 347 GLU A C 1
ATOM 2596 O O . GLU A 1 347 ? 1.014 -37.031 -2.018 1 95.06 347 GLU A O 1
ATOM 2601 N N . LEU A 1 348 ? -1.148 -37.5 -2.312 1 96.44 348 LEU A N 1
ATOM 2602 C CA . LEU A 1 348 ? -1.572 -36.188 -1.834 1 96.44 348 LEU A CA 1
ATOM 2603 C C . LEU A 1 348 ? -1.282 -36.031 -0.345 1 96.44 348 LEU A C 1
ATOM 2605 O O . LEU A 1 348 ? -0.924 -34.938 0.112 1 96.44 348 LEU A O 1
ATOM 2609 N N . SER A 1 349 ? -1.492 -37.062 0.384 1 94.62 349 SER A N 1
ATOM 2610 C CA . SER A 1 349 ? -1.174 -37.062 1.809 1 94.62 349 SER A CA 1
ATOM 2611 C C . SER A 1 349 ? 0.308 -36.781 2.041 1 94.62 349 SER A C 1
ATOM 2613 O O . SER A 1 349 ? 0.672 -36.062 2.979 1 94.62 349 SER A O 1
ATOM 2615 N N . HIS A 1 350 ? 1.097 -37.344 1.22 1 93.56 350 HIS A N 1
ATOM 2616 C CA . HIS A 1 350 ? 2.529 -37.062 1.299 1 93.56 350 HIS A CA 1
ATOM 2617 C C . HIS A 1 350 ? 2.844 -35.625 0.997 1 93.56 350 HIS A C 1
ATOM 2619 O O . HIS A 1 350 ? 3.701 -35 1.647 1 93.56 350 HIS A O 1
ATOM 2625 N N . CYS A 1 351 ? 2.182 -35.094 0.054 1 94.19 351 CYS A N 1
ATOM 2626 C CA . CYS A 1 351 ? 2.357 -33.688 -0.266 1 94.19 351 CYS A CA 1
ATOM 2627 C C . CYS A 1 351 ? 2.002 -32.812 0.927 1 94.19 351 CYS A C 1
ATOM 2629 O O . CYS A 1 351 ? 2.684 -31.812 1.198 1 94.19 351 CYS A O 1
ATOM 2631 N N . ALA A 1 352 ? 0.916 -33.188 1.595 1 95.81 352 ALA A N 1
ATOM 2632 C CA . ALA A 1 352 ? 0.493 -32.438 2.783 1 95.81 352 ALA A CA 1
ATOM 2633 C C . ALA A 1 352 ? 1.599 -32.406 3.834 1 95.81 352 ALA A C 1
ATOM 2635 O O . ALA A 1 352 ? 1.837 -31.375 4.469 1 95.81 352 ALA A O 1
ATOM 2636 N N . GLU A 1 353 ? 2.27 -33.5 4.012 1 95.06 353 GLU A N 1
ATOM 2637 C CA . GLU A 1 353 ? 3.375 -33.594 4.961 1 95.06 353 GLU A CA 1
ATOM 2638 C C . GLU A 1 353 ? 4.531 -32.688 4.551 1 95.06 353 GLU A C 1
ATOM 2640 O O . GLU A 1 353 ? 5.188 -32.094 5.402 1 95.06 353 GLU A O 1
ATOM 2645 N N . GLN A 1 354 ? 4.734 -32.594 3.324 1 92.81 354 GLN A N 1
ATOM 2646 C CA . GLN A 1 354 ? 5.879 -31.859 2.799 1 92.81 354 GLN A CA 1
ATOM 2647 C C . GLN A 1 354 ? 5.68 -30.344 2.943 1 92.81 354 GLN A C 1
ATOM 2649 O O . GLN A 1 354 ? 6.648 -29.594 3.086 1 92.81 354 GLN A O 1
ATOM 2654 N N . VAL A 1 355 ? 4.434 -29.875 2.928 1 94.88 355 VAL A N 1
ATOM 2655 C CA . VAL A 1 355 ? 4.215 -28.438 2.943 1 94.88 355 VAL A CA 1
ATOM 2656 C C . VAL A 1 355 ? 3.895 -27.969 4.363 1 94.88 355 VAL A C 1
ATOM 2658 O O . VAL A 1 355 ? 3.729 -26.781 4.613 1 94.88 355 VAL A O 1
ATOM 2661 N N . ALA A 1 356 ? 3.855 -28.906 5.312 1 94.19 356 ALA A N 1
ATOM 2662 C CA . ALA A 1 356 ? 3.438 -28.609 6.68 1 94.19 356 ALA A CA 1
ATOM 2663 C C . ALA A 1 356 ? 4.422 -27.656 7.355 1 94.19 356 ALA A C 1
ATOM 2665 O O . ALA A 1 356 ? 4.082 -27.016 8.352 1 94.19 356 ALA A O 1
ATOM 2666 N N . ASP A 1 357 ? 5.578 -27.516 6.785 1 89 357 ASP A N 1
ATOM 2667 C CA . ASP A 1 357 ? 6.598 -26.688 7.422 1 89 357 ASP A CA 1
ATOM 2668 C C . ASP A 1 357 ? 6.609 -25.281 6.832 1 89 357 ASP A C 1
ATOM 2670 O O . ASP A 1 357 ? 7.438 -24.438 7.211 1 89 357 ASP A O 1
ATOM 2674 N N . PHE A 1 358 ? 5.707 -25.016 5.934 1 92.81 358 PHE A N 1
ATOM 2675 C CA . PHE A 1 358 ? 5.641 -23.656 5.391 1 92.81 358 PHE A CA 1
ATOM 2676 C C . PHE A 1 358 ? 5.309 -22.656 6.484 1 92.81 358 PHE A C 1
ATOM 2678 O O . PHE A 1 358 ? 4.391 -22.875 7.273 1 92.81 358 PHE A O 1
ATOM 2685 N N . ASP A 1 359 ? 6.008 -21.516 6.52 1 89.12 359 ASP A N 1
ATOM 2686 C CA . ASP A 1 359 ? 5.836 -20.469 7.531 1 89.12 359 ASP A CA 1
ATOM 2687 C C . ASP A 1 359 ? 4.41 -19.922 7.516 1 89.12 359 ASP A C 1
ATOM 2689 O O . ASP A 1 359 ? 3.873 -19.531 8.555 1 89.12 359 ASP A O 1
ATOM 2693 N N . MET A 1 360 ? 3.797 -19.906 6.359 1 89.5 360 MET A N 1
ATOM 2694 C CA . MET A 1 360 ? 2.475 -19.297 6.207 1 89.5 360 MET A CA 1
ATOM 2695 C C . MET A 1 360 ? 1.432 -20.078 7.008 1 89.5 360 MET A C 1
ATOM 2697 O O . MET A 1 360 ? 0.379 -19.531 7.348 1 89.5 360 MET A O 1
ATOM 2701 N N . LEU A 1 361 ? 1.703 -21.281 7.359 1 95.5 361 LEU A N 1
ATOM 2702 C CA . LEU A 1 361 ? 0.734 -22.125 8.055 1 95.5 361 LEU A CA 1
ATOM 2703 C C . LEU A 1 361 ? 0.674 -21.766 9.539 1 95.5 361 LEU A C 1
ATOM 2705 O O . LEU A 1 361 ? -0.282 -22.125 10.227 1 95.5 361 LEU A O 1
ATOM 2709 N N . ALA A 1 362 ? 1.677 -21.062 10.039 1 93.19 362 ALA A N 1
ATOM 2710 C CA . ALA A 1 362 ? 1.718 -20.641 11.438 1 93.19 362 ALA A CA 1
ATOM 2711 C C . ALA A 1 362 ? 0.613 -19.641 11.742 1 93.19 362 ALA A C 1
ATOM 2713 O O . ALA A 1 362 ? 0.271 -19.406 12.906 1 93.19 362 ALA A O 1
ATOM 2714 N N . HIS A 1 363 ? 0.025 -19.109 10.703 1 93 363 HIS A N 1
ATOM 2715 C CA . HIS A 1 363 ? -0.901 -18 10.922 1 93 363 HIS A CA 1
ATOM 2716 C C . HIS A 1 363 ? -2.316 -18.375 10.492 1 93 363 HIS A C 1
ATOM 2718 O O . HIS A 1 363 ? -3.172 -17.5 10.336 1 93 363 HIS A O 1
ATOM 2724 N N . VAL A 1 364 ? -2.494 -19.625 10.234 1 96.06 364 VAL A N 1
ATOM 2725 C CA . VAL A 1 364 ? -3.836 -20.125 9.953 1 96.06 364 VAL A CA 1
ATOM 2726 C C . VAL A 1 364 ? -4.625 -20.25 11.25 1 96.06 364 VAL A C 1
ATOM 2728 O O . VAL A 1 364 ? -4.172 -20.906 12.195 1 96.06 364 VAL A O 1
ATOM 2731 N N . PRO A 1 365 ? -5.789 -19.594 11.328 1 95.06 365 PRO A N 1
ATOM 2732 C CA . PRO A 1 365 ? -6.578 -19.734 12.555 1 95.06 365 PRO A CA 1
ATOM 2733 C C . PRO A 1 365 ? -6.898 -21.188 12.875 1 95.06 365 PRO A C 1
ATOM 2735 O O . PRO A 1 365 ? -7.211 -21.969 11.977 1 95.06 365 PRO A O 1
ATOM 2738 N N . GLY A 1 366 ? -6.797 -21.578 14.148 1 89.38 366 GLY A N 1
ATOM 2739 C CA . GLY A 1 366 ? -7.066 -22.938 14.562 1 89.38 366 GLY A CA 1
ATOM 2740 C C . GLY A 1 366 ? -5.91 -23.875 14.297 1 89.38 366 GLY A C 1
ATOM 2741 O O . GLY A 1 366 ? -5.941 -25.047 14.711 1 89.38 366 GLY A O 1
ATOM 2742 N N . GLY A 1 367 ? -4.902 -23.375 13.555 1 87.69 367 GLY A N 1
ATOM 2743 C CA . GLY A 1 367 ? -3.725 -24.172 13.266 1 87.69 367 GLY A CA 1
ATOM 2744 C C . GLY A 1 367 ? -3.842 -24.953 11.969 1 87.69 367 GLY A C 1
ATOM 2745 O O . GLY A 1 367 ? -4.949 -25.25 11.516 1 87.69 367 GLY A O 1
ATOM 2746 N N . ALA A 1 368 ? -2.762 -25.281 11.305 1 91.12 368 ALA A N 1
ATOM 2747 C CA . ALA A 1 368 ? -2.719 -26.062 10.07 1 91.12 368 ALA A CA 1
ATOM 2748 C C . ALA A 1 368 ? -1.497 -26.984 10.047 1 91.12 368 ALA A C 1
ATOM 2750 O O . ALA A 1 368 ? -0.614 -26.828 9.203 1 91.12 368 ALA A O 1
ATOM 2751 N N . GLY A 1 369 ? -1.538 -27.984 10.914 1 93.81 369 GLY A N 1
ATOM 2752 C CA . GLY A 1 369 ? -0.522 -29.016 10.883 1 93.81 369 GLY A CA 1
ATOM 2753 C C . GLY A 1 369 ? -0.823 -30.125 9.891 1 93.81 369 GLY A C 1
ATOM 2754 O O . GLY A 1 369 ? -1.736 -30 9.07 1 93.81 369 GLY A O 1
ATOM 2755 N N . VAL A 1 370 ? -0.032 -31.203 9.961 1 96.25 370 VAL A N 1
ATOM 2756 C CA . VAL A 1 370 ? -0.131 -32.312 9 1 96.25 370 VAL A CA 1
ATOM 2757 C C . VAL A 1 370 ? -1.538 -32.906 9.031 1 96.25 370 VAL A C 1
ATOM 2759 O O . VAL A 1 370 ? -2.133 -33.156 7.988 1 96.25 370 VAL A O 1
ATOM 2762 N N . GLN A 1 371 ? -2.092 -33.062 10.148 1 95.5 371 GLN A N 1
ATOM 2763 C CA . GLN A 1 371 ? -3.41 -33.656 10.297 1 95.5 371 GLN A CA 1
ATOM 2764 C C . GLN A 1 371 ? -4.488 -32.812 9.656 1 95.5 371 GLN A C 1
ATOM 2766 O O . GLN A 1 371 ? -5.359 -33.312 8.945 1 95.5 371 GLN A O 1
ATOM 2771 N N . GLU A 1 372 ? -4.438 -31.516 9.977 1 95.38 372 GLU A N 1
ATOM 2772 C CA . GLU A 1 372 ? -5.406 -30.578 9.398 1 95.38 372 GLU A CA 1
ATOM 2773 C C . GLU A 1 372 ? -5.289 -30.547 7.875 1 95.38 372 GLU A C 1
ATOM 2775 O O . GLU A 1 372 ? -6.297 -30.5 7.172 1 95.38 372 GLU A O 1
ATOM 2780 N N . LEU A 1 373 ? -4.043 -30.547 7.355 1 97.75 373 LEU A N 1
ATOM 2781 C CA . LEU A 1 373 ? -3.812 -30.531 5.914 1 97.75 373 LEU A CA 1
ATOM 2782 C C . LEU A 1 373 ? -4.344 -31.797 5.262 1 97.75 373 LEU A C 1
ATOM 2784 O O . LEU A 1 373 ? -4.941 -31.75 4.184 1 97.75 373 LEU A O 1
ATOM 2788 N N . GLN A 1 374 ? -4.141 -32.906 5.914 1 97.19 374 GLN A N 1
ATOM 2789 C CA . GLN A 1 374 ? -4.621 -34.156 5.379 1 97.19 374 GLN A CA 1
ATOM 2790 C C . GLN A 1 374 ? -6.148 -34.219 5.371 1 97.19 374 GLN A C 1
ATOM 2792 O O . GLN A 1 374 ? -6.754 -34.781 4.461 1 97.19 374 GLN A O 1
ATOM 2797 N N . ARG A 1 375 ? -6.746 -33.688 6.363 1 96.12 375 ARG A N 1
ATOM 2798 C CA . ARG A 1 375 ? -8.203 -33.594 6.395 1 96.12 375 ARG A CA 1
ATOM 2799 C C . ARG A 1 375 ? -8.734 -32.781 5.23 1 96.12 375 ARG A C 1
ATOM 2801 O O . ARG A 1 375 ? -9.734 -33.125 4.613 1 96.12 375 ARG A O 1
ATOM 2808 N N . LEU A 1 376 ? -8.07 -31.688 5.004 1 96.62 376 LEU A N 1
ATOM 2809 C CA . LEU A 1 376 ? -8.469 -30.844 3.887 1 96.62 376 LEU A CA 1
ATOM 2810 C C . LEU A 1 376 ? -8.305 -31.562 2.559 1 96.62 376 LEU A C 1
ATOM 2812 O O . LEU A 1 376 ? -9.164 -31.469 1.68 1 96.62 376 LEU A O 1
ATOM 2816 N N . VAL A 1 377 ? -7.203 -32.312 2.391 1 97.88 377 VAL A N 1
ATOM 2817 C CA . VAL A 1 377 ? -6.941 -33.094 1.188 1 97.88 377 VAL A CA 1
ATOM 2818 C C . VAL A 1 377 ? -8.031 -34.156 1.011 1 97.88 377 VAL A C 1
ATOM 2820 O O . VAL A 1 377 ? -8.57 -34.312 -0.086 1 97.88 377 VAL A O 1
ATOM 2823 N N . SER A 1 378 ? -8.352 -34.781 2.094 1 97.38 378 SER A N 1
ATOM 2824 C CA . SER A 1 378 ? -9.383 -35.812 2.047 1 97.38 378 SER A CA 1
ATOM 2825 C C . SER A 1 378 ? -10.734 -35.219 1.659 1 97.38 378 SER A C 1
ATOM 2827 O O . SER A 1 378 ? -11.469 -35.812 0.868 1 97.38 378 SER A O 1
ATOM 2829 N N . ALA A 1 379 ? -11.039 -34.062 2.197 1 95.75 379 ALA A N 1
ATOM 2830 C CA . ALA A 1 379 ? -12.305 -33.406 1.902 1 95.75 379 ALA A CA 1
ATOM 2831 C C . ALA A 1 379 ? -12.391 -33 0.432 1 95.75 379 ALA A C 1
ATOM 2833 O O . ALA A 1 379 ? -13.469 -33.031 -0.161 1 95.75 379 ALA A O 1
ATOM 2834 N N . ALA A 1 380 ? -11.289 -32.656 -0.152 1 96.19 380 ALA A N 1
ATOM 2835 C CA . ALA A 1 380 ? -11.266 -32.156 -1.524 1 96.19 380 ALA A CA 1
ATOM 2836 C C . ALA A 1 380 ? -11.125 -33.281 -2.523 1 96.19 380 ALA A C 1
ATOM 2838 O O . ALA A 1 380 ? -11.281 -33.094 -3.73 1 96.19 380 ALA A O 1
ATOM 2839 N N . TYR A 1 381 ? -10.75 -34.469 -2.02 1 97.31 381 TYR A N 1
ATOM 2840 C CA . TYR A 1 381 ? -10.516 -35.625 -2.898 1 97.31 381 TYR A CA 1
ATOM 2841 C C . TYR A 1 381 ? -11.828 -36.188 -3.426 1 97.31 381 TYR A C 1
ATOM 2843 O O . TYR A 1 381 ? -11.93 -36.531 -4.602 1 97.31 381 TYR A O 1
ATOM 2851 N N . MET B 1 1 ? -9.797 1.617 -16.812 1 37.25 1 MET B N 1
ATOM 2852 C CA . MET B 1 1 ? -9.25 1.515 -15.461 1 37.25 1 MET B CA 1
ATOM 2853 C C . MET B 1 1 ? -8.008 2.383 -15.305 1 37.25 1 MET B C 1
ATOM 2855 O O . MET B 1 1 ? -7.184 2.461 -16.219 1 37.25 1 MET B O 1
ATOM 2859 N N . ARG B 1 2 ? -8.062 3.316 -14.43 1 42.16 2 ARG B N 1
ATOM 2860 C CA . ARG B 1 2 ? -6.961 4.254 -14.25 1 42.16 2 ARG B CA 1
ATOM 2861 C C . ARG B 1 2 ? -5.699 3.527 -13.789 1 42.16 2 ARG B C 1
ATOM 2863 O O . ARG B 1 2 ? -5.77 2.572 -13.016 1 42.16 2 ARG B O 1
ATOM 2870 N N . SER B 1 3 ? -4.559 3.857 -14.531 1 40.84 3 SER B N 1
ATOM 2871 C CA . SER B 1 3 ? -3.262 3.338 -14.117 1 40.84 3 SER B CA 1
ATOM 2872 C C . SER B 1 3 ? -2.869 3.863 -12.742 1 40.84 3 SER B C 1
ATOM 2874 O O . SER B 1 3 ? -3.25 4.973 -12.359 1 40.84 3 SER B O 1
ATOM 2876 N N . ILE B 1 4 ? -2.463 2.93 -11.82 1 46.25 4 ILE B N 1
ATOM 2877 C CA . ILE B 1 4 ? -1.975 3.309 -10.5 1 46.25 4 ILE B CA 1
ATOM 2878 C C . ILE B 1 4 ? -0.455 3.172 -10.453 1 46.25 4 ILE B C 1
ATOM 2880 O O . ILE B 1 4 ? 0.106 2.219 -11 1 46.25 4 ILE B O 1
ATOM 2884 N N . SER B 1 5 ? 0.216 4.262 -10.188 1 44.56 5 SER B N 1
ATOM 2885 C CA . SER B 1 5 ? 1.636 4.184 -9.859 1 44.56 5 SER B CA 1
ATOM 2886 C C . SER B 1 5 ? 1.877 4.449 -8.375 1 44.56 5 SER B C 1
ATOM 2888 O O . SER B 1 5 ? 1.45 5.48 -7.848 1 44.56 5 SER B O 1
ATOM 2890 N N . LEU B 1 6 ? 2.297 3.361 -7.695 1 53.97 6 LEU B N 1
ATOM 2891 C CA . LEU B 1 6 ? 2.545 3.461 -6.262 1 53.97 6 LEU B CA 1
ATOM 2892 C C . LEU B 1 6 ? 4.039 3.391 -5.965 1 53.97 6 LEU B C 1
ATOM 2894 O O . LEU B 1 6 ? 4.738 2.518 -6.48 1 53.97 6 LEU B O 1
ATOM 2898 N N . ARG B 1 7 ? 4.574 4.488 -5.555 1 54.16 7 ARG B N 1
ATOM 2899 C CA . ARG B 1 7 ? 5.902 4.398 -4.957 1 54.16 7 ARG B CA 1
ATOM 2900 C C . ARG B 1 7 ? 5.816 4.379 -3.436 1 54.16 7 ARG B C 1
ATOM 2902 O O . ARG B 1 7 ? 5.379 5.352 -2.82 1 54.16 7 ARG B O 1
ATOM 2909 N N . LEU B 1 8 ? 5.863 3.305 -2.859 1 63.53 8 LEU B N 1
ATOM 2910 C CA . LEU B 1 8 ? 5.777 3.17 -1.409 1 63.53 8 LEU B CA 1
ATOM 2911 C C . LEU B 1 8 ? 7.164 2.973 -0.799 1 63.53 8 LEU B C 1
ATOM 2913 O O . LEU B 1 8 ? 8.039 2.375 -1.424 1 63.53 8 LEU B O 1
ATOM 2917 N N . PRO B 1 9 ? 7.301 3.869 0.294 1 63.47 9 PRO B N 1
ATOM 2918 C CA . PRO B 1 9 ? 8.57 3.611 0.975 1 63.47 9 PRO B CA 1
ATOM 2919 C C . PRO B 1 9 ? 8.844 2.123 1.179 1 63.47 9 PRO B C 1
ATOM 2921 O O . PRO B 1 9 ? 7.902 1.333 1.302 1 63.47 9 PRO B O 1
ATOM 2924 N N . SER B 1 10 ? 10 1.85 1.112 1 67.5 10 SER B N 1
ATOM 2925 C CA . SER B 1 10 ? 10.422 0.453 1.167 1 67.5 10 SER B CA 1
ATOM 2926 C C . SER B 1 10 ? 9.945 -0.215 2.455 1 67.5 10 SER B C 1
ATOM 2928 O O . SER B 1 10 ? 9.531 -1.376 2.441 1 67.5 10 SER B O 1
ATOM 2930 N N . THR B 1 11 ? 9.938 0.709 3.58 1 83.44 11 THR B N 1
ATOM 2931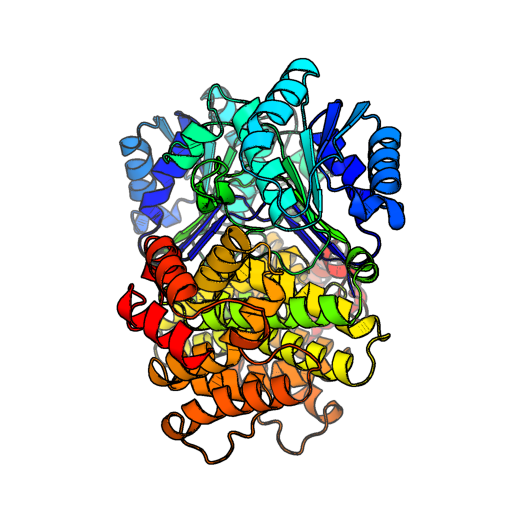 C CA . THR B 1 11 ? 9.547 0.066 4.828 1 83.44 11 THR B CA 1
ATOM 2932 C C . THR B 1 11 ? 8.578 0.949 5.609 1 83.44 11 THR B C 1
ATOM 2934 O O . THR B 1 11 ? 8.8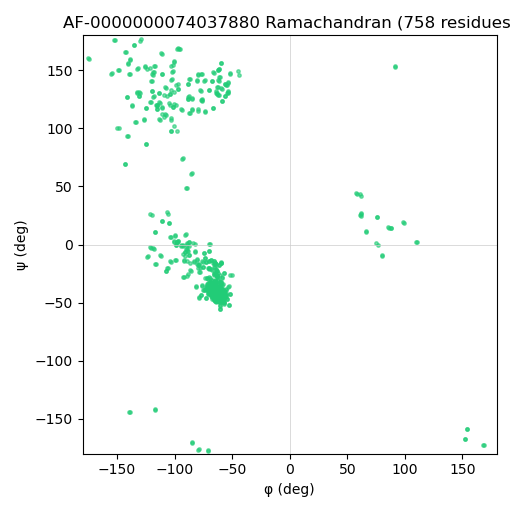28 2.141 5.797 1 83.44 11 THR B O 1
ATOM 2937 N N . VAL B 1 12 ? 7.414 0.505 5.879 1 87.75 12 VAL B N 1
ATOM 2938 C CA . VAL B 1 12 ? 6.469 1.172 6.766 1 87.75 12 VAL B CA 1
ATOM 2939 C C . VAL B 1 12 ? 6.207 0.299 7.992 1 87.75 12 VAL B C 1
ATOM 2941 O O . VAL B 1 12 ? 5.797 -0.856 7.863 1 87.75 12 VAL B O 1
ATOM 2944 N N . VAL B 1 13 ? 6.512 0.808 9.141 1 88.06 13 VAL B N 1
ATOM 2945 C CA . VAL B 1 13 ? 6.234 0.129 10.398 1 88.06 13 VAL B CA 1
ATOM 2946 C C . VAL B 1 13 ? 5.18 0.905 11.188 1 88.06 13 VAL B C 1
ATOM 2948 O O . VAL B 1 13 ? 5.332 2.107 11.414 1 88.06 13 VAL B O 1
ATOM 2951 N N . PHE B 1 14 ? 4.078 0.242 11.508 1 89.25 14 PHE B N 1
ATOM 2952 C CA . PHE B 1 14 ? 2.953 0.875 12.188 1 89.25 14 PHE B CA 1
ATOM 2953 C C . PHE B 1 14 ? 2.51 0.049 13.383 1 89.25 14 PHE B C 1
ATOM 2955 O O . PHE B 1 14 ? 2.404 -1.176 13.297 1 89.25 14 PHE B O 1
ATOM 2962 N N . GLY B 1 15 ? 2.359 0.706 14.492 1 86.44 15 GLY B N 1
ATOM 2963 C CA . GLY B 1 15 ? 1.803 0.011 15.648 1 86.44 15 GLY B CA 1
ATOM 2964 C C . GLY B 1 15 ? 2.271 0.58 16.969 1 86.44 15 GLY B C 1
ATOM 2965 O O . GLY B 1 15 ? 2.781 1.701 17.031 1 86.44 15 GLY B O 1
ATOM 2966 N N . LYS B 1 16 ? 2.004 -0.188 18.094 1 84.38 16 LYS B N 1
ATOM 2967 C CA . LYS B 1 16 ? 2.459 0.17 19.438 1 84.38 16 LYS B CA 1
ATOM 2968 C C . LYS B 1 16 ? 3.881 -0.325 19.688 1 84.38 16 LYS B C 1
ATOM 2970 O O . LYS B 1 16 ? 4.219 -1.46 19.344 1 84.38 16 LYS B O 1
ATOM 2975 N N . ASP B 1 17 ? 4.797 0.544 20.078 1 85.44 17 ASP B N 1
ATOM 2976 C CA . ASP B 1 17 ? 6.156 0.234 20.516 1 85.44 17 ASP B CA 1
ATOM 2977 C C . ASP B 1 17 ? 7.047 -0.1 19.312 1 85.44 17 ASP B C 1
ATOM 2979 O O . ASP B 1 17 ? 8 -0.871 19.453 1 85.44 17 ASP B O 1
ATOM 2983 N N . VAL B 1 18 ? 6.645 0.392 18.234 1 89 18 VAL B N 1
ATOM 2984 C CA . VAL B 1 18 ? 7.414 0.085 17.047 1 89 18 VAL B CA 1
ATOM 2985 C C . VAL B 1 18 ? 8.625 1.012 16.953 1 89 18 VAL B C 1
ATOM 2987 O O . VAL B 1 18 ? 9.508 0.805 16.125 1 89 18 VAL B O 1
ATOM 2990 N N . LEU B 1 19 ? 8.719 1.975 17.828 1 89.69 19 LEU B N 1
ATOM 2991 C CA . LEU B 1 19 ? 9.836 2.914 17.828 1 89.69 19 LEU B CA 1
ATOM 2992 C C . LEU B 1 19 ? 11.164 2.182 18 1 89.69 19 LEU B C 1
ATOM 2994 O O . LEU B 1 19 ? 12.203 2.654 17.531 1 89.69 19 LEU B O 1
ATOM 2998 N N . THR B 1 20 ? 11.125 1.076 18.641 1 90.56 20 THR B N 1
ATOM 2999 C CA . THR B 1 20 ? 12.328 0.295 18.906 1 9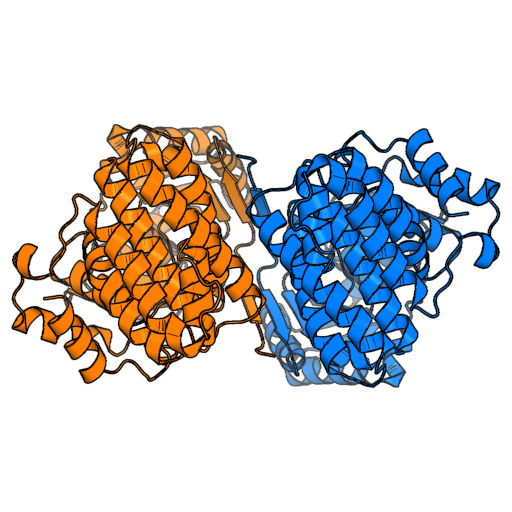0.56 20 THR B CA 1
ATOM 3000 C C . THR B 1 20 ? 12.984 -0.153 17.594 1 90.56 20 THR B C 1
ATOM 3002 O O . THR B 1 20 ? 14.164 -0.486 17.578 1 90.56 20 THR B O 1
ATOM 3005 N N . GLN B 1 21 ? 12.258 -0.114 16.531 1 91.06 21 GLN B N 1
ATOM 3006 C CA . GLN B 1 21 ? 12.758 -0.591 15.25 1 91.06 21 GLN B CA 1
ATOM 3007 C C . GLN B 1 21 ? 13.586 0.484 14.547 1 91.06 21 GLN B C 1
ATOM 3009 O O . GLN B 1 21 ? 14.305 0.196 13.586 1 91.06 21 GLN B O 1
ATOM 3014 N N . VAL B 1 22 ? 13.477 1.715 15.016 1 94.88 22 VAL B N 1
ATOM 3015 C CA . VAL B 1 22 ? 14.164 2.822 14.359 1 94.88 22 VAL B CA 1
ATOM 3016 C C . VAL B 1 22 ? 15.672 2.582 14.383 1 94.88 22 VAL B C 1
ATOM 3018 O O . VAL B 1 22 ? 16.375 2.928 13.43 1 94.88 22 VAL B O 1
ATOM 3021 N N . GLY B 1 23 ? 16.172 1.973 15.445 1 95.81 23 GLY B N 1
ATOM 3022 C CA . GLY B 1 23 ? 17.594 1.7 15.578 1 95.81 23 GLY B CA 1
ATOM 3023 C C . GLY B 1 23 ? 18.125 0.805 14.477 1 95.81 23 GLY B C 1
ATOM 3024 O O . GLY B 1 23 ? 19.094 1.168 13.789 1 95.81 23 GLY B O 1
ATOM 3025 N N . SER B 1 24 ? 17.484 -0.306 14.297 1 93 24 SER B N 1
ATOM 3026 C CA . SER B 1 24 ? 17.938 -1.255 13.281 1 93 24 SER B CA 1
ATOM 3027 C C . SER B 1 24 ? 17.766 -0.684 11.875 1 93 24 SER B C 1
ATOM 3029 O O . SER B 1 24 ? 18.625 -0.889 11.016 1 93 24 SER B O 1
ATOM 3031 N N . LEU B 1 25 ? 16.688 0.016 11.625 1 92.19 25 LEU B N 1
ATOM 3032 C CA . LEU B 1 25 ? 16.438 0.626 10.32 1 92.19 25 LEU B CA 1
ATOM 3033 C C . LEU B 1 25 ? 17.516 1.651 9.984 1 92.19 25 LEU B C 1
ATOM 3035 O O . LEU B 1 25 ? 17.969 1.729 8.844 1 92.19 25 LEU B O 1
ATOM 3039 N N . ALA B 1 26 ? 17.906 2.414 11 1 96.88 26 ALA B N 1
ATOM 3040 C CA . ALA B 1 26 ? 18.938 3.428 10.797 1 96.88 26 ALA B CA 1
ATOM 3041 C C . ALA B 1 26 ? 20.312 2.785 10.617 1 96.88 26 ALA B C 1
ATOM 3043 O O . ALA B 1 26 ? 21.078 3.195 9.758 1 96.88 26 ALA B O 1
ATOM 3044 N N . ARG B 1 27 ? 20.609 1.754 11.359 1 95.81 27 ARG B N 1
ATOM 3045 C CA . ARG B 1 27 ? 21.906 1.097 11.344 1 95.81 27 ARG B CA 1
ATOM 3046 C C . ARG B 1 27 ? 22.172 0.46 9.984 1 95.81 27 ARG B C 1
ATOM 3048 O O . ARG B 1 27 ? 23.328 0.416 9.531 1 95.81 27 ARG B O 1
ATOM 3055 N N . GLU B 1 28 ? 21.141 -0.031 9.383 1 88.44 28 GLU B N 1
ATOM 3056 C CA . GLU B 1 28 ? 21.25 -0.61 8.047 1 88.44 28 GLU B CA 1
ATOM 3057 C C . GLU B 1 28 ? 21.766 0.421 7.039 1 88.44 28 GLU B C 1
ATOM 3059 O O . GLU B 1 28 ? 22.234 0.061 5.961 1 88.44 28 GLU B O 1
ATOM 3064 N N . ARG B 1 29 ? 21.734 1.668 7.391 1 93 29 ARG B N 1
ATOM 3065 C CA . ARG B 1 29 ? 21.953 2.73 6.418 1 93 29 ARG B CA 1
ATOM 3066 C C . ARG B 1 29 ? 23.203 3.535 6.77 1 93 29 ARG B C 1
ATOM 3068 O O . ARG B 1 29 ? 23.703 4.309 5.949 1 93 29 ARG B O 1
ATOM 3075 N N . GLY B 1 30 ? 23.672 3.389 8.031 1 95.69 30 GLY B N 1
ATOM 3076 C CA . GLY B 1 30 ? 24.891 4.066 8.422 1 95.69 30 GLY B CA 1
ATOM 3077 C C . GLY B 1 30 ? 25.141 4.051 9.922 1 95.69 30 GLY B C 1
ATOM 3078 O O . GLY B 1 30 ? 24.453 3.328 10.656 1 95.69 30 GLY B O 1
ATOM 3079 N N . THR B 1 31 ? 26.156 4.797 10.32 1 98 31 THR B N 1
ATOM 3080 C CA . THR B 1 31 ? 26.547 4.832 11.727 1 98 31 THR B CA 1
ATOM 3081 C C . THR B 1 31 ? 26.469 6.254 12.273 1 98 31 THR B C 1
ATOM 3083 O O . THR B 1 31 ? 26.688 6.484 13.461 1 98 31 THR B O 1
ATOM 3086 N N . ARG B 1 32 ? 26.125 7.195 11.43 1 98.62 32 ARG B N 1
ATOM 3087 C CA . ARG B 1 32 ? 25.984 8.594 11.828 1 98.62 32 ARG B CA 1
ATOM 3088 C C . ARG B 1 32 ? 24.609 9.133 11.469 1 98.62 32 ARG B C 1
ATOM 3090 O O . ARG B 1 32 ? 24.266 9.234 10.289 1 98.62 32 ARG B O 1
ATOM 3097 N N . ALA B 1 33 ? 23.875 9.516 12.508 1 98.56 33 ALA B N 1
ATOM 3098 C CA . ALA B 1 33 ? 22.5 9.945 12.305 1 98.56 33 ALA B CA 1
ATOM 3099 C C . ALA B 1 33 ? 22.297 11.383 12.773 1 98.56 33 ALA B C 1
ATOM 3101 O O . ALA B 1 33 ? 22.859 11.797 13.789 1 98.56 33 ALA B O 1
ATOM 3102 N N . LEU B 1 34 ? 21.531 12.125 12.047 1 98.62 34 LEU B N 1
ATOM 3103 C CA . LEU B 1 34 ? 21.016 13.438 12.445 1 98.62 34 LEU B CA 1
ATOM 3104 C C . LEU B 1 34 ? 19.516 13.383 12.672 1 98.62 34 LEU B C 1
ATOM 3106 O O . LEU B 1 34 ? 18.75 13.047 11.758 1 98.62 34 LEU B O 1
ATOM 3110 N N . VAL B 1 35 ? 19.094 13.648 13.883 1 98.19 35 VAL B N 1
ATOM 3111 C CA . VAL B 1 35 ? 17.688 13.727 14.211 1 98.19 35 VAL B CA 1
ATOM 3112 C C . VAL B 1 35 ? 17.203 15.18 14.117 1 98.19 35 VAL B C 1
ATOM 3114 O O . VAL B 1 35 ? 17.734 16.047 14.812 1 98.19 35 VAL B O 1
ATOM 3117 N N . VAL B 1 36 ? 16.328 15.414 13.211 1 97.06 36 VAL B N 1
ATOM 3118 C CA . VAL B 1 36 ? 15.703 16.719 13.07 1 97.06 36 VAL B CA 1
ATOM 3119 C C . VAL B 1 36 ? 14.328 16.719 13.734 1 97.06 36 VAL B C 1
ATOM 3121 O O . VAL B 1 36 ? 13.453 15.93 13.359 1 97.06 36 VAL B O 1
ATOM 3124 N N . THR B 1 37 ? 14.094 17.547 14.695 1 94.44 37 THR B N 1
ATOM 3125 C CA . THR B 1 37 ? 12.867 17.5 15.477 1 94.44 37 THR B CA 1
ATOM 3126 C C . THR B 1 37 ? 12.508 18.891 16.016 1 94.44 37 THR B C 1
ATOM 3128 O O . THR B 1 37 ? 13.141 19.875 15.656 1 94.44 37 THR B O 1
ATOM 3131 N N . GLU B 1 38 ? 11.344 18.922 16.672 1 87.5 38 GLU B N 1
ATOM 3132 C CA . GLU B 1 38 ? 10.883 20.156 17.297 1 87.5 38 GLU B CA 1
ATOM 3133 C C . GLU B 1 38 ? 10.914 20.047 18.812 1 87.5 38 GLU B C 1
ATOM 3135 O O . GLU B 1 38 ? 10.672 18.969 19.375 1 87.5 38 GLU B O 1
ATOM 3140 N N . GLY B 1 39 ? 11.18 21.156 19.375 1 78.38 39 GLY B N 1
ATOM 3141 C CA . GLY B 1 39 ? 11.453 21.203 20.812 1 78.38 39 GLY B CA 1
ATOM 3142 C C . GLY B 1 39 ? 10.281 20.766 21.656 1 78.38 39 GLY B C 1
ATOM 3143 O O . GLY B 1 39 ? 10.461 20.25 22.766 1 78.38 39 GLY B O 1
ATOM 3144 N N . VAL B 1 40 ? 9.07 20.859 21.172 1 72.44 40 VAL B N 1
ATOM 3145 C CA . VAL B 1 40 ? 7.883 20.547 21.953 1 72.44 40 VAL B CA 1
ATOM 3146 C C . VAL B 1 40 ? 7.871 19.062 22.328 1 72.44 40 VAL B C 1
ATOM 3148 O O . VAL B 1 40 ? 7.246 18.672 23.312 1 72.44 40 VAL B O 1
ATOM 3151 N N . LEU B 1 41 ? 8.641 18.297 21.672 1 74.88 41 LEU B N 1
ATOM 3152 C CA . LEU B 1 41 ? 8.625 16.844 21.875 1 74.88 41 LEU B CA 1
ATOM 3153 C C . LEU B 1 41 ? 9.57 16.453 23 1 74.88 41 LEU B C 1
ATOM 3155 O O . LEU B 1 41 ? 9.625 15.281 23.391 1 74.88 41 LEU B O 1
ATOM 3159 N N . HIS B 1 42 ? 10.242 17.438 23.578 1 72.12 42 HIS B N 1
ATOM 3160 C CA . HIS B 1 42 ? 11.031 17.156 24.766 1 72.12 42 HIS B CA 1
ATOM 3161 C C . HIS B 1 42 ? 10.148 16.703 25.922 1 72.12 42 HIS B C 1
ATOM 3163 O O . HIS B 1 42 ? 10.531 15.836 26.703 1 72.12 42 HIS B O 1
ATOM 3169 N N . GLU B 1 43 ? 9.102 17.344 26.078 1 71.44 43 GLU B N 1
ATOM 3170 C CA . GLU B 1 43 ? 8.219 17.109 27.219 1 71.44 43 GLU B CA 1
ATOM 3171 C C . GLU B 1 43 ? 7.77 15.656 27.281 1 71.44 43 GLU B C 1
ATOM 3173 O O . GLU B 1 43 ? 7.594 15.102 28.375 1 71.44 43 GLU B O 1
ATOM 3178 N N . GLY B 1 44 ? 7.742 14.953 26.312 1 74.94 44 GLY B N 1
ATOM 3179 C CA . GLY B 1 44 ? 7.316 13.562 26.312 1 74.94 44 GLY B CA 1
ATOM 3180 C C . GLY B 1 44 ? 8.477 12.586 26.312 1 74.94 44 GLY B C 1
ATOM 3181 O O . GLY B 1 44 ? 8.273 11.375 26.375 1 74.94 44 GLY B O 1
ATOM 3182 N N . GLY B 1 45 ? 9.664 13.172 26.375 1 83.31 45 GLY B N 1
ATOM 3183 C CA . GLY B 1 45 ? 10.852 12.328 26.375 1 83.31 45 GLY B CA 1
ATOM 3184 C C . GLY B 1 45 ? 11.062 11.586 25.078 1 83.31 45 GLY B C 1
ATOM 3185 O O . GLY B 1 45 ? 11.883 10.664 25 1 83.31 45 GLY B O 1
ATOM 3186 N N . HIS B 1 46 ? 10.312 11.945 24.094 1 86.44 46 HIS B N 1
ATOM 3187 C CA . HIS B 1 46 ? 10.336 11.203 22.828 1 86.44 46 HIS B CA 1
ATOM 3188 C C . HIS B 1 46 ? 11.672 11.391 22.109 1 86.44 46 HIS B C 1
ATOM 3190 O O . HIS B 1 46 ? 12.18 10.453 21.5 1 86.44 46 HIS B O 1
ATOM 3196 N N . ILE B 1 47 ? 12.211 12.586 22.219 1 91.81 47 ILE B N 1
ATOM 3197 C CA . ILE B 1 47 ? 13.477 12.867 21.562 1 91.81 47 ILE B CA 1
ATOM 3198 C C . ILE B 1 47 ? 14.578 12.008 22.172 1 91.81 47 ILE B C 1
ATOM 3200 O O . ILE B 1 47 ? 15.328 11.344 21.453 1 91.81 47 ILE B O 1
ATOM 3204 N N . GLU B 1 48 ? 14.609 11.984 23.469 1 93.12 48 GLU B N 1
ATOM 3205 C CA . GLU B 1 48 ? 15.633 11.219 24.156 1 93.12 48 GLU B CA 1
ATOM 3206 C C . GLU B 1 48 ? 15.469 9.719 23.906 1 93.12 48 GLU B C 1
ATOM 3208 O O . GLU B 1 48 ? 16.453 9.008 23.719 1 93.12 48 GLU B O 1
ATOM 3213 N N . ARG B 1 49 ? 14.297 9.352 23.922 1 92.88 49 ARG B N 1
ATOM 3214 C CA . ARG B 1 49 ? 14.008 7.945 23.672 1 92.88 49 ARG B CA 1
ATOM 3215 C C . ARG B 1 49 ? 14.523 7.516 22.297 1 92.88 49 ARG B C 1
ATOM 3217 O O . ARG B 1 49 ? 15.195 6.488 22.188 1 92.88 49 ARG B O 1
ATOM 3224 N N . VAL B 1 50 ? 14.234 8.289 21.281 1 95.31 50 VAL B N 1
ATOM 3225 C CA . VAL B 1 50 ? 14.656 7.977 19.922 1 95.31 50 VAL B CA 1
ATOM 3226 C C . VAL B 1 50 ? 16.188 8.023 19.844 1 95.31 50 VAL B C 1
ATOM 3228 O O . VAL B 1 50 ? 16.797 7.129 19.266 1 95.31 50 VAL B O 1
ATOM 3231 N N . ALA B 1 51 ? 16.766 9.055 20.438 1 96.75 51 ALA B N 1
ATOM 3232 C CA . ALA B 1 51 ? 18.219 9.195 20.422 1 96.75 51 ALA B CA 1
ATOM 3233 C C . ALA B 1 51 ? 18.891 8 21.094 1 96.75 51 ALA B C 1
ATOM 3235 O O . ALA B 1 51 ? 19.891 7.488 20.609 1 96.75 51 ALA B O 1
ATOM 3236 N N . GLU B 1 52 ? 18.359 7.562 22.172 1 97.06 52 GLU B N 1
ATOM 3237 C CA . GLU B 1 52 ? 18.906 6.43 22.906 1 97.06 52 GLU B CA 1
ATOM 3238 C C . GLU B 1 52 ? 18.812 5.145 22.094 1 97.06 52 GLU B C 1
ATOM 3240 O O . GLU B 1 52 ? 19.75 4.348 22.062 1 97.06 52 GLU B O 1
ATOM 3245 N N . ILE B 1 53 ? 17.656 4.918 21.516 1 97.25 53 ILE B N 1
ATOM 3246 C CA . ILE B 1 53 ? 17.453 3.742 20.688 1 97.25 53 ILE B CA 1
ATOM 3247 C C . ILE B 1 53 ? 18.516 3.717 19.578 1 97.25 53 ILE B C 1
ATOM 3249 O O . ILE B 1 53 ? 19.109 2.674 19.312 1 97.25 53 ILE B O 1
ATOM 3253 N N . LEU B 1 54 ? 18.781 4.891 18.953 1 98.12 54 LEU B N 1
ATOM 3254 C CA . LEU B 1 54 ? 19.766 4.996 17.891 1 98.12 54 LEU B CA 1
ATOM 3255 C C . LEU B 1 54 ? 21.172 4.723 18.422 1 98.12 54 LEU B C 1
ATOM 3257 O O . LEU B 1 54 ? 21.922 3.957 17.812 1 98.12 54 LEU B O 1
ATOM 3261 N N . ARG B 1 55 ? 21.5 5.297 19.562 1 98.25 55 ARG B N 1
ATOM 3262 C CA . ARG B 1 55 ? 22.828 5.109 20.141 1 98.25 55 ARG B CA 1
ATOM 3263 C C . ARG B 1 55 ? 23.062 3.648 20.531 1 98.25 55 ARG B C 1
ATOM 3265 O O . ARG B 1 55 ? 24.125 3.094 20.266 1 98.25 55 ARG B O 1
ATOM 3272 N N . ARG B 1 56 ? 22.094 3.033 21.062 1 97.75 56 ARG B N 1
ATOM 3273 C CA . ARG B 1 56 ? 22.188 1.632 21.453 1 97.75 56 ARG B CA 1
ATOM 3274 C C . ARG B 1 56 ? 22.359 0.729 20.25 1 97.75 56 ARG B C 1
ATOM 3276 O O . ARG B 1 56 ? 22.891 -0.377 20.359 1 97.75 56 ARG B O 1
ATOM 3283 N N . SER B 1 57 ? 21.906 1.22 19.156 1 97.56 57 SER B N 1
ATOM 3284 C CA . SER B 1 57 ? 22.047 0.452 17.922 1 97.56 57 SER B CA 1
ATOM 3285 C C . SER B 1 57 ? 23.375 0.716 17.234 1 97.56 57 SER B C 1
ATOM 3287 O O . SER B 1 57 ? 23.609 0.27 16.109 1 97.56 57 SER B O 1
ATOM 3289 N N . GLY B 1 58 ? 24.219 1.55 17.859 1 97.94 58 GLY B N 1
ATOM 3290 C CA . GLY B 1 58 ? 25.578 1.729 17.375 1 97.94 58 GLY B CA 1
ATOM 3291 C C . GLY B 1 58 ? 25.75 2.969 16.531 1 97.94 58 GLY B C 1
ATOM 3292 O O . GLY B 1 58 ? 26.734 3.08 15.773 1 97.94 58 GLY B O 1
ATOM 3293 N N . LEU B 1 59 ? 24.828 3.908 16.625 1 98.31 59 LEU B N 1
ATOM 3294 C CA . LEU B 1 59 ? 24.953 5.109 15.805 1 98.31 59 LEU B CA 1
ATOM 3295 C C . LEU B 1 59 ? 25.453 6.285 16.625 1 98.31 59 LEU B C 1
ATOM 3297 O O . LEU B 1 59 ? 25.094 6.434 17.797 1 98.31 59 LEU B O 1
ATOM 3301 N N . ASP B 1 60 ? 26.297 7.098 16.031 1 98.38 60 ASP B N 1
ATOM 3302 C CA . ASP B 1 60 ? 26.547 8.445 16.531 1 98.38 60 ASP B CA 1
ATOM 3303 C C . ASP B 1 60 ? 25.391 9.383 16.188 1 98.38 60 ASP B C 1
ATOM 3305 O O . ASP B 1 60 ? 25.016 9.516 15.023 1 98.38 60 ASP B O 1
ATOM 3309 N N . VAL B 1 61 ? 24.859 10.008 17.25 1 98.31 61 VAL B N 1
ATOM 3310 C CA . VAL B 1 61 ? 23.609 10.719 17.031 1 98.31 61 VAL B CA 1
ATOM 3311 C C . VAL B 1 61 ? 23.797 12.203 17.312 1 98.31 61 VAL B C 1
ATOM 3313 O O . VAL B 1 61 ? 24.297 12.578 18.375 1 98.31 61 VAL B O 1
ATOM 3316 N N . MET B 1 62 ? 23.438 13.023 16.406 1 97.81 62 MET B N 1
ATOM 3317 C CA . MET B 1 62 ? 23.266 14.461 16.578 1 97.81 62 MET B CA 1
ATOM 3318 C C . MET B 1 62 ? 21.781 14.836 16.547 1 97.81 62 MET B C 1
ATOM 3320 O O . MET B 1 62 ? 21.031 14.32 15.727 1 97.81 62 MET B O 1
ATOM 3324 N N . VAL B 1 63 ? 21.406 15.68 17.484 1 97.12 63 VAL B N 1
ATOM 3325 C CA . VAL B 1 63 ? 20.016 16.094 17.562 1 97.12 63 VAL B CA 1
ATOM 3326 C C . VAL B 1 63 ? 19.891 17.594 17.297 1 97.12 63 VAL B C 1
ATOM 3328 O O . VAL B 1 63 ? 20.578 18.391 17.922 1 97.12 63 VAL B O 1
ATOM 3331 N N . TYR B 1 64 ? 19.156 17.906 16.281 1 96.25 64 TYR B N 1
ATOM 3332 C CA . TYR B 1 64 ? 18.734 19.281 16.062 1 96.25 64 TYR B CA 1
ATOM 3333 C C . TYR B 1 64 ? 17.266 19.469 16.469 1 96.25 64 TYR B C 1
ATOM 3335 O O . TYR B 1 64 ? 16.359 19.031 15.75 1 96.25 64 TYR B O 1
ATOM 3343 N N . ASP B 1 65 ? 16.984 20.125 17.5 1 93 65 ASP B N 1
ATOM 3344 C CA . ASP B 1 65 ? 15.633 20.219 18.062 1 93 65 ASP B CA 1
ATOM 3345 C C . ASP B 1 65 ? 15.172 21.672 18.125 1 93 65 ASP B C 1
ATOM 3347 O O . ASP B 1 65 ? 14.305 22.016 18.922 1 93 65 ASP B O 1
ATOM 3351 N N . GLU B 1 66 ? 15.711 22.438 17.266 1 89.31 66 GLU B N 1
ATOM 3352 C CA . GLU B 1 66 ? 15.453 23.875 17.359 1 89.31 66 GLU B CA 1
ATOM 3353 C C . GLU B 1 66 ? 14.375 24.312 16.375 1 89.31 66 GLU B C 1
ATOM 3355 O O . GLU B 1 66 ? 14.156 25.516 16.188 1 89.31 66 GLU B O 1
ATOM 3360 N N . LEU B 1 67 ? 13.789 23.344 15.758 1 89.19 67 LEU B N 1
ATOM 3361 C CA . LEU B 1 67 ? 12.727 23.734 14.844 1 89.19 67 LEU B CA 1
ATOM 3362 C C . LEU B 1 67 ? 11.477 24.172 15.609 1 89.19 67 LEU B C 1
ATOM 3364 O O . LEU B 1 67 ? 11.18 23.625 16.672 1 89.19 67 LEU B O 1
ATOM 3368 N N . MET B 1 68 ? 10.891 25.172 15.07 1 76.12 68 MET B N 1
ATOM 3369 C CA . MET B 1 68 ? 9.586 25.609 15.562 1 76.12 68 MET B CA 1
ATOM 3370 C C . MET B 1 68 ? 8.469 25.156 14.617 1 76.12 68 MET B C 1
ATOM 3372 O O . MET B 1 68 ? 8.711 24.906 13.438 1 76.12 68 MET B O 1
ATOM 3376 N N . PRO B 1 69 ? 7.297 25 15.172 1 63.91 69 PRO B N 1
ATOM 3377 C CA . PRO B 1 69 ? 6.172 24.578 14.336 1 63.91 69 PRO B CA 1
ATOM 3378 C C . PRO B 1 69 ? 6.016 25.422 13.078 1 63.91 69 PRO B C 1
ATOM 3380 O O . PRO B 1 69 ? 5.547 24.938 12.047 1 63.91 69 PRO B O 1
ATOM 3383 N N . SER B 1 70 ? 6.492 26.609 13.203 1 66 70 SER B N 1
ATOM 3384 C CA . SER B 1 70 ? 6.332 27.5 12.055 1 66 70 SER B CA 1
ATOM 3385 C C . SER B 1 70 ? 7.656 27.703 11.32 1 66 70 SER B C 1
ATOM 3387 O O . SER B 1 70 ? 7.855 28.719 10.672 1 66 70 SER B O 1
ATOM 3389 N N . SER B 1 71 ? 8.367 26.656 11.508 1 69.75 71 SER B N 1
ATOM 3390 C CA . SER B 1 71 ? 9.695 26.828 10.922 1 69.75 71 SER B CA 1
ATOM 3391 C C . SER B 1 71 ? 9.609 27.016 9.414 1 69.75 71 SER B C 1
ATOM 3393 O O . SER B 1 71 ? 8.781 26.375 8.75 1 69.75 71 SER B O 1
ATOM 3395 N N . ALA B 1 72 ? 10.461 27.875 9 1 73.81 72 ALA B N 1
ATOM 3396 C CA . ALA B 1 72 ? 10.508 28.281 7.598 1 73.81 72 ALA B CA 1
ATOM 3397 C C . ALA B 1 72 ? 11.578 27.516 6.836 1 73.81 72 ALA B C 1
ATOM 3399 O O . ALA B 1 72 ? 12.414 26.828 7.438 1 73.81 72 ALA B O 1
ATOM 3400 N N . SER B 1 73 ? 11.492 27.656 5.594 1 85.56 73 SER B N 1
ATOM 3401 C CA . SER B 1 73 ? 12.406 27 4.668 1 85.56 73 SER B CA 1
ATOM 3402 C C . SER B 1 73 ? 13.852 27.422 4.926 1 85.56 73 SER B C 1
ATOM 3404 O O . SER B 1 73 ? 14.789 26.703 4.574 1 85.56 73 SER B O 1
ATOM 3406 N N . SER B 1 74 ? 13.984 28.453 5.641 1 85.69 74 SER B N 1
ATOM 3407 C CA . SER B 1 74 ? 15.32 29 5.824 1 85.69 74 SER B CA 1
ATOM 3408 C C . SER B 1 74 ? 16.172 28.094 6.695 1 85.69 74 SER B C 1
ATOM 3410 O O . SER B 1 74 ? 17.406 28.156 6.656 1 85.69 74 SER B O 1
ATOM 3412 N N . ARG B 1 75 ? 15.602 27.266 7.445 1 92.25 75 ARG B N 1
ATOM 3413 C CA . ARG B 1 75 ? 16.344 26.375 8.344 1 92.25 75 ARG B CA 1
ATOM 3414 C C . ARG B 1 75 ? 16.938 25.203 7.59 1 92.25 75 ARG B C 1
ATOM 3416 O O . ARG B 1 75 ? 17.859 24.531 8.086 1 92.25 75 ARG B O 1
ATOM 3423 N N . VAL B 1 76 ? 16.422 24.906 6.453 1 96.38 76 VAL B N 1
ATOM 3424 C CA . VAL B 1 76 ? 16.797 23.703 5.703 1 96.38 76 VAL B CA 1
ATOM 3425 C C . VAL B 1 76 ? 18.281 23.75 5.395 1 96.38 76 VAL B C 1
ATOM 3427 O O . VAL B 1 76 ? 19.016 22.781 5.684 1 96.38 76 VAL B O 1
ATOM 3430 N N . ASP B 1 77 ? 18.75 24.891 4.91 1 95.38 77 ASP B N 1
ATOM 3431 C CA . ASP B 1 77 ? 20.141 24.969 4.465 1 95.38 77 ASP B CA 1
ATOM 3432 C C . ASP B 1 77 ? 21.094 24.906 5.652 1 95.38 77 ASP B C 1
ATOM 3434 O O . ASP B 1 77 ? 22.172 24.312 5.559 1 95.38 77 ASP B O 1
ATOM 3438 N N . GLU B 1 78 ? 20.734 25.562 6.676 1 94.44 78 GLU B N 1
ATOM 3439 C CA . GLU B 1 78 ? 21.531 25.516 7.891 1 94.44 78 GLU B CA 1
ATOM 3440 C C . GLU B 1 78 ? 21.688 24.078 8.391 1 94.44 78 GLU B C 1
ATOM 3442 O O . GLU B 1 78 ? 22.797 23.641 8.688 1 94.44 78 GLU B O 1
ATOM 3447 N N . ILE B 1 79 ? 20.625 23.359 8.453 1 97.12 79 ILE B N 1
ATOM 3448 C CA . ILE B 1 79 ? 20.641 22 8.969 1 97.12 79 ILE B CA 1
ATOM 3449 C C . ILE B 1 79 ? 21.359 21.078 7.973 1 97.12 79 ILE B C 1
ATOM 3451 O O . ILE B 1 79 ? 22.062 20.156 8.367 1 97.12 79 ILE B O 1
ATOM 3455 N N . ALA B 1 80 ? 21.156 21.344 6.684 1 97.69 80 ALA B N 1
ATOM 3456 C CA . ALA B 1 80 ? 21.844 20.578 5.66 1 97.69 80 ALA B CA 1
ATOM 3457 C C . ALA B 1 80 ? 23.359 20.734 5.793 1 97.69 80 ALA B C 1
ATOM 3459 O O . ALA B 1 80 ? 24.109 19.766 5.613 1 97.69 80 ALA B O 1
ATOM 3460 N N . SER B 1 81 ? 23.797 21.969 6.07 1 96.81 81 SER B N 1
ATOM 3461 C CA . SER B 1 81 ? 25.219 22.219 6.285 1 96.81 81 SER B CA 1
ATOM 3462 C C . SER B 1 81 ? 25.75 21.438 7.48 1 96.81 81 SER B C 1
ATOM 3464 O O . SER B 1 81 ? 26.859 20.906 7.438 1 96.81 81 SER B O 1
ATOM 3466 N N . LEU B 1 82 ? 24.938 21.406 8.516 1 96.5 82 LEU B N 1
ATOM 3467 C CA . LEU B 1 82 ? 25.297 20.625 9.688 1 96.5 82 LEU B CA 1
ATOM 3468 C C . LEU B 1 82 ? 25.422 19.141 9.336 1 96.5 82 LEU B C 1
ATOM 3470 O O . LEU B 1 82 ? 26.344 18.469 9.805 1 96.5 82 LEU B O 1
ATOM 3474 N N . ALA B 1 83 ? 24.5 18.641 8.57 1 97.94 83 ALA B N 1
ATOM 3475 C CA . ALA B 1 83 ? 24.516 17.25 8.141 1 97.94 83 ALA B CA 1
ATOM 3476 C C . ALA B 1 83 ? 25.797 16.922 7.355 1 97.94 83 ALA B C 1
ATOM 3478 O O . ALA B 1 83 ? 26.406 15.883 7.562 1 97.94 83 ALA B O 1
ATOM 3479 N N . ARG B 1 84 ? 26.188 17.844 6.492 1 97.12 84 ARG B N 1
ATOM 3480 C CA . ARG B 1 84 ? 27.406 17.656 5.711 1 97.12 84 ARG B CA 1
ATOM 3481 C C . ARG B 1 84 ? 28.641 17.656 6.613 1 97.12 84 ARG B C 1
ATOM 3483 O O . ARG B 1 84 ? 29.5 16.797 6.48 1 97.12 84 ARG B O 1
ATOM 3490 N N . ALA B 1 85 ? 28.641 18.641 7.434 1 96.75 85 ALA B N 1
ATOM 3491 C CA . ALA B 1 85 ? 29.797 18.797 8.32 1 96.75 85 ALA B CA 1
ATOM 3492 C C . ALA B 1 85 ? 29.984 17.578 9.211 1 96.75 85 ALA B C 1
ATOM 3494 O O . ALA B 1 85 ? 31.109 17.188 9.523 1 96.75 85 ALA B O 1
ATOM 3495 N N . SER B 1 86 ? 28.922 16.953 9.602 1 97 86 SER B N 1
ATOM 3496 C CA . SER B 1 86 ? 28.969 15.812 10.5 1 97 86 SER B CA 1
ATOM 3497 C C . SER B 1 86 ? 29.031 14.5 9.727 1 97 86 SER B C 1
ATOM 3499 O O . SER B 1 86 ? 28.984 13.422 10.312 1 97 86 SER B O 1
ATOM 3501 N N . LYS B 1 87 ? 29.016 14.578 8.414 1 97.38 87 LYS B N 1
ATOM 3502 C CA . LYS B 1 87 ? 29.062 13.414 7.535 1 97.38 87 LYS B CA 1
ATOM 3503 C C . LYS B 1 87 ? 27.891 12.469 7.82 1 97.38 87 LYS B C 1
ATOM 3505 O O . LYS B 1 87 ? 28.094 11.258 7.949 1 97.38 87 LYS B O 1
ATOM 3510 N N . THR B 1 88 ? 26.75 13.062 7.977 1 98.12 88 THR B N 1
ATOM 3511 C CA . THR B 1 88 ? 25.531 12.32 8.258 1 98.12 88 THR B CA 1
ATOM 3512 C C . THR B 1 88 ? 25.234 11.32 7.145 1 98.12 88 THR B C 1
ATOM 3514 O O . THR B 1 88 ? 25.297 11.664 5.965 1 98.12 88 THR B O 1
ATOM 3517 N N . GLN B 1 89 ? 24.906 10.141 7.605 1 97.88 89 GLN B N 1
ATOM 3518 C CA . GLN B 1 89 ? 24.562 9.102 6.637 1 97.88 89 GLN B CA 1
ATOM 3519 C C . GLN B 1 89 ? 23.078 8.812 6.625 1 97.88 89 GLN B C 1
ATOM 3521 O O . GLN B 1 89 ? 22.547 8.234 5.668 1 97.88 89 GLN B O 1
ATOM 3526 N N . VAL B 1 90 ? 22.406 9.125 7.699 1 98.12 90 VAL B N 1
ATOM 3527 C CA . VAL B 1 90 ? 20.953 8.945 7.77 1 98.12 90 VAL B CA 1
ATOM 3528 C C . VAL B 1 90 ? 20.328 10.117 8.531 1 98.12 90 VAL B C 1
ATOM 3530 O O . VAL B 1 90 ? 20.781 10.469 9.625 1 98.12 90 VAL B O 1
ATOM 3533 N N . VAL B 1 91 ? 19.359 10.758 7.961 1 98.44 91 VAL B N 1
ATOM 3534 C CA . VAL B 1 91 ? 18.562 11.797 8.602 1 98.44 91 VAL B CA 1
ATOM 3535 C C . VAL B 1 91 ? 17.266 11.203 9.133 1 98.44 91 VAL B C 1
ATOM 3537 O O . VAL B 1 91 ? 16.625 10.383 8.461 1 98.44 91 VAL B O 1
ATOM 3540 N N . LEU B 1 92 ? 16.906 11.508 10.328 1 98.12 92 LEU B N 1
ATOM 3541 C CA . LEU B 1 92 ? 15.625 11.109 10.922 1 98.12 92 LEU B CA 1
ATOM 3542 C C . LEU B 1 92 ? 14.766 12.336 11.227 1 98.12 92 LEU B C 1
ATOM 3544 O O . LEU B 1 92 ? 15.195 13.227 11.961 1 98.12 92 LEU B O 1
ATOM 3548 N N . GLY B 1 93 ? 13.656 12.391 10.562 1 96.62 93 GLY B N 1
ATOM 3549 C CA . GLY B 1 93 ? 12.672 13.391 10.945 1 96.62 93 GLY B CA 1
ATOM 3550 C C . GLY B 1 93 ? 11.719 12.906 12.016 1 96.62 93 GLY B C 1
ATOM 3551 O O . GLY B 1 93 ? 11.078 11.867 11.859 1 96.62 93 GLY B O 1
ATOM 3552 N N . LEU B 1 94 ? 11.609 13.609 13.086 1 94.94 94 LEU B N 1
ATOM 3553 C CA . LEU B 1 94 ? 10.727 13.289 14.195 1 94.94 94 LEU B CA 1
ATOM 3554 C C . LEU B 1 94 ? 9.828 14.469 14.539 1 94.94 94 LEU B C 1
ATOM 3556 O O . LEU B 1 94 ? 10.305 15.492 15.023 1 94.94 94 LEU B O 1
ATOM 3560 N N . GLY B 1 95 ? 8.57 14.383 14.219 1 91.25 95 GLY B N 1
ATOM 3561 C CA . GLY B 1 95 ? 7.68 15.484 14.531 1 91.25 95 GLY B CA 1
ATOM 3562 C C . GLY B 1 95 ? 6.473 15.562 13.617 1 91.25 95 GLY B C 1
ATOM 3563 O O . GLY B 1 95 ? 6.023 14.539 13.094 1 91.25 95 GLY B O 1
ATOM 3564 N N . GLY B 1 96 ? 5.902 16.719 13.562 1 88.44 96 GLY B N 1
ATOM 3565 C CA . GLY B 1 96 ? 4.742 16.938 12.711 1 88.44 96 GLY B CA 1
ATOM 3566 C C . GLY B 1 96 ? 5.105 17.141 11.25 1 88.44 96 GLY B C 1
ATOM 3567 O O . GLY B 1 96 ? 6.277 17.047 10.875 1 88.44 96 GLY B O 1
ATOM 3568 N N . MET B 1 97 ? 4.141 17.406 10.469 1 88.94 97 MET B N 1
ATOM 3569 C CA . MET B 1 97 ? 4.289 17.5 9.016 1 88.94 97 MET B CA 1
ATOM 3570 C C . MET B 1 97 ? 5.332 18.547 8.633 1 88.94 97 MET B C 1
ATOM 3572 O O . MET B 1 97 ? 6.102 18.344 7.695 1 88.94 97 MET B O 1
ATOM 3576 N N . ARG B 1 98 ? 5.352 19.656 9.32 1 88.25 98 ARG B N 1
ATOM 3577 C CA . ARG B 1 98 ? 6.297 20.719 8.992 1 88.25 98 ARG B CA 1
ATOM 3578 C C . ARG B 1 98 ? 7.73 20.281 9.281 1 88.25 98 ARG B C 1
ATOM 3580 O O . ARG B 1 98 ? 8.633 20.531 8.477 1 88.25 98 ARG B O 1
ATOM 3587 N N . VAL B 1 99 ? 7.898 19.719 10.414 1 91.94 99 VAL B N 1
ATOM 3588 C CA . VAL B 1 99 ? 9.219 19.234 10.789 1 91.94 99 VAL B CA 1
ATOM 3589 C C . VAL B 1 99 ? 9.68 18.172 9.805 1 91.94 99 VAL B C 1
ATOM 3591 O O . VAL B 1 99 ? 10.82 18.188 9.344 1 91.94 99 VAL B O 1
ATOM 3594 N N . LEU B 1 100 ? 8.805 17.281 9.477 1 93.88 100 LEU B N 1
ATOM 3595 C CA . LEU B 1 100 ? 9.125 16.203 8.555 1 93.88 100 LEU B CA 1
ATOM 3596 C C . LEU B 1 100 ? 9.453 16.75 7.172 1 93.88 100 LEU B C 1
ATOM 3598 O O . LEU B 1 100 ? 10.352 16.234 6.5 1 93.88 100 LEU B O 1
ATOM 3602 N N . SER B 1 101 ? 8.75 17.766 6.793 1 94.69 101 SER B N 1
ATOM 3603 C CA . SER B 1 101 ? 9.023 18.391 5.504 1 94.69 101 SER B CA 1
ATOM 3604 C C . SER B 1 101 ? 10.406 19.031 5.484 1 94.69 101 SER B C 1
ATOM 3606 O O . SER B 1 101 ? 11.148 18.891 4.508 1 94.69 101 SER B O 1
ATOM 3608 N N . VAL B 1 102 ? 10.711 19.703 6.547 1 95.56 102 VAL B N 1
ATOM 3609 C CA . VAL B 1 102 ? 12.039 20.312 6.648 1 95.56 102 VAL B CA 1
ATOM 3610 C C . VAL B 1 102 ? 13.109 19.234 6.613 1 95.56 102 VAL B C 1
ATOM 3612 O O . VAL B 1 102 ? 14.086 19.328 5.867 1 95.56 102 VAL B O 1
ATOM 3615 N N . ALA B 1 103 ? 12.922 18.203 7.395 1 96.56 103 ALA B N 1
ATOM 3616 C CA . ALA B 1 103 ? 13.891 17.109 7.477 1 96.56 103 ALA B CA 1
ATOM 3617 C C . ALA B 1 103 ? 14.086 16.453 6.113 1 96.56 103 ALA B C 1
ATOM 3619 O O . ALA B 1 103 ? 15.211 16.109 5.738 1 96.56 103 ALA B O 1
ATOM 3620 N N . ARG B 1 104 ? 13.031 16.266 5.418 1 96.06 104 ARG B N 1
ATOM 3621 C CA . ARG B 1 104 ? 13.086 15.703 4.07 1 96.06 104 ARG B CA 1
ATOM 3622 C C . ARG B 1 104 ? 13.953 16.562 3.154 1 96.06 104 ARG B C 1
ATOM 3624 O O . ARG B 1 104 ? 14.766 16.031 2.391 1 96.06 104 ARG B O 1
ATOM 3631 N N . CYS B 1 105 ? 13.719 17.828 3.203 1 97.31 105 CYS B N 1
ATOM 3632 C CA . CYS B 1 105 ? 14.477 18.75 2.371 1 97.31 105 CYS B CA 1
ATOM 3633 C C . CYS B 1 105 ? 15.938 18.797 2.797 1 97.31 105 CYS B C 1
ATOM 3635 O O . CYS B 1 105 ? 16.828 18.953 1.962 1 97.31 105 CYS B O 1
ATOM 3637 N N . VAL B 1 106 ? 16.156 18.656 4.105 1 97.81 106 VAL B N 1
ATOM 3638 C CA . VAL B 1 106 ? 17.516 18.594 4.621 1 97.81 106 VAL B CA 1
ATOM 3639 C C . VAL B 1 106 ? 18.234 17.406 4 1 97.81 106 VAL B C 1
ATOM 3641 O O . VAL B 1 106 ? 19.375 17.531 3.518 1 97.81 106 VAL B O 1
ATOM 3644 N N . ALA B 1 107 ? 17.625 16.234 3.969 1 97.81 107 ALA B N 1
ATOM 3645 C CA . ALA B 1 107 ? 18.219 15.031 3.396 1 97.81 107 ALA B CA 1
ATOM 3646 C C . ALA B 1 107 ? 18.578 15.25 1.928 1 97.81 107 ALA B C 1
ATOM 3648 O O . ALA B 1 107 ? 19.609 14.766 1.46 1 97.81 107 ALA B O 1
ATOM 3649 N N . ASN B 1 108 ? 17.734 15.969 1.198 1 97.44 108 ASN B N 1
ATOM 3650 C CA . ASN B 1 108 ? 17.953 16.234 -0.22 1 97.44 108 ASN B CA 1
ATOM 3651 C C . ASN B 1 108 ? 19.078 17.234 -0.437 1 97.44 108 ASN B C 1
ATOM 3653 O O . ASN B 1 108 ? 19.984 17.016 -1.247 1 97.44 108 ASN B O 1
ATOM 3657 N N . CYS B 1 109 ? 19.031 18.312 0.339 1 97.44 109 CYS B N 1
ATOM 3658 C CA . CYS B 1 109 ? 20.016 19.375 0.174 1 97.44 109 CYS B CA 1
ATOM 3659 C C . CYS B 1 109 ? 21.391 18.938 0.677 1 97.44 109 CYS B C 1
ATOM 3661 O O . CYS B 1 109 ? 22.422 19.359 0.151 1 97.44 109 CYS B O 1
ATOM 3663 N N . ALA B 1 110 ? 21.422 18.062 1.633 1 97.12 110 ALA B N 1
ATOM 3664 C CA . ALA B 1 110 ? 22.672 17.594 2.205 1 97.12 110 ALA B CA 1
ATOM 3665 C C . ALA B 1 110 ? 23.453 16.734 1.205 1 97.12 110 ALA B C 1
ATOM 3667 O O . ALA B 1 110 ? 24.688 16.703 1.234 1 97.12 110 ALA B O 1
ATOM 3668 N N . ALA B 1 111 ? 22.828 16.047 0.393 1 94.38 111 ALA B N 1
ATOM 3669 C CA . ALA B 1 111 ? 23.469 15.117 -0.549 1 94.38 111 ALA B CA 1
ATOM 3670 C C . ALA B 1 111 ? 23.75 15.805 -1.88 1 94.38 111 ALA B C 1
ATOM 3672 O O . ALA B 1 111 ? 24.391 15.227 -2.756 1 94.38 111 ALA B O 1
ATOM 3673 N N . SER B 1 112 ? 23.234 17 -2.008 1 90.19 112 SER B N 1
ATOM 3674 C CA . SER B 1 112 ? 23.344 17.672 -3.297 1 90.19 112 SER B CA 1
ATOM 3675 C C . SER B 1 112 ? 23.891 19.094 -3.131 1 90.19 112 SER B C 1
ATOM 3677 O O . SER B 1 112 ? 24.156 19.531 -2.012 1 90.19 112 SER B O 1
ATOM 3679 N N . ALA B 1 113 ? 24.109 19.734 -4.227 1 86.88 113 ALA B N 1
ATOM 3680 C CA . ALA B 1 113 ? 24.547 21.125 -4.234 1 86.88 113 ALA B CA 1
ATOM 3681 C C . ALA B 1 113 ? 23.359 22.078 -4.258 1 86.88 113 ALA B C 1
ATOM 3683 O O . ALA B 1 113 ? 23.531 23.297 -4.266 1 86.88 113 ALA B O 1
ATOM 3684 N N . LEU B 1 114 ? 22.203 21.484 -4.086 1 93.94 114 LEU B N 1
ATOM 3685 C CA . LEU B 1 114 ? 21.016 22.328 -4.18 1 93.94 114 LEU B CA 1
ATOM 3686 C C . LEU B 1 114 ? 20.688 22.953 -2.828 1 93.94 114 LEU B C 1
ATOM 3688 O O . LEU B 1 114 ? 20.859 22.312 -1.785 1 93.94 114 LEU B O 1
ATOM 3692 N N . THR B 1 115 ? 20.25 24.172 -2.918 1 95.44 115 THR B N 1
ATOM 3693 C CA . THR B 1 115 ? 19.734 24.891 -1.758 1 95.44 115 THR B CA 1
ATOM 3694 C C . THR B 1 115 ? 18.219 24.781 -1.686 1 95.44 115 THR B C 1
ATOM 3696 O O . THR B 1 115 ? 17.578 24.281 -2.619 1 95.44 115 THR B O 1
ATOM 3699 N N . VAL B 1 116 ? 17.672 25.188 -0.55 1 95.5 116 VAL B N 1
ATOM 3700 C CA . VAL B 1 116 ? 16.219 25.172 -0.4 1 95.5 116 VAL B CA 1
ATOM 3701 C C . VAL B 1 116 ? 15.586 26.078 -1.446 1 95.5 116 VAL B C 1
ATOM 3703 O O . VAL B 1 116 ? 14.492 25.797 -1.946 1 95.5 116 VAL B O 1
ATOM 3706 N N . ARG B 1 117 ? 16.266 27.141 -1.828 1 95.06 117 ARG B N 1
ATOM 3707 C CA . ARG B 1 117 ? 15.766 28.047 -2.869 1 95.06 117 ARG B CA 1
ATOM 3708 C C . ARG B 1 117 ? 15.633 27.312 -4.199 1 95.06 117 ARG B C 1
ATOM 3710 O O . ARG B 1 117 ? 14.664 27.516 -4.934 1 95.06 117 ARG B O 1
ATOM 3717 N N . ASP B 1 118 ? 16.578 26.484 -4.48 1 96.06 118 ASP B N 1
ATOM 3718 C CA . ASP B 1 118 ? 16.516 25.688 -5.699 1 96.06 118 ASP B CA 1
ATOM 3719 C C . ASP B 1 118 ? 15.281 24.781 -5.703 1 96.06 118 ASP B C 1
ATOM 3721 O O . ASP B 1 118 ? 14.594 24.672 -6.719 1 96.06 118 ASP B O 1
ATOM 3725 N N . LEU B 1 119 ? 15.055 24.156 -4.566 1 95.25 119 LEU B N 1
ATOM 3726 C CA . LEU B 1 119 ? 13.883 23.297 -4.453 1 95.25 119 LEU B CA 1
ATOM 3727 C C . LEU B 1 119 ? 12.602 24.094 -4.641 1 95.25 119 LEU B C 1
ATOM 3729 O O . LEU B 1 119 ? 11.688 23.656 -5.344 1 95.25 119 LEU B O 1
ATOM 3733 N N . LEU B 1 120 ? 12.555 25.266 -4.039 1 94.19 120 LEU B N 1
ATOM 3734 C CA . LEU B 1 120 ? 11.391 26.141 -4.113 1 94.19 120 LEU B CA 1
ATOM 3735 C C . LEU B 1 120 ? 11.156 26.625 -5.543 1 94.19 120 LEU B C 1
ATOM 3737 O O . LEU B 1 120 ? 10.023 26.922 -5.926 1 94.19 120 LEU B O 1
ATOM 3741 N N . GLU B 1 121 ? 12.195 26.641 -6.305 1 94.25 121 GLU B N 1
ATOM 3742 C CA . GLU B 1 121 ? 12.109 27.078 -7.691 1 94.25 121 GLU B CA 1
ATOM 3743 C C . GLU B 1 121 ? 11.797 25.922 -8.625 1 94.25 121 GLU B C 1
ATOM 3745 O O . GLU B 1 121 ? 11.734 26.094 -9.844 1 94.25 121 GLU B O 1
ATOM 3750 N N . GLY B 1 122 ? 11.742 24.734 -8.078 1 93.31 122 GLY B N 1
ATOM 3751 C CA . GLY B 1 122 ? 11.242 23.625 -8.875 1 93.31 122 GLY B CA 1
ATOM 3752 C C . GLY B 1 122 ? 12.32 22.625 -9.234 1 93.31 122 GLY B C 1
ATOM 3753 O O . GLY B 1 122 ? 12.047 21.641 -9.922 1 93.31 122 GLY B O 1
ATOM 3754 N N . LYS B 1 123 ? 13.555 22.875 -8.734 1 95.12 123 LYS B N 1
ATOM 3755 C CA . LYS B 1 123 ? 14.609 21.891 -8.977 1 95.12 123 LYS B CA 1
ATOM 3756 C C . LYS B 1 123 ? 14.453 20.672 -8.062 1 95.12 123 LYS B C 1
ATOM 3758 O O . LYS B 1 123 ? 13.953 20.797 -6.945 1 95.12 123 LYS B O 1
ATOM 3763 N N . THR B 1 124 ? 14.812 19.531 -8.547 1 93.88 124 THR B N 1
ATOM 3764 C CA . THR B 1 124 ? 14.766 18.297 -7.781 1 93.88 124 THR B CA 1
ATOM 3765 C C . THR B 1 124 ? 16.156 17.672 -7.668 1 93.88 124 THR B C 1
ATOM 3767 O O . THR B 1 124 ? 16.875 17.578 -8.656 1 93.88 124 THR B O 1
ATOM 3770 N N . ALA B 1 125 ? 16.453 17.328 -6.465 1 92.19 125 ALA B N 1
ATOM 3771 C CA . ALA B 1 125 ? 17.734 16.672 -6.242 1 92.19 125 ALA B CA 1
ATOM 3772 C C . ALA B 1 125 ? 17.766 15.297 -6.918 1 92.19 125 ALA B C 1
ATOM 3774 O O . ALA B 1 125 ? 16.75 14.609 -7.004 1 92.19 125 ALA B O 1
ATOM 3775 N N . ARG B 1 126 ? 18.938 14.906 -7.363 1 86.94 126 ARG B N 1
ATOM 3776 C CA . ARG B 1 126 ? 19.109 13.609 -8.016 1 86.94 126 ARG B CA 1
ATOM 3777 C C . ARG B 1 126 ? 19.359 12.508 -6.988 1 86.94 126 ARG B C 1
ATOM 3779 O O . ARG B 1 126 ? 19.172 11.328 -7.277 1 86.94 126 ARG B O 1
ATOM 3786 N N . ASP B 1 127 ? 19.844 12.984 -5.84 1 90.44 127 ASP B N 1
ATOM 3787 C CA . ASP B 1 127 ? 20.156 12.055 -4.754 1 90.44 127 ASP B CA 1
ATOM 3788 C C . ASP B 1 127 ? 19.797 12.664 -3.398 1 90.44 127 ASP B C 1
ATOM 3790 O O . ASP B 1 127 ? 19.516 13.859 -3.305 1 90.44 127 ASP B O 1
ATOM 3794 N N . SER B 1 128 ? 19.75 11.82 -2.385 1 95.06 128 SER B N 1
ATOM 3795 C CA . SER B 1 128 ? 19.469 12.258 -1.02 1 95.06 128 SER B CA 1
ATOM 3796 C C . SER B 1 128 ? 20.188 11.375 -0.004 1 95.06 128 SER B C 1
ATOM 3798 O O . SER B 1 128 ? 20.516 10.227 -0.297 1 95.06 128 SER B O 1
ATOM 3800 N N . VAL B 1 129 ? 20.516 11.992 1.099 1 96.56 129 VAL B N 1
ATOM 3801 C CA . VAL B 1 129 ? 20.875 11.172 2.254 1 96.56 129 VAL B CA 1
ATOM 3802 C C . VAL B 1 129 ? 19.688 10.305 2.648 1 96.56 129 VAL B C 1
ATOM 3804 O O . VAL B 1 129 ? 18.531 10.711 2.498 1 96.56 129 VAL B O 1
ATOM 3807 N N . ASP B 1 130 ? 19.953 9.062 3.104 1 95.06 130 ASP B N 1
ATOM 3808 C CA . ASP B 1 130 ? 18.859 8.211 3.547 1 95.06 130 ASP B CA 1
ATOM 3809 C C . ASP B 1 130 ? 18.016 8.906 4.617 1 95.06 130 ASP B C 1
ATOM 3811 O O . ASP B 1 130 ? 18.562 9.578 5.5 1 95.06 130 ASP B O 1
ATOM 3815 N N . TYR B 1 131 ? 16.734 8.797 4.512 1 96.5 131 TYR B N 1
ATOM 3816 C CA . TYR B 1 131 ? 15.828 9.547 5.371 1 96.5 131 TYR B CA 1
ATOM 3817 C C . TYR B 1 131 ? 14.766 8.633 5.973 1 96.5 131 TYR B C 1
ATOM 3819 O O . TYR B 1 131 ? 14.141 7.844 5.258 1 96.5 131 TYR B O 1
ATOM 3827 N N . ILE B 1 132 ? 14.602 8.664 7.273 1 96.38 132 ILE B N 1
ATOM 3828 C CA . ILE B 1 132 ? 13.578 7.934 8.008 1 96.38 132 ILE B CA 1
ATOM 3829 C C . ILE B 1 132 ? 12.594 8.914 8.641 1 96.38 132 ILE B C 1
ATOM 3831 O O . ILE B 1 132 ? 13.008 9.891 9.281 1 96.38 132 ILE B O 1
ATOM 3835 N N . GLU B 1 133 ? 11.367 8.664 8.438 1 95.06 133 GLU B N 1
ATOM 3836 C CA . GLU B 1 133 ? 10.32 9.531 8.969 1 95.06 133 GLU B CA 1
ATOM 3837 C C . GLU B 1 133 ? 9.648 8.898 10.18 1 95.06 133 GLU B C 1
ATOM 3839 O O . GLU B 1 133 ? 9.227 7.742 10.133 1 95.06 133 GLU B O 1
ATOM 3844 N N . VAL B 1 134 ? 9.555 9.68 11.273 1 93.81 134 VAL B N 1
ATOM 3845 C CA . VAL B 1 134 ? 8.859 9.289 12.492 1 93.81 134 VAL B CA 1
ATOM 3846 C C . VAL B 1 134 ? 7.809 10.336 12.844 1 93.81 134 VAL B C 1
ATOM 3848 O O . VAL B 1 134 ? 8.047 11.203 13.688 1 93.81 134 VAL B O 1
ATOM 3851 N N . PRO B 1 135 ? 6.652 10.188 12.289 1 92.19 135 PRO B N 1
ATOM 3852 C CA . PRO B 1 135 ? 5.613 11.195 12.523 1 92.19 135 PRO B CA 1
ATOM 3853 C C . PRO B 1 135 ? 5.121 11.203 13.969 1 92.19 135 PRO B C 1
ATOM 3855 O O . PRO B 1 135 ? 4.969 10.141 14.578 1 92.19 135 PRO B O 1
ATOM 3858 N N . SER B 1 136 ? 4.887 12.375 14.469 1 88.06 136 SER B N 1
ATOM 3859 C CA . SER B 1 136 ? 4.352 12.508 15.82 1 88.06 136 SER B CA 1
ATOM 3860 C C . SER B 1 136 ? 2.826 12.547 15.805 1 88.06 136 SER B C 1
ATOM 3862 O O . SER B 1 136 ? 2.195 12.57 16.859 1 88.06 136 SER B O 1
ATOM 3864 N N . SER B 1 137 ? 2.283 12.586 14.625 1 85.31 137 SER B N 1
ATOM 3865 C CA . SER B 1 137 ? 0.834 12.57 14.453 1 85.31 137 SER B CA 1
ATOM 3866 C C . SER B 1 137 ? 0.423 11.703 13.273 1 85.31 137 SER B C 1
ATOM 3868 O O . SER B 1 137 ? 1.231 11.438 12.383 1 85.31 137 SER B O 1
ATOM 3870 N N . PHE B 1 138 ? -0.82 11.234 13.359 1 84.25 138 PHE B N 1
ATOM 3871 C CA . PHE B 1 138 ? -1.304 10.367 12.297 1 84.25 138 PHE B CA 1
ATOM 3872 C C . PHE B 1 138 ? -1.797 11.18 11.109 1 84.25 138 PHE B C 1
ATOM 3874 O O . PHE B 1 138 ? -2.215 10.625 10.094 1 84.25 138 PHE B O 1
ATOM 3881 N N . ARG B 1 139 ? -1.667 12.477 11.312 1 85.75 139 ARG B N 1
ATOM 3882 C CA . ARG B 1 139 ? -2.105 13.383 10.25 1 85.75 139 ARG B CA 1
ATOM 3883 C C . ARG B 1 139 ? -0.951 13.734 9.32 1 85.75 139 ARG B C 1
ATOM 3885 O O . ARG B 1 139 ? -0.317 14.781 9.484 1 85.75 139 ARG B O 1
ATOM 3892 N N . ASN B 1 140 ? -0.485 12.961 8.492 1 83 140 ASN B N 1
ATOM 3893 C CA . ASN B 1 140 ? 0.514 13.273 7.48 1 83 140 ASN B CA 1
ATOM 3894 C C . ASN B 1 140 ? 0.127 12.711 6.117 1 83 140 ASN B C 1
ATOM 3896 O O . ASN B 1 140 ? 0.407 11.547 5.82 1 83 140 ASN B O 1
ATOM 3900 N N . HIS B 1 141 ? -0.271 13.586 5.336 1 88.19 141 HIS B N 1
ATOM 3901 C CA . HIS B 1 141 ? -0.839 13.219 4.047 1 88.19 141 HIS B CA 1
ATOM 3902 C C . HIS B 1 141 ? 0.249 13.078 2.986 1 88.19 141 HIS B C 1
ATOM 3904 O O . HIS B 1 141 ? -0.019 12.617 1.873 1 88.19 141 HIS B O 1
ATOM 3910 N N . LEU B 1 142 ? 1.453 13.477 3.314 1 89.25 142 LEU B N 1
ATOM 3911 C CA . LEU B 1 142 ? 2.545 13.445 2.348 1 89.25 142 LEU B CA 1
ATOM 3912 C C . LEU B 1 142 ? 3.475 12.266 2.617 1 89.25 142 LEU B C 1
ATOM 3914 O O . LEU B 1 142 ? 4.504 12.117 1.953 1 89.25 142 LEU B O 1
ATOM 3918 N N . LEU B 1 143 ? 3.078 11.461 3.531 1 88.44 143 LEU B N 1
ATOM 3919 C CA . LEU B 1 143 ? 3.92 10.391 4.051 1 88.44 143 LEU B CA 1
ATOM 3920 C C . LEU B 1 143 ? 4.457 9.523 2.918 1 88.44 143 LEU B C 1
ATOM 3922 O O . LEU B 1 143 ? 5.59 9.039 2.984 1 88.44 143 LEU B O 1
ATOM 3926 N N . MET B 1 144 ? 3.678 9.305 1.902 1 88.31 144 MET B N 1
ATOM 3927 C CA . MET B 1 144 ? 4.043 8.359 0.85 1 88.31 144 MET B CA 1
ATOM 3928 C C . MET B 1 144 ? 4.34 9.094 -0.457 1 88.31 144 MET B C 1
ATOM 3930 O O . MET B 1 144 ? 4.289 8.492 -1.532 1 88.31 144 MET B O 1
ATOM 3934 N N . ARG B 1 145 ? 4.633 10.336 -0.395 1 88.38 145 ARG B N 1
ATOM 3935 C CA . ARG B 1 145 ? 4.863 11.133 -1.594 1 88.38 145 ARG B CA 1
ATOM 3936 C C . ARG B 1 145 ? 6.293 11.672 -1.625 1 88.38 145 ARG B C 1
ATOM 3938 O O . ARG B 1 145 ? 6.91 11.867 -0.577 1 88.38 145 ARG B O 1
ATOM 3945 N N . ASP B 1 146 ? 6.777 11.922 -2.84 1 89.81 146 ASP B N 1
ATOM 3946 C CA . ASP B 1 146 ? 8.086 12.539 -3.012 1 89.81 146 ASP B CA 1
ATOM 3947 C C . ASP B 1 146 ? 7.977 14.062 -3.047 1 89.81 146 ASP B C 1
ATOM 3949 O O . ASP B 1 146 ? 8.492 14.703 -3.963 1 89.81 146 ASP B O 1
ATOM 3953 N N . GLU B 1 147 ? 7.246 14.57 -2.053 1 92.5 147 GLU B N 1
ATOM 3954 C CA . GLU B 1 147 ? 7 16 -1.927 1 92.5 147 GLU B CA 1
ATOM 3955 C C . GLU B 1 147 ? 7.102 16.453 -0.472 1 92.5 147 GLU B C 1
ATOM 3957 O O . GLU B 1 147 ? 7.016 15.633 0.445 1 92.5 147 GLU B O 1
ATOM 3962 N N . ALA B 1 148 ? 7.309 17.688 -0.314 1 94.12 148 ALA B N 1
ATOM 3963 C CA . ALA B 1 148 ? 7.34 18.312 0.999 1 94.12 148 ALA B CA 1
ATOM 3964 C C . ALA B 1 148 ? 6.637 19.672 0.964 1 94.12 148 ALA B C 1
ATOM 3966 O O . ALA B 1 148 ? 6.621 20.344 -0.071 1 94.12 148 ALA B O 1
ATOM 3967 N N . LEU B 1 149 ? 6.031 20 2.037 1 93.69 149 LEU B N 1
ATOM 3968 C CA . LEU B 1 149 ? 5.375 21.297 2.209 1 93.69 149 LEU B CA 1
ATOM 3969 C C . LEU B 1 149 ? 6.238 22.234 3.037 1 93.69 149 LEU B C 1
ATOM 3971 O O . LEU B 1 149 ? 6.531 21.953 4.199 1 93.69 149 LEU B O 1
ATOM 3975 N N . LEU B 1 150 ? 6.633 23.328 2.443 1 93.94 150 LEU B N 1
ATOM 3976 C CA . LEU B 1 150 ? 7.449 24.312 3.143 1 93.94 150 LEU B CA 1
ATOM 3977 C C . LEU B 1 150 ? 6.734 25.656 3.209 1 93.94 150 LEU B C 1
ATOM 3979 O O . LEU B 1 150 ? 5.945 25.984 2.324 1 93.94 150 LEU B O 1
ATOM 3983 N N . ARG B 1 151 ? 6.977 26.344 4.297 1 92.69 151 ARG B N 1
ATOM 3984 C CA . ARG B 1 151 ? 6.703 27.766 4.316 1 92.69 151 ARG B CA 1
ATOM 3985 C C . ARG B 1 151 ? 7.898 28.562 3.795 1 92.69 151 ARG B C 1
ATOM 3987 O O . ARG B 1 151 ? 8.961 28.594 4.43 1 92.69 151 ARG B O 1
ATOM 3994 N N . ASP B 1 152 ? 7.68 29.156 2.693 1 91.5 152 ASP B N 1
ATOM 3995 C CA . ASP B 1 152 ? 8.75 29.953 2.105 1 91.5 152 ASP B CA 1
ATOM 3996 C C . ASP B 1 152 ? 9.062 31.172 2.971 1 91.5 152 ASP B C 1
ATOM 3998 O O . ASP B 1 152 ? 8.219 32.062 3.137 1 91.5 152 ASP B O 1
ATOM 4002 N N . SER B 1 153 ? 10.242 31.219 3.467 1 86.75 153 SER B N 1
ATOM 4003 C CA . SER B 1 153 ? 10.633 32.281 4.379 1 86.75 153 SER B CA 1
ATOM 4004 C C . SER B 1 153 ? 10.586 33.656 3.686 1 86.75 153 SER B C 1
ATOM 4006 O O . SER B 1 153 ? 10.375 34.656 4.336 1 86.75 153 SER B O 1
ATOM 4008 N N . GLY B 1 154 ? 10.75 33.719 2.43 1 84.12 154 GLY B N 1
ATOM 4009 C CA . GLY B 1 154 ? 10.727 34.969 1.684 1 84.12 154 GLY B CA 1
ATOM 4010 C C . GLY B 1 154 ? 9.32 35.469 1.431 1 84.12 154 GLY B C 1
ATOM 4011 O O . GLY B 1 154 ? 8.992 36.594 1.778 1 84.12 154 GLY B O 1
ATOM 4012 N N . SER B 1 155 ? 8.438 34.625 1.033 1 85.81 155 SER B N 1
ATOM 4013 C CA . SER B 1 155 ? 7.105 35.031 0.601 1 85.81 155 SER B CA 1
ATOM 4014 C C . SER B 1 155 ? 6.059 34.719 1.661 1 85.81 155 SER B C 1
ATOM 4016 O O . SER B 1 155 ? 4.926 35.188 1.589 1 85.81 155 SER B O 1
ATOM 4018 N N . GLU B 1 156 ? 6.434 33.906 2.623 1 85.69 156 GLU B N 1
ATOM 4019 C CA . GLU B 1 156 ? 5.535 33.438 3.676 1 85.69 156 GLU B CA 1
ATOM 4020 C C . GLU B 1 156 ? 4.367 32.625 3.094 1 85.69 156 GLU B C 1
ATOM 4022 O O . GLU B 1 156 ? 3.281 32.594 3.676 1 85.69 156 GLU B O 1
ATOM 4027 N N . ARG B 1 157 ? 4.594 32.094 1.992 1 90.56 157 ARG B N 1
ATOM 4028 C CA . ARG B 1 157 ? 3.6 31.25 1.329 1 90.56 157 ARG B CA 1
ATOM 4029 C C . ARG B 1 157 ? 3.924 29.781 1.502 1 90.56 157 ARG B C 1
ATOM 4031 O O . ARG B 1 157 ? 5.09 29.406 1.656 1 90.56 157 ARG B O 1
ATOM 4038 N N . ALA B 1 158 ? 2.85 29.047 1.528 1 93.19 158 ALA B N 1
ATOM 4039 C CA . ALA B 1 158 ? 3.037 27.594 1.45 1 93.19 158 ALA B CA 1
ATOM 4040 C C . ALA B 1 158 ? 3.51 27.188 0.06 1 93.19 158 ALA B C 1
ATOM 4042 O O . ALA B 1 158 ? 3 27.672 -0.949 1 93.19 158 ALA B O 1
ATOM 4043 N N . ARG B 1 159 ? 4.512 26.375 0.041 1 93.38 159 ARG B N 1
ATOM 4044 C CA . ARG B 1 159 ? 5.043 25.859 -1.218 1 93.38 159 ARG B CA 1
ATOM 4045 C C . ARG B 1 159 ? 5.242 24.359 -1.156 1 93.38 159 ARG B C 1
ATOM 4047 O O . ARG B 1 159 ? 5.73 23.828 -0.154 1 93.38 159 ARG B O 1
ATOM 4054 N N . MET B 1 160 ? 4.734 23.75 -2.178 1 93.12 160 MET B N 1
ATOM 4055 C CA . MET B 1 160 ? 5.043 22.328 -2.346 1 93.12 160 MET B CA 1
ATOM 4056 C C . MET B 1 160 ? 6.332 22.141 -3.141 1 93.12 160 MET B C 1
ATOM 4058 O O . MET B 1 160 ? 6.496 22.734 -4.211 1 93.12 160 MET B O 1
ATOM 4062 N N . VAL B 1 161 ? 7.242 21.375 -2.582 1 94.19 161 VAL B N 1
ATOM 4063 C CA . VAL B 1 161 ? 8.484 21.125 -3.303 1 94.19 161 VAL B CA 1
ATOM 4064 C C . VAL B 1 161 ? 8.617 19.625 -3.588 1 94.19 161 VAL B C 1
ATOM 4066 O O . VAL B 1 161 ? 8.117 18.797 -2.822 1 94.19 161 VAL B O 1
ATOM 4069 N N . ARG B 1 162 ? 9.258 19.281 -4.695 1 93.62 162 ARG B N 1
ATOM 4070 C CA . ARG B 1 162 ? 9.539 17.906 -5.055 1 93.62 162 ARG B CA 1
ATOM 4071 C C . ARG B 1 162 ? 10.859 17.438 -4.457 1 93.62 162 ARG B C 1
ATOM 4073 O O . ARG B 1 162 ? 11.828 18.188 -4.422 1 93.62 162 ARG B O 1
ATOM 4080 N N . THR B 1 163 ? 10.914 16.25 -3.953 1 93.12 163 THR B N 1
ATOM 4081 C CA . THR B 1 163 ? 12.133 15.625 -3.439 1 93.12 163 THR B CA 1
ATOM 4082 C C . THR B 1 163 ? 12.57 14.469 -4.332 1 93.12 163 THR B C 1
ATOM 4084 O O . THR B 1 163 ? 11.805 14.016 -5.188 1 93.12 163 THR B O 1
ATOM 4087 N N . CYS B 1 164 ? 13.805 14.117 -4.102 1 90.62 164 CYS B N 1
ATOM 4088 C CA . CYS B 1 164 ? 14.328 12.961 -4.82 1 90.62 164 CYS B CA 1
ATOM 4089 C C . CYS B 1 164 ? 13.43 11.742 -4.625 1 90.62 164 CYS B C 1
ATOM 4091 O O . CYS B 1 164 ? 13.031 11.438 -3.5 1 90.62 164 CYS B O 1
ATOM 4093 N N . PRO B 1 165 ? 13.078 11.086 -5.777 1 83.44 165 PRO B N 1
ATOM 4094 C CA . PRO B 1 165 ? 12.281 9.875 -5.613 1 83.44 165 PRO B CA 1
ATOM 4095 C C . PRO B 1 165 ? 12.953 8.844 -4.711 1 83.44 165 PRO B C 1
ATOM 4097 O O . PRO B 1 165 ? 14.148 8.586 -4.844 1 83.44 165 PRO B O 1
ATOM 4100 N N . GLY B 1 166 ? 12.211 8.398 -3.734 1 81.06 166 GLY B N 1
ATOM 4101 C CA . GLY B 1 166 ? 12.719 7.359 -2.855 1 81.06 166 GLY B CA 1
ATOM 4102 C C . GLY B 1 166 ? 13.508 7.906 -1.679 1 81.06 166 GLY B C 1
ATOM 4103 O O . GLY B 1 166 ? 14.25 7.168 -1.023 1 81.06 166 GLY B O 1
ATOM 4104 N N . THR B 1 167 ? 13.367 9.203 -1.454 1 90.12 167 THR B N 1
ATOM 4105 C CA . THR B 1 167 ? 14.047 9.828 -0.326 1 90.12 167 THR B CA 1
ATOM 4106 C C . THR B 1 167 ? 13.703 9.117 0.978 1 90.12 167 THR B C 1
ATOM 4108 O O . THR B 1 167 ? 14.594 8.781 1.762 1 90.12 167 THR B O 1
ATOM 4111 N N . VAL B 1 168 ? 12.469 8.859 1.188 1 92.38 168 VAL B N 1
ATOM 4112 C CA . VAL B 1 168 ? 12.023 8.227 2.43 1 92.38 168 VAL B CA 1
ATOM 4113 C C . VAL B 1 168 ? 12.273 6.723 2.363 1 92.38 168 VAL B C 1
ATOM 4115 O O . VAL B 1 168 ? 11.648 6.016 1.574 1 92.38 168 VAL B O 1
ATOM 4118 N N . LYS B 1 169 ? 13.133 6.234 3.205 1 90.12 169 LYS B N 1
ATOM 4119 C CA . LYS B 1 169 ? 13.492 4.816 3.205 1 90.12 169 LYS B CA 1
ATOM 4120 C C . LYS B 1 169 ? 12.602 4.023 4.156 1 90.12 169 LYS B C 1
ATOM 4122 O O . LYS B 1 169 ? 12.383 2.828 3.957 1 90.12 169 LYS B O 1
ATOM 4127 N N . ALA B 1 170 ? 12.141 4.734 5.176 1 91.12 170 ALA B N 1
ATOM 4128 C CA . ALA B 1 170 ? 11.266 4.078 6.145 1 91.12 170 ALA B CA 1
ATOM 4129 C C . ALA B 1 170 ? 10.367 5.086 6.848 1 91.12 170 ALA B C 1
ATOM 4131 O O . ALA B 1 170 ? 10.727 6.254 6.996 1 91.12 170 ALA B O 1
ATOM 4132 N N . VAL B 1 171 ? 9.242 4.637 7.152 1 92.38 171 VAL B N 1
ATOM 4133 C CA . VAL B 1 171 ? 8.297 5.367 7.992 1 92.38 171 VAL B CA 1
ATOM 4134 C C . VAL B 1 171 ? 7.965 4.543 9.234 1 92.38 171 VAL B C 1
ATOM 4136 O O . VAL B 1 171 ? 7.562 3.381 9.125 1 92.38 171 VAL B O 1
ATOM 4139 N N . VAL B 1 172 ? 8.195 5.105 10.391 1 91.62 172 VAL B N 1
ATOM 4140 C CA . VAL B 1 172 ? 7.863 4.449 11.648 1 91.62 172 VAL B CA 1
ATOM 4141 C C . VAL B 1 172 ? 6.746 5.215 12.352 1 91.62 172 VAL B C 1
ATOM 4143 O O . VAL B 1 172 ? 6.969 6.309 12.875 1 91.62 172 VAL B O 1
ATOM 4146 N N . LEU B 1 173 ? 5.594 4.648 12.352 1 90.06 173 LEU B N 1
ATOM 4147 C CA . LEU B 1 173 ? 4.422 5.27 12.953 1 90.06 173 LEU B CA 1
ATOM 4148 C C . LEU B 1 173 ? 4.105 4.637 14.305 1 90.06 173 LEU B C 1
ATOM 4150 O O . LEU B 1 173 ? 3.404 3.623 14.375 1 90.06 173 LEU B O 1
ATOM 4154 N N . GLU B 1 174 ? 4.582 5.348 15.305 1 87.81 174 GLU B N 1
ATOM 4155 C CA . GLU B 1 174 ? 4.324 4.945 16.688 1 87.81 174 GLU B CA 1
ATOM 4156 C C . GLU B 1 174 ? 2.982 5.48 17.172 1 87.81 174 GLU B C 1
ATOM 4158 O O . GLU B 1 174 ? 2.818 6.688 17.359 1 87.81 174 GLU B O 1
ATOM 4163 N N . THR B 1 175 ? 2.033 4.566 17.5 1 83.25 175 THR B N 1
ATOM 4164 C CA . THR B 1 175 ? 0.678 5 17.812 1 83.25 175 THR B CA 1
ATOM 4165 C C . THR B 1 175 ? 0.648 5.723 19.156 1 83.25 175 THR B C 1
ATOM 4167 O O . THR B 1 175 ? -0.227 6.555 19.406 1 83.25 175 THR B O 1
ATOM 4170 N N . GLU B 1 176 ? 1.623 5.508 19.969 1 80.81 176 GLU B N 1
ATOM 4171 C CA . GLU B 1 176 ? 1.653 6.129 21.281 1 80.81 176 GLU B CA 1
ATOM 4172 C C . GLU B 1 176 ? 2.023 7.605 21.188 1 80.81 176 GLU B C 1
ATOM 4174 O O . GLU B 1 176 ? 1.756 8.375 22.125 1 80.81 176 GLU B O 1
ATOM 4179 N N . PHE B 1 177 ? 2.621 8 20.109 1 82.06 177 PHE B N 1
ATOM 4180 C CA . PHE B 1 177 ? 3.004 9.398 19.969 1 82.06 177 PHE B CA 1
ATOM 4181 C C . PHE B 1 177 ? 1.774 10.297 19.984 1 82.06 177 PHE B C 1
ATOM 4183 O O . PHE B 1 177 ? 1.834 11.43 20.453 1 82.06 177 PHE B O 1
ATOM 4190 N N . SER B 1 178 ? 0.718 9.766 19.516 1 74.88 178 SER B N 1
ATOM 4191 C CA . SER B 1 178 ? -0.497 10.57 19.438 1 74.88 178 SER B CA 1
ATOM 4192 C C . SER B 1 178 ? -1.061 10.852 20.828 1 74.88 178 SER B C 1
ATOM 4194 O O . SER B 1 178 ? -1.878 11.758 21 1 74.88 178 SER B O 1
ATOM 4196 N N . GLN B 1 179 ? -0.548 10.102 21.766 1 75.19 179 GLN B N 1
ATOM 4197 C CA . GLN B 1 179 ? -1.015 10.305 23.125 1 75.19 179 GLN B CA 1
ATOM 4198 C C . GLN B 1 179 ? -0.471 11.609 23.703 1 75.19 179 GLN B C 1
ATOM 4200 O O . GLN B 1 179 ? -0.993 12.117 24.703 1 75.19 179 GLN B O 1
ATOM 4205 N N . THR B 1 180 ? 0.525 12.102 23.016 1 73.81 180 THR B N 1
ATOM 4206 C CA . THR B 1 180 ? 1.117 13.344 23.5 1 73.81 180 THR B CA 1
ATOM 4207 C C . THR B 1 180 ? 0.272 14.547 23.078 1 73.81 180 THR B C 1
ATOM 4209 O O . THR B 1 180 ? 0.427 15.641 23.625 1 73.81 180 THR B O 1
ATOM 4212 N N . LEU B 1 181 ? -0.639 14.328 22.188 1 78.94 181 LEU B N 1
ATOM 4213 C CA . LEU B 1 181 ? -1.523 15.398 21.75 1 78.94 181 LEU B CA 1
ATOM 4214 C C . LEU B 1 181 ? -2.658 15.609 22.734 1 78.94 181 LEU B C 1
ATOM 4216 O O . LEU B 1 181 ? -3.166 14.656 23.328 1 78.94 181 LEU B O 1
ATOM 4220 N N . SER B 1 182 ? -2.963 16.891 22.922 1 83.56 182 SER B N 1
ATOM 4221 C CA . SER B 1 182 ? -4.199 17.141 23.656 1 83.56 182 SER B CA 1
ATOM 4222 C C . SER B 1 182 ? -5.398 16.531 22.938 1 83.56 182 SER B C 1
ATOM 4224 O O . SER B 1 182 ? -5.348 16.281 21.734 1 83.56 182 SER B O 1
ATOM 4226 N N . ALA B 1 183 ? -6.426 16.281 23.719 1 82.94 183 ALA B N 1
ATOM 4227 C CA . ALA B 1 183 ? -7.633 15.711 23.125 1 82.94 183 ALA B CA 1
ATOM 4228 C C . ALA B 1 183 ? -8.172 16.594 22 1 82.94 183 ALA B C 1
ATOM 4230 O O . ALA B 1 183 ? -8.617 16.078 20.969 1 82.94 183 ALA B O 1
ATOM 4231 N N . LYS B 1 184 ? -8.102 17.844 22.25 1 84.69 184 LYS B N 1
ATOM 4232 C CA . LYS B 1 184 ? -8.602 18.797 21.281 1 84.69 184 LYS B CA 1
ATOM 4233 C C . LYS B 1 184 ? -7.785 18.75 19.984 1 84.69 184 LYS B C 1
ATOM 4235 O O . LYS B 1 184 ? -8.344 18.766 18.891 1 84.69 184 LYS B O 1
ATOM 4240 N N . TYR B 1 185 ? -6.539 18.656 20.078 1 85.75 185 TYR B N 1
ATOM 4241 C CA . TYR B 1 185 ? -5.68 18.609 18.891 1 85.75 185 TYR B CA 1
ATOM 4242 C C . TYR B 1 185 ? -5.801 17.266 18.188 1 85.75 185 TYR B C 1
ATOM 4244 O O . TYR B 1 185 ? -5.746 17.203 16.953 1 85.75 185 TYR B O 1
ATOM 4252 N N . ALA B 1 186 ? -5.941 16.25 19.016 1 88.06 186 ALA B N 1
ATOM 4253 C CA . ALA B 1 186 ? -6.141 14.93 18.422 1 88.06 186 ALA B CA 1
ATOM 4254 C C . ALA B 1 186 ? -7.43 14.891 17.594 1 88.06 186 ALA B C 1
ATOM 4256 O O . ALA B 1 186 ? -7.461 14.32 16.5 1 88.06 186 ALA B O 1
ATOM 4257 N N . LEU B 1 187 ? -8.406 15.492 18.156 1 90.12 187 LEU B N 1
ATOM 4258 C CA . LEU B 1 187 ? -9.68 15.547 17.453 1 90.12 187 LEU B CA 1
ATOM 4259 C C . LEU B 1 187 ? -9.57 16.375 16.172 1 90.12 187 LEU B C 1
ATOM 4261 O O . LEU B 1 187 ? -10.102 15.984 15.133 1 90.12 187 LEU B O 1
ATOM 4265 N N . ALA B 1 188 ? -8.906 17.484 16.25 1 90.81 188 ALA B N 1
ATOM 4266 C CA . ALA B 1 188 ? -8.688 18.328 15.062 1 90.81 188 ALA B CA 1
ATOM 4267 C C . ALA B 1 188 ? -7.914 17.562 13.992 1 90.81 188 ALA B C 1
ATOM 4269 O O . ALA B 1 188 ? -8.195 17.703 12.797 1 90.81 188 ALA B O 1
ATOM 4270 N N . ALA B 1 189 ? -6.969 16.766 14.414 1 92 189 ALA B N 1
ATOM 4271 C CA . ALA B 1 189 ? -6.188 15.953 13.484 1 92 189 ALA B CA 1
ATOM 4272 C C . ALA B 1 189 ? -7.066 14.914 12.797 1 92 189 ALA B C 1
ATOM 4274 O O . ALA B 1 189 ? -6.887 14.633 11.609 1 92 189 ALA B O 1
ATOM 4275 N N . VAL B 1 190 ? -7.992 14.344 13.555 1 94.81 190 VAL B N 1
ATOM 4276 C CA . VAL B 1 190 ? -8.945 13.398 12.984 1 94.81 190 VAL B CA 1
ATOM 4277 C C . VAL B 1 190 ? -9.758 14.078 11.883 1 94.81 190 VAL B C 1
ATOM 4279 O O . VAL B 1 190 ? -9.922 13.531 10.797 1 94.81 190 VAL B O 1
ATOM 4282 N N . MET B 1 191 ? -10.188 15.281 12.18 1 94.88 191 MET B N 1
ATOM 4283 C CA . MET B 1 191 ? -11.008 16.016 11.227 1 94.88 191 MET B CA 1
ATOM 4284 C C . MET B 1 191 ? -10.195 16.406 9.992 1 94.88 191 MET B C 1
ATOM 4286 O O . MET B 1 191 ? -10.703 16.375 8.867 1 94.88 191 MET B O 1
ATOM 4290 N N . ASP B 1 192 ? -9.023 16.797 10.219 1 96.44 192 ASP B N 1
ATOM 4291 C CA . ASP B 1 192 ? -8.109 17.125 9.125 1 96.44 192 ASP B CA 1
ATOM 4292 C C . ASP B 1 192 ? -7.891 15.922 8.211 1 96.44 192 ASP B C 1
ATOM 4294 O O . ASP B 1 192 ? -7.922 16.062 6.984 1 96.44 192 ASP B O 1
ATOM 4298 N N . THR B 1 193 ? -7.68 14.805 8.812 1 97.25 193 THR B N 1
ATOM 4299 C CA . THR B 1 193 ? -7.477 13.578 8.055 1 97.25 193 THR B CA 1
ATOM 4300 C C . THR B 1 193 ? -8.75 13.18 7.312 1 97.25 193 THR B C 1
ATOM 4302 O O . THR B 1 193 ? -8.695 12.664 6.195 1 97.25 193 THR B O 1
ATOM 4305 N N . LEU B 1 194 ? -9.875 13.398 7.992 1 97.81 194 LEU B N 1
ATOM 4306 C CA . LEU B 1 194 ? -11.156 13.133 7.355 1 97.81 194 LEU B CA 1
ATOM 4307 C C . LEU B 1 194 ? -11.336 13.984 6.105 1 97.81 194 LEU B C 1
ATOM 4309 O O . LEU B 1 194 ? -11.797 13.492 5.07 1 97.81 194 LEU B O 1
ATOM 4313 N N . LEU B 1 195 ? -10.977 15.25 6.18 1 97.75 195 LEU B N 1
ATOM 4314 C CA . LEU B 1 195 ? -11.008 16.125 5.016 1 97.75 195 LEU B CA 1
ATOM 4315 C C . LEU B 1 195 ? -10.148 15.57 3.889 1 97.75 195 LEU B C 1
ATOM 4317 O O . LEU B 1 195 ? -10.609 15.461 2.75 1 97.75 195 LEU B O 1
ATOM 4321 N N . ALA B 1 196 ? -8.945 15.219 4.242 1 98.06 196 ALA B N 1
ATOM 4322 C CA . ALA B 1 196 ? -8.016 14.695 3.25 1 98.06 196 ALA B CA 1
ATOM 4323 C C . ALA B 1 196 ? -8.562 13.422 2.607 1 98.06 196 ALA B C 1
ATOM 4325 O O . ALA B 1 196 ? -8.461 13.234 1.393 1 98.06 196 ALA B O 1
ATOM 4326 N N . ALA B 1 197 ? -9.117 12.555 3.42 1 98.44 197 ALA B N 1
ATOM 4327 C CA . ALA B 1 197 ? -9.664 11.289 2.928 1 98.44 197 ALA B CA 1
ATOM 4328 C C . ALA B 1 197 ? -10.812 11.539 1.948 1 98.44 197 ALA B C 1
ATOM 4330 O O . ALA B 1 197 ? -10.875 10.906 0.891 1 98.44 197 ALA B O 1
ATOM 4331 N N . ILE B 1 198 ? -11.688 12.422 2.283 1 98.19 198 ILE B N 1
ATOM 4332 C CA . ILE B 1 198 ? -12.852 12.695 1.449 1 98.19 198 ILE B CA 1
ATOM 4333 C C . ILE B 1 198 ? -12.414 13.352 0.143 1 98.19 198 ILE B C 1
ATOM 4335 O O . ILE B 1 198 ? -12.891 12.992 -0.934 1 98.19 198 ILE B O 1
ATOM 4339 N N . GLU B 1 199 ? -11.508 14.297 0.24 1 98.19 199 GLU B N 1
ATOM 4340 C CA . GLU B 1 199 ? -10.992 14.93 -0.974 1 98.19 199 GLU B CA 1
ATOM 4341 C C . GLU B 1 199 ? -10.305 13.898 -1.877 1 98.19 199 GLU B C 1
ATOM 4343 O O . GLU B 1 199 ? -10.516 13.906 -3.092 1 98.19 199 GLU B O 1
ATOM 4348 N N . GLY B 1 200 ? -9.5 13.055 -1.263 1 97.69 200 GLY B N 1
ATOM 4349 C CA . GLY B 1 200 ? -8.867 12 -2.037 1 97.69 200 GLY B CA 1
ATOM 4350 C C . GLY B 1 200 ? -9.859 11.055 -2.682 1 97.69 200 GLY B C 1
ATOM 4351 O O . GLY B 1 200 ? -9.648 10.586 -3.803 1 97.69 200 GLY B O 1
ATOM 4352 N N . PHE B 1 201 ? -10.953 10.766 -1.994 1 98.25 201 PHE B N 1
ATOM 4353 C CA . PHE B 1 201 ? -11.992 9.867 -2.479 1 98.25 201 PHE B CA 1
ATOM 4354 C C . PHE B 1 201 ? -12.68 10.445 -3.709 1 98.25 201 PHE B C 1
ATOM 4356 O O . PHE B 1 201 ? -13.008 9.719 -4.645 1 98.25 201 PHE B O 1
ATOM 4363 N N . PHE B 1 202 ? -12.82 11.727 -3.777 1 97.62 202 PHE B N 1
ATOM 4364 C CA . PHE B 1 202 ? -13.531 12.391 -4.863 1 97.62 202 PHE B CA 1
ATOM 4365 C C . PHE B 1 202 ? -12.578 12.766 -5.992 1 97.62 202 PHE B C 1
ATOM 4367 O O . PHE B 1 202 ? -13.016 13.133 -7.082 1 97.62 202 PHE B O 1
ATOM 4374 N N . SER B 1 203 ? -11.242 12.719 -5.754 1 96.62 203 SER B N 1
ATOM 4375 C CA . SER B 1 203 ? -10.242 13.133 -6.727 1 96.62 203 SER B CA 1
ATOM 4376 C C . SER B 1 203 ? -10.461 12.445 -8.07 1 96.62 203 SER B C 1
ATOM 4378 O O . SER B 1 203 ? -10.875 11.289 -8.125 1 96.62 203 SER B O 1
ATOM 4380 N N . THR B 1 204 ? -10.125 13.156 -9.172 1 94.5 204 THR B N 1
ATOM 4381 C CA . THR B 1 204 ? -10.242 12.586 -10.508 1 94.5 204 THR B CA 1
ATOM 4382 C C . THR B 1 204 ? -9.188 11.508 -10.734 1 94.5 204 THR B C 1
ATOM 4384 O O . THR B 1 204 ? -9.266 10.742 -11.695 1 94.5 204 THR B O 1
ATOM 4387 N N . ARG B 1 205 ? -8.289 11.336 -9.789 1 91.19 205 ARG B N 1
ATOM 4388 C CA . ARG B 1 205 ? -7.242 10.32 -9.875 1 91.19 205 ARG B CA 1
ATOM 4389 C C . ARG B 1 205 ? -7.621 9.07 -9.086 1 91.19 205 ARG B C 1
ATOM 4391 O O . ARG B 1 205 ? -6.844 8.117 -9.008 1 91.19 205 ARG B O 1
ATOM 4398 N N . SER B 1 206 ? -8.773 9.117 -8.547 1 92.31 206 SER B N 1
ATOM 4399 C CA . SER B 1 206 ? -9.18 8.008 -7.684 1 92.31 206 SER B CA 1
ATOM 4400 C C . SER B 1 206 ? -9.23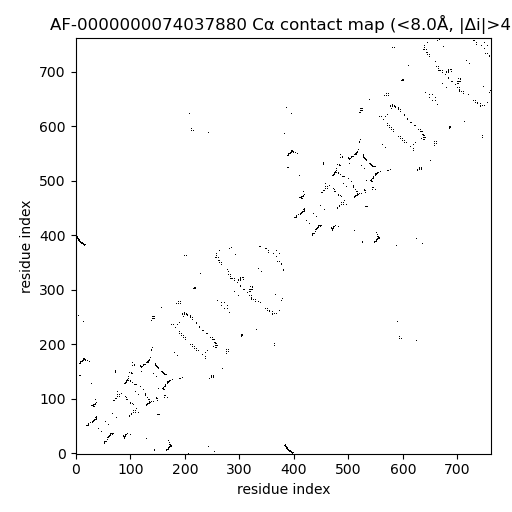4 6.699 -8.461 1 92.31 206 SER B C 1
ATOM 4402 O O . SER B 1 206 ? -9.383 6.699 -9.688 1 92.31 206 SER B O 1
ATOM 4404 N N . SER B 1 207 ? -8.992 5.57 -7.844 1 90.25 207 SER B N 1
ATOM 4405 C CA . SER B 1 207 ? -9.039 4.199 -8.352 1 90.25 207 SER B CA 1
ATOM 4406 C C . SER B 1 207 ? -9.75 3.271 -7.367 1 90.25 207 SER B C 1
ATOM 4408 O O . SER B 1 207 ? -10.094 3.682 -6.258 1 90.25 207 SER B O 1
ATOM 4410 N N . LEU B 1 208 ? -9.984 2.047 -7.832 1 92.44 208 LEU B N 1
ATOM 4411 C CA . LEU B 1 208 ? -10.586 1.073 -6.93 1 92.44 208 LEU B CA 1
ATOM 4412 C C . LEU B 1 208 ? -9.742 0.905 -5.672 1 92.44 208 LEU B C 1
ATOM 4414 O O . LEU B 1 208 ? -10.281 0.804 -4.566 1 92.44 208 LEU B O 1
ATOM 4418 N N . TYR B 1 209 ? -8.453 0.897 -5.863 1 92.25 209 TYR B N 1
ATOM 4419 C CA . TYR B 1 209 ? -7.531 0.761 -4.742 1 92.25 209 TYR B CA 1
ATOM 4420 C C . TYR B 1 209 ? -7.695 1.912 -3.758 1 92.25 209 TYR B C 1
ATOM 4422 O O . TYR B 1 209 ? -7.91 1.69 -2.564 1 92.25 209 TYR B O 1
ATOM 4430 N N . SER B 1 210 ? -7.566 3.146 -4.25 1 94.12 210 SER B N 1
ATOM 4431 C CA . SER B 1 210 ? -7.645 4.305 -3.367 1 94.12 210 SER B CA 1
ATOM 4432 C C . SER B 1 210 ? -9.031 4.438 -2.742 1 94.12 210 SER B C 1
ATOM 4434 O O . SER B 1 210 ? -9.156 4.75 -1.557 1 94.12 210 SER B O 1
ATOM 4436 N N . ASP B 1 211 ? -10.086 4.188 -3.557 1 96.81 211 ASP B N 1
ATOM 4437 C CA . ASP B 1 211 ? -11.453 4.281 -3.045 1 96.81 211 ASP B CA 1
ATOM 4438 C C . ASP B 1 211 ? -11.672 3.303 -1.896 1 96.81 211 ASP B C 1
ATOM 4440 O O . ASP B 1 211 ? -12.336 3.633 -0.912 1 96.81 211 ASP B O 1
ATOM 4444 N N . THR B 1 212 ? -11.125 2.119 -2.061 1 97.62 212 THR B N 1
ATOM 4445 C CA . THR B 1 212 ? -11.281 1.087 -1.041 1 97.62 212 THR B CA 1
ATOM 4446 C C . THR B 1 212 ? -10.68 1.543 0.287 1 97.62 212 THR B C 1
ATOM 4448 O O . THR B 1 212 ? -11.336 1.476 1.326 1 97.62 212 THR B O 1
ATOM 4451 N N . LEU B 1 213 ? -9.523 2.014 0.259 1 97 213 LEU B N 1
ATOM 4452 C CA . LEU B 1 213 ? -8.836 2.457 1.471 1 97 213 LEU B CA 1
ATOM 4453 C C . LEU B 1 213 ? -9.523 3.686 2.059 1 97 213 LEU B C 1
ATOM 4455 O O . LEU B 1 213 ? -9.734 3.762 3.271 1 97 213 LEU B O 1
ATOM 4459 N N . LEU B 1 214 ? -9.891 4.617 1.206 1 98.31 214 LEU B N 1
ATOM 4460 C CA . LEU B 1 214 ? -10.398 5.902 1.68 1 98.31 214 LEU B CA 1
ATOM 4461 C C . LEU B 1 214 ? -11.812 5.758 2.232 1 98.31 214 LEU B C 1
ATOM 4463 O O . LEU B 1 214 ? -12.172 6.426 3.201 1 98.31 214 LEU B O 1
ATOM 4467 N N . GLU B 1 215 ? -12.609 4.961 1.606 1 98.06 215 GLU B N 1
ATOM 4468 C CA . GLU B 1 215 ? -13.953 4.73 2.137 1 98.06 215 GLU B CA 1
ATOM 4469 C C . GLU B 1 215 ? -13.891 4.172 3.555 1 98.06 215 GLU B C 1
ATOM 4471 O O . GLU B 1 215 ? -14.633 4.617 4.434 1 98.06 215 GLU B O 1
ATOM 4476 N N . ARG B 1 216 ? -13.055 3.191 3.727 1 98.12 216 ARG B N 1
ATOM 4477 C CA . ARG B 1 216 ? -12.883 2.625 5.062 1 98.12 216 ARG B CA 1
ATOM 4478 C C . ARG B 1 216 ? -12.297 3.656 6.02 1 98.12 216 ARG B C 1
ATOM 4480 O O . ARG B 1 216 ? -12.711 3.746 7.176 1 98.12 216 ARG B O 1
ATOM 4487 N N . ALA B 1 217 ? -11.32 4.406 5.559 1 98.06 217 ALA B N 1
ATOM 4488 C CA . ALA B 1 217 ? -10.711 5.438 6.395 1 98.06 217 ALA B CA 1
ATOM 4489 C C . ALA B 1 217 ? -11.75 6.449 6.859 1 98.06 217 ALA B C 1
ATOM 4491 O O . ALA B 1 217 ? -11.766 6.848 8.031 1 98.06 217 ALA B O 1
ATOM 4492 N N . ILE B 1 218 ? -12.641 6.879 5.953 1 98.19 218 ILE B N 1
ATOM 4493 C CA . ILE B 1 218 ? -13.695 7.832 6.285 1 98.19 218 ILE B CA 1
ATOM 4494 C C . ILE B 1 218 ? -14.57 7.266 7.402 1 98.19 218 ILE B C 1
ATOM 4496 O O . ILE B 1 218 ? -14.859 7.953 8.383 1 98.19 218 ILE B O 1
ATOM 4500 N N . GLN B 1 219 ? -14.906 6.035 7.262 1 97.56 219 GLN B N 1
ATOM 4501 C CA . GLN B 1 219 ? -15.727 5.375 8.273 1 97.56 219 GLN B CA 1
ATOM 4502 C C . GLN B 1 219 ? -15.016 5.352 9.625 1 97.56 219 GLN B C 1
ATOM 4504 O O . GLN B 1 219 ? -15.617 5.684 10.648 1 97.56 219 GLN B O 1
ATOM 4509 N N . GLU B 1 220 ? -13.758 4.961 9.625 1 96.62 220 GLU B N 1
ATOM 4510 C CA . GLU B 1 220 ? -12.984 4.824 10.859 1 96.62 220 GLU B CA 1
ATOM 4511 C C . GLU B 1 220 ? -12.734 6.184 11.5 1 96.62 220 GLU B C 1
ATOM 4513 O O . GLU B 1 220 ? -12.758 6.309 12.727 1 96.62 220 GLU B O 1
ATOM 4518 N N . LEU B 1 221 ? -12.445 7.168 10.695 1 97 221 LEU B N 1
ATOM 4519 C CA . LEU B 1 221 ? -12.195 8.508 11.211 1 97 221 LEU B CA 1
ATOM 4520 C C . LEU B 1 221 ? -13.469 9.109 11.805 1 97 221 LEU B C 1
ATOM 4522 O O . LEU B 1 221 ? -13.422 9.75 12.859 1 97 221 LEU B O 1
ATOM 4526 N N . HIS B 1 222 ? -14.555 8.922 11.102 1 96.12 222 HIS B N 1
ATOM 4527 C CA . HIS B 1 222 ? -15.828 9.367 11.641 1 96.12 222 HIS B CA 1
ATOM 4528 C C . HIS B 1 222 ? -16.109 8.727 13 1 96.12 222 HIS B C 1
ATOM 4530 O O . HIS B 1 222 ? -16.469 9.422 13.953 1 96.12 222 HIS B O 1
ATOM 4536 N N . GLY B 1 223 ? -15.984 7.398 13.055 1 94.38 223 GLY B N 1
ATOM 4537 C CA . GLY B 1 223 ? -16.172 6.695 14.32 1 94.38 223 GLY B CA 1
ATOM 4538 C C . GLY B 1 223 ? -15.227 7.18 15.406 1 94.38 223 GLY B C 1
ATOM 4539 O O . GLY B 1 223 ? -15.633 7.301 16.562 1 94.38 223 GLY B O 1
ATOM 4540 N N . SER B 1 224 ? -14.008 7.418 15.055 1 93.56 224 SER B N 1
ATOM 4541 C CA . SER B 1 224 ? -13.023 7.918 16 1 93.56 224 SER B CA 1
ATOM 4542 C C . SER B 1 224 ? -13.414 9.289 16.547 1 93.56 224 SER B C 1
ATOM 4544 O O . SER B 1 224 ? -13.258 9.57 17.734 1 93.56 224 SER B O 1
ATOM 4546 N N . ALA B 1 225 ? -13.875 10.148 15.664 1 93.75 225 ALA B N 1
ATOM 4547 C CA . ALA B 1 225 ? -14.32 11.477 16.094 1 93.75 225 ALA B CA 1
ATOM 4548 C C . ALA B 1 225 ? -15.469 11.375 17.094 1 93.75 225 ALA B C 1
ATOM 4550 O O . ALA B 1 225 ? -15.461 12.055 18.109 1 93.75 225 ALA B O 1
ATOM 4551 N N . LEU B 1 226 ? -16.406 10.523 16.828 1 92.44 226 LEU B N 1
ATOM 4552 C CA . LEU B 1 226 ? -17.547 10.352 17.719 1 92.44 226 LEU B CA 1
ATOM 4553 C C . LEU B 1 226 ? -17.109 9.828 19.078 1 92.44 226 LEU B C 1
ATOM 4555 O O . LEU B 1 226 ? -17.594 10.281 20.109 1 92.44 226 LEU B O 1
ATOM 4559 N N . THR B 1 227 ? -16.203 8.883 19.016 1 91.69 227 THR B N 1
ATOM 4560 C CA . THR B 1 227 ? -15.672 8.336 20.25 1 91.69 227 THR B CA 1
ATOM 4561 C C . THR B 1 227 ? -14.938 9.406 21.047 1 91.69 227 THR B C 1
ATOM 4563 O O . THR B 1 227 ? -15.07 9.484 22.281 1 91.69 227 THR B O 1
ATOM 4566 N N . ALA B 1 228 ? -14.156 10.164 20.375 1 88.75 228 ALA B N 1
ATOM 4567 C CA . ALA B 1 228 ? -13.383 11.219 21.031 1 88.75 228 ALA B CA 1
ATOM 4568 C C . ALA B 1 228 ? -14.297 12.25 21.688 1 88.75 228 ALA B C 1
ATOM 4570 O O . ALA B 1 228 ? -13.984 12.766 22.766 1 88.75 228 ALA B O 1
ATOM 4571 N N . VAL B 1 229 ? -15.336 12.594 21.047 1 88.19 229 VAL B N 1
ATOM 4572 C CA . VAL B 1 229 ? -16.297 13.555 21.578 1 88.19 229 VAL B CA 1
ATOM 4573 C C . VAL B 1 229 ? -16.938 13 22.859 1 88.19 229 VAL B C 1
ATOM 4575 O O . VAL B 1 229 ? -17.109 13.734 23.828 1 88.19 229 VAL B O 1
ATOM 4578 N N . LYS B 1 230 ? -17.172 11.742 22.844 1 88.81 230 LYS B N 1
ATOM 4579 C CA . LYS B 1 230 ? -17.828 11.102 23.984 1 88.81 230 LYS B CA 1
ATOM 4580 C C . LYS B 1 230 ? -16.844 10.898 25.141 1 88.81 230 LYS B C 1
ATOM 4582 O O . LYS B 1 230 ? -17.203 11.07 26.297 1 88.81 230 LYS B O 1
ATOM 4587 N N . ASN B 1 231 ? -15.617 10.422 24.766 1 88.75 231 ASN B N 1
ATOM 4588 C CA . ASN B 1 231 ? -14.578 10.18 25.766 1 88.75 231 ASN B CA 1
ATOM 4589 C C . ASN B 1 231 ? -13.203 10.594 25.25 1 88.75 231 ASN B C 1
ATOM 4591 O O . ASN B 1 231 ? -12.43 9.75 24.766 1 88.75 231 ASN B O 1
ATOM 4595 N N . PRO B 1 232 ? -12.805 11.805 25.547 1 79.81 232 PRO B N 1
ATOM 4596 C CA . PRO B 1 232 ? -11.547 12.336 25.016 1 79.81 232 PRO B CA 1
ATOM 4597 C C . PRO B 1 232 ? -10.32 11.609 25.562 1 79.81 232 PRO B C 1
ATOM 4599 O O . PRO B 1 232 ? -9.227 11.719 25.016 1 79.81 232 PRO B O 1
ATOM 4602 N N . LEU B 1 233 ? -10.508 10.859 26.641 1 78.81 233 LEU B N 1
ATOM 4603 C CA . LEU B 1 233 ? -9.375 10.18 27.266 1 78.81 233 LEU B CA 1
ATOM 4604 C C . LEU B 1 233 ? -9.25 8.75 26.75 1 78.81 233 LEU B C 1
ATOM 4606 O O . LEU B 1 233 ? -8.305 8.047 27.109 1 78.81 233 LEU B O 1
ATOM 4610 N N . ASP B 1 234 ? -10.172 8.414 25.891 1 80.94 234 ASP B N 1
ATOM 4611 C CA . ASP B 1 234 ? -10.125 7.066 25.328 1 80.94 234 ASP B CA 1
ATOM 4612 C C . ASP B 1 234 ? -8.992 6.941 24.312 1 80.94 234 ASP B C 1
ATOM 4614 O O . ASP B 1 234 ? -9.062 7.516 23.219 1 80.94 234 ASP B O 1
ATOM 4618 N N . SER B 1 235 ? -8.023 6.105 24.641 1 80 235 SER B N 1
ATOM 4619 C CA . SER B 1 235 ? -6.859 5.953 23.781 1 80 235 SER B CA 1
ATOM 4620 C C . SER B 1 235 ? -7.207 5.16 22.516 1 80 235 SER B C 1
ATOM 4622 O O . SER B 1 235 ? -6.496 5.234 21.516 1 80 235 SER B O 1
ATOM 4624 N N . ARG B 1 236 ? -8.391 4.578 22.578 1 83.56 236 ARG B N 1
ATOM 4625 C CA . ARG B 1 236 ? -8.758 3.697 21.484 1 83.56 236 ARG B CA 1
ATOM 4626 C C . ARG B 1 236 ? -9.039 4.5 20.219 1 83.56 236 ARG B C 1
ATOM 4628 O O . ARG B 1 236 ? -8.789 4.027 19.094 1 83.56 236 ARG B O 1
ATOM 4635 N N . PHE B 1 237 ? -9.57 5.688 20.344 1 88.44 237 PHE B N 1
ATOM 4636 C CA . PHE B 1 237 ? -9.898 6.422 19.141 1 88.44 237 PHE B CA 1
ATOM 4637 C C . PHE B 1 237 ? -8.633 6.879 18.422 1 88.44 237 PHE B C 1
ATOM 4639 O O . PHE B 1 237 ? -8.602 6.965 17.188 1 88.44 237 PHE B O 1
ATOM 4646 N N . ARG B 1 238 ? -7.594 7.062 19.203 1 87.31 238 ARG B N 1
ATOM 4647 C CA . ARG B 1 238 ? -6.34 7.523 18.609 1 87.31 238 ARG B CA 1
ATOM 4648 C C . ARG B 1 238 ? -5.68 6.418 17.797 1 87.31 238 ARG B C 1
ATOM 4650 O O . ARG B 1 238 ? -5.125 6.676 16.719 1 87.31 238 ARG B O 1
ATOM 4657 N N . GLU B 1 239 ? -5.797 5.219 18.312 1 84.88 239 GLU B N 1
ATOM 4658 C CA . GLU B 1 239 ? -5.242 4.078 17.594 1 84.88 239 GLU B CA 1
ATOM 4659 C C . GLU B 1 239 ? -5.965 3.863 16.266 1 84.88 239 GLU B C 1
ATOM 4661 O O . GLU B 1 239 ? -5.328 3.641 15.234 1 84.88 239 GLU B O 1
ATOM 4666 N N . ARG B 1 240 ? -7.25 3.928 16.344 1 89.62 240 ARG B N 1
ATOM 4667 C CA . ARG B 1 240 ? -8.055 3.75 15.141 1 89.62 240 ARG B CA 1
ATOM 4668 C C . ARG B 1 240 ? -7.816 4.887 14.148 1 89.62 240 ARG B C 1
ATOM 4670 O O . ARG B 1 240 ? -7.734 4.656 12.938 1 89.62 240 ARG B O 1
ATOM 4677 N N . ALA B 1 241 ? -7.711 6.02 14.695 1 92.62 241 ALA B N 1
ATOM 4678 C CA . ALA B 1 241 ? -7.449 7.184 13.852 1 92.62 241 ALA B CA 1
ATOM 4679 C C . ALA B 1 241 ? -6.078 7.082 13.188 1 92.62 241 ALA B C 1
ATOM 4681 O O . ALA B 1 241 ? -5.91 7.48 12.031 1 92.62 241 ALA B O 1
ATOM 4682 N N . ALA B 1 242 ? -5.168 6.562 13.953 1 89.94 242 ALA B N 1
ATOM 4683 C CA . ALA B 1 242 ? -3.822 6.406 13.406 1 89.94 242 ALA B CA 1
ATOM 4684 C C . ALA B 1 242 ? -3.811 5.414 12.25 1 89.94 242 ALA B C 1
ATOM 4686 O O . ALA B 1 242 ? -3.156 5.645 11.227 1 89.94 242 ALA B O 1
ATOM 4687 N N . GLU B 1 243 ? -4.504 4.367 12.391 1 90.5 243 GLU B N 1
ATOM 4688 C CA . GLU B 1 243 ? -4.59 3.389 11.312 1 90.5 243 GLU B CA 1
ATOM 4689 C C . GLU B 1 243 ? -5.312 3.969 10.094 1 90.5 243 GLU B C 1
ATOM 4691 O O . GLU B 1 243 ? -4.895 3.746 8.953 1 90.5 243 GLU B O 1
ATOM 4696 N N . ALA B 1 244 ? -6.383 4.641 10.383 1 95.06 244 ALA B N 1
ATOM 4697 C CA . ALA B 1 244 ? -7.105 5.312 9.312 1 95.06 244 ALA B CA 1
ATOM 4698 C C . ALA B 1 244 ? -6.227 6.355 8.625 1 95.06 244 ALA B C 1
ATOM 4700 O O . ALA B 1 244 ? -6.312 6.547 7.41 1 95.06 244 ALA B O 1
ATOM 4701 N N . GLY B 1 245 ? -5.453 7.055 9.438 1 94.5 245 GLY B N 1
ATOM 4702 C CA . GLY B 1 245 ? -4.504 8.008 8.883 1 94.5 245 GLY B CA 1
ATOM 4703 C C . GLY B 1 245 ? -3.488 7.375 7.957 1 94.5 245 GLY B C 1
ATOM 4704 O O . GLY B 1 245 ? -3.188 7.918 6.891 1 94.5 245 GLY B O 1
ATOM 4705 N N . LEU B 1 246 ? -2.986 6.238 8.328 1 91.38 246 LEU B N 1
ATOM 4706 C CA . LEU B 1 246 ? -2.059 5.5 7.477 1 91.38 246 LEU B CA 1
ATOM 4707 C C . LEU B 1 246 ? -2.721 5.117 6.16 1 91.38 246 LEU B C 1
ATOM 4709 O O . LEU B 1 246 ? -2.131 5.289 5.09 1 91.38 246 LEU B O 1
ATOM 4713 N N . MET B 1 247 ? -3.92 4.59 6.238 1 94.94 247 MET B N 1
ATOM 4714 C CA . MET B 1 247 ? -4.641 4.199 5.027 1 94.94 247 MET B CA 1
ATOM 4715 C C . MET B 1 247 ? -4.891 5.406 4.129 1 94.94 247 MET B C 1
ATOM 4717 O O . MET B 1 247 ? -4.805 5.301 2.904 1 94.94 247 MET B O 1
ATOM 4721 N N . THR B 1 248 ? -5.203 6.539 4.773 1 96.81 248 THR B N 1
ATOM 4722 C CA . THR B 1 248 ? -5.398 7.766 4.012 1 96.81 248 THR B CA 1
ATOM 4723 C C . THR B 1 248 ? -4.117 8.156 3.275 1 96.81 248 THR B C 1
ATOM 4725 O O . THR B 1 248 ? -4.152 8.469 2.084 1 96.81 248 THR B O 1
ATOM 4728 N N . ALA B 1 249 ? -3.027 8.109 3.975 1 93.5 249 ALA B N 1
ATOM 4729 C CA . ALA B 1 249 ? -1.746 8.461 3.367 1 93.5 249 ALA B CA 1
ATOM 4730 C C . ALA B 1 249 ? -1.401 7.516 2.221 1 93.5 249 ALA B C 1
ATOM 4732 O O . ALA B 1 249 ? -0.906 7.949 1.178 1 93.5 249 ALA B O 1
ATOM 4733 N N . LEU B 1 250 ? -1.65 6.266 2.402 1 92 250 LEU B N 1
ATOM 4734 C CA . LEU B 1 250 ? -1.384 5.266 1.373 1 92 250 LEU B CA 1
ATOM 4735 C C . LEU B 1 250 ? -2.232 5.523 0.133 1 92 250 LEU B C 1
ATOM 4737 O O . LEU B 1 250 ? -1.749 5.395 -0.994 1 92 250 LEU B O 1
ATOM 4741 N N . ALA B 1 251 ? -3.441 5.855 0.343 1 94.25 251 ALA B N 1
ATOM 4742 C CA . ALA B 1 251 ? -4.336 6.141 -0.777 1 94.25 251 ALA B CA 1
ATOM 4743 C C . ALA B 1 251 ? -3.943 7.441 -1.472 1 94.25 251 ALA B C 1
ATOM 4745 O O . ALA B 1 251 ? -3.975 7.531 -2.701 1 94.25 251 ALA B O 1
ATOM 4746 N N . LEU B 1 252 ? -3.557 8.43 -0.688 1 93.69 252 LEU B N 1
ATOM 4747 C CA . LEU B 1 252 ? -3.229 9.742 -1.234 1 93.69 252 LEU B CA 1
ATOM 4748 C C . LEU B 1 252 ? -1.948 9.68 -2.061 1 93.69 252 LEU B C 1
ATOM 4750 O O . LEU B 1 252 ? -1.655 10.602 -2.826 1 93.69 252 LEU B O 1
ATOM 4754 N N . ALA B 1 253 ? -1.256 8.617 -1.929 1 88.25 253 ALA B N 1
ATOM 4755 C CA . ALA B 1 253 ? -0.079 8.406 -2.77 1 88.25 253 ALA B CA 1
ATOM 4756 C C . ALA B 1 253 ? -0.466 8.32 -4.242 1 88.25 253 ALA B C 1
ATOM 4758 O O . ALA B 1 253 ? 0.349 8.609 -5.121 1 88.25 253 ALA B O 1
ATOM 4759 N N . VAL B 1 254 ? -1.71 7.984 -4.539 1 88.19 254 VAL B N 1
ATOM 4760 C CA . VAL B 1 254 ? -2.094 7.781 -5.934 1 88.19 254 VAL B CA 1
ATOM 4761 C C . VAL B 1 254 ? -3.262 8.695 -6.289 1 88.19 254 VAL B C 1
ATOM 4763 O O . VAL B 1 254 ? -3.721 8.719 -7.434 1 88.19 254 VAL B O 1
ATOM 4766 N N . THR B 1 255 ? -3.77 9.25 -5.332 1 92.06 255 THR B N 1
ATOM 4767 C CA . THR B 1 255 ? -4.754 10.305 -5.547 1 92.06 255 THR B CA 1
ATOM 4768 C C . THR B 1 255 ? -4.246 11.633 -5 1 92.06 255 THR B C 1
ATOM 4770 O O . THR B 1 255 ? -3.057 11.945 -5.105 1 92.06 255 THR B O 1
ATOM 4773 N N . GLY B 1 256 ? -5.121 12.422 -4.43 1 91.19 256 GLY B N 1
ATOM 4774 C CA . GLY B 1 256 ? -4.645 13.695 -3.922 1 91.19 256 GLY B CA 1
ATOM 4775 C C . GLY B 1 256 ? -5.703 14.477 -3.164 1 91.19 256 GLY B C 1
ATOM 4776 O O . GLY B 1 256 ? -6.895 14.18 -3.271 1 91.19 256 GLY B O 1
ATOM 4777 N N . GLN B 1 257 ? -5.164 15.359 -2.387 1 95.56 257 GLN B N 1
ATOM 4778 C CA . GLN B 1 257 ? -6.055 16.281 -1.688 1 95.56 257 GLN B CA 1
ATOM 4779 C C . GLN B 1 257 ? -6.676 17.281 -2.656 1 95.56 257 GLN B C 1
ATOM 4781 O O . GLN B 1 257 ? -6.598 17.109 -3.875 1 95.56 257 GLN B O 1
ATOM 4786 N N . GLY B 1 258 ? -7.469 18.234 -2.129 1 97.06 258 GLY B N 1
ATOM 4787 C CA . GLY B 1 258 ? -8.164 19.188 -2.969 1 97.06 258 GLY B CA 1
ATOM 4788 C C . GLY B 1 258 ? -8.164 20.594 -2.396 1 97.06 258 GLY B C 1
ATOM 4789 O O . GLY B 1 258 ? -7.16 21.047 -1.848 1 97.06 258 GLY B O 1
ATOM 4790 N N . ALA B 1 259 ? -9.289 21.281 -2.615 1 97.69 259 ALA B N 1
ATOM 4791 C CA . ALA B 1 259 ? -9.406 22.703 -2.305 1 97.69 259 ALA B CA 1
ATOM 4792 C C . ALA B 1 259 ? -9.273 22.938 -0.805 1 97.69 259 ALA B C 1
ATOM 4794 O O . ALA B 1 259 ? -8.609 23.891 -0.382 1 97.69 259 ALA B O 1
ATOM 4795 N N . GLY B 1 260 ? -9.93 22.141 -0.028 1 97.5 260 GLY B N 1
ATOM 4796 C CA . GLY B 1 260 ? -9.852 22.297 1.415 1 97.5 260 GLY B CA 1
ATOM 4797 C C . GLY B 1 260 ? -8.438 22.172 1.952 1 97.5 260 GLY B C 1
ATOM 4798 O O . GLY B 1 260 ? -7.98 23 2.732 1 97.5 260 GLY B O 1
ATOM 4799 N N . GLY B 1 261 ? -7.785 21.094 1.505 1 96.88 261 GLY B N 1
ATOM 4800 C CA . GLY B 1 261 ? -6.402 20.891 1.908 1 96.88 261 GLY B CA 1
ATOM 4801 C C . GLY B 1 261 ? -5.484 22.016 1.487 1 96.88 261 GLY B C 1
ATOM 4802 O O . GLY B 1 261 ? -4.68 22.5 2.287 1 96.88 261 GLY B O 1
ATOM 4803 N N . ALA B 1 262 ? -5.586 22.453 0.257 1 96.94 262 ALA B N 1
ATOM 4804 C CA . ALA B 1 262 ? -4.754 23.531 -0.272 1 96.94 262 ALA B CA 1
ATOM 4805 C C . ALA B 1 262 ? -4.945 24.812 0.531 1 96.94 262 ALA B C 1
ATOM 4807 O O . ALA B 1 262 ? -3.975 25.484 0.899 1 96.94 262 ALA B O 1
ATOM 4808 N N . LEU B 1 263 ? -6.16 25.141 0.821 1 97.69 263 LEU B N 1
ATOM 4809 C CA . LEU B 1 263 ? -6.469 26.359 1.576 1 97.69 263 LEU B CA 1
ATOM 4810 C C . LEU B 1 263 ? -5.953 26.25 3.008 1 97.69 263 LEU B C 1
ATOM 4812 O O . LEU B 1 263 ? -5.434 27.219 3.559 1 97.69 263 LEU B O 1
ATOM 4816 N N . ALA B 1 264 ? -6.129 25.062 3.564 1 96.25 264 ALA B N 1
ATOM 4817 C CA . ALA B 1 264 ? -5.633 24.859 4.922 1 96.25 264 ALA B CA 1
ATOM 4818 C C . ALA B 1 264 ? -4.117 25.062 4.984 1 96.25 264 ALA B C 1
ATOM 4820 O O . ALA B 1 264 ? -3.604 25.656 5.926 1 96.25 264 ALA B O 1
ATOM 4821 N N . TYR B 1 265 ? -3.414 24.562 3.947 1 94.62 265 TYR B N 1
ATOM 4822 C CA . TYR B 1 265 ? -1.969 24.75 3.881 1 94.62 265 TYR B CA 1
ATOM 4823 C C . TYR B 1 265 ? -1.617 26.234 3.779 1 94.62 265 TYR B C 1
ATOM 4825 O O . TYR B 1 265 ? -0.742 26.719 4.496 1 94.62 265 TYR B O 1
ATOM 4833 N N . GLY B 1 266 ? -2.25 26.953 2.896 1 94.88 266 GLY B N 1
ATOM 4834 C CA . GLY B 1 266 ? -1.973 28.359 2.678 1 94.88 266 GLY B CA 1
ATOM 4835 C C . GLY B 1 266 ? -2.242 29.219 3.9 1 94.88 266 GLY B C 1
ATOM 4836 O O . GLY B 1 266 ? -1.429 30.062 4.258 1 94.88 266 GLY B O 1
ATOM 4837 N N . ILE B 1 267 ? -3.344 28.953 4.535 1 95.5 267 ILE B N 1
ATOM 4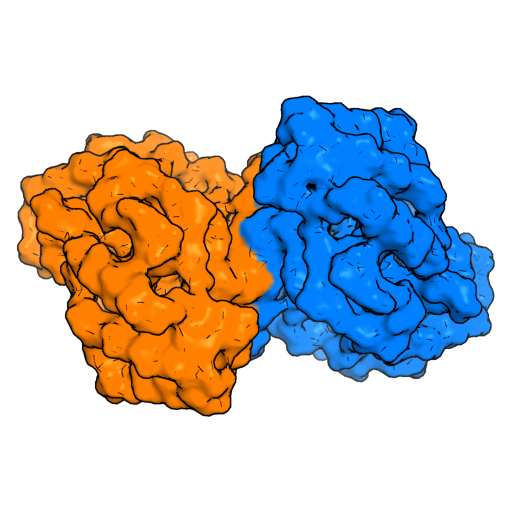838 C CA . ILE B 1 267 ? -3.744 29.75 5.691 1 95.5 267 ILE B CA 1
ATOM 4839 C C . ILE B 1 267 ? -2.812 29.453 6.867 1 95.5 267 ILE B C 1
ATOM 4841 O O . ILE B 1 267 ? -2.408 30.359 7.594 1 95.5 267 ILE B O 1
ATOM 4845 N N . ASN B 1 268 ? -2.523 28.172 7.023 1 92.88 268 ASN B N 1
ATOM 4846 C CA . ASN B 1 268 ? -1.552 27.797 8.047 1 92.88 268 ASN B CA 1
ATOM 4847 C C . ASN B 1 268 ? -0.223 28.531 7.848 1 92.88 268 ASN B C 1
ATOM 4849 O O . ASN B 1 268 ? 0.35 29.047 8.805 1 92.88 268 ASN B O 1
ATOM 4853 N N . ALA B 1 269 ? 0.267 28.578 6.625 1 91.12 269 ALA B N 1
ATOM 4854 C CA . ALA B 1 269 ? 1.565 29.172 6.324 1 91.12 269 ALA B CA 1
ATOM 4855 C C . ALA B 1 269 ? 1.544 30.688 6.566 1 91.12 269 ALA B C 1
ATOM 4857 O O . ALA B 1 269 ? 2.498 31.25 7.109 1 91.12 269 ALA B O 1
ATOM 4858 N N . ARG B 1 270 ? 0.486 31.312 6.238 1 91 270 ARG B N 1
ATOM 4859 C CA . ARG B 1 270 ? 0.409 32.75 6.27 1 91 270 ARG B CA 1
ATOM 4860 C C . ARG B 1 270 ? 0.14 33.281 7.68 1 91 270 ARG B C 1
ATOM 4862 O O . ARG B 1 270 ? 0.666 34.312 8.086 1 91 270 ARG B O 1
ATOM 4869 N N . PHE B 1 271 ? -0.691 32.531 8.477 1 91.5 271 PHE B N 1
ATOM 4870 C CA . PHE B 1 271 ? -1.198 33.125 9.711 1 91.5 271 PHE B CA 1
ATOM 4871 C C . PHE B 1 271 ? -0.725 32.312 10.922 1 91.5 271 PHE B C 1
ATOM 4873 O O . PHE B 1 271 ? -1.033 32.688 12.062 1 91.5 271 PHE B O 1
ATOM 4880 N N . SER B 1 272 ? -0.03 31.234 10.734 1 87.44 272 SER B N 1
ATOM 4881 C CA . SER B 1 272 ? 0.481 30.375 11.789 1 87.44 272 SER B CA 1
ATOM 4882 C C . SER B 1 272 ? -0.654 29.781 12.625 1 87.44 272 SER B C 1
ATOM 4884 O O . SER B 1 272 ? -0.521 29.641 13.844 1 87.44 272 SER B O 1
ATOM 4886 N N . LEU B 1 273 ? -1.809 29.672 11.953 1 89.88 273 LEU B N 1
ATOM 4887 C CA . LEU B 1 273 ? -2.924 28.953 12.57 1 89.88 273 LEU B CA 1
ATOM 4888 C C . LEU B 1 273 ? -2.748 27.453 12.438 1 89.88 273 LEU B C 1
ATOM 4890 O O . LEU B 1 273 ? -2.207 26.969 11.438 1 89.88 273 LEU B O 1
ATOM 4894 N N . PRO B 1 274 ? -3.195 26.719 13.414 1 88.12 274 PRO B N 1
ATOM 4895 C CA . PRO B 1 274 ? -3.102 25.266 13.25 1 88.12 274 PRO B CA 1
ATOM 4896 C C . PRO B 1 274 ? -3.85 24.75 12.016 1 88.12 274 PRO B C 1
ATOM 4898 O O . PRO B 1 274 ? -5.051 25 11.875 1 88.12 274 PRO B O 1
ATOM 4901 N N . LYS B 1 275 ? -3.17 24.094 11.188 1 91.69 275 LYS B N 1
ATOM 4902 C CA . LYS B 1 275 ? -3.717 23.625 9.914 1 91.69 275 LYS B CA 1
ATOM 4903 C C . LYS B 1 275 ? -4.969 22.781 10.133 1 91.69 275 LYS B C 1
ATOM 4905 O O . LYS B 1 275 ? -5.938 22.875 9.375 1 91.69 275 LYS B O 1
ATOM 4910 N N . SER B 1 276 ? -4.949 21.969 11.172 1 92.44 276 SER B N 1
ATOM 4911 C CA . SER B 1 276 ? -6.051 21.031 11.422 1 92.44 276 SER B CA 1
ATOM 4912 C C . SER B 1 276 ? -7.324 21.781 11.805 1 92.44 276 SER B C 1
ATOM 4914 O O . SER B 1 276 ? -8.43 21.344 11.484 1 92.44 276 SER B O 1
ATOM 4916 N N . TRP B 1 277 ? -7.188 22.953 12.461 1 91.31 277 TRP B N 1
ATOM 4917 C CA . TRP B 1 277 ? -8.352 23.766 12.766 1 91.31 277 TRP B CA 1
ATOM 4918 C C . TRP B 1 277 ? -8.969 24.328 11.492 1 91.31 277 TRP B C 1
ATOM 4920 O O . TRP B 1 277 ? -10.188 24.281 11.305 1 91.31 277 TRP B O 1
ATOM 4930 N N . VAL B 1 278 ? -8.109 24.797 10.719 1 95 278 VAL B N 1
ATOM 4931 C CA . VAL B 1 278 ? -8.562 25.375 9.461 1 95 278 VAL B CA 1
ATOM 4932 C C . VAL B 1 278 ? -9.234 24.297 8.609 1 95 278 VAL B C 1
ATOM 4934 O O . VAL B 1 278 ? -10.305 24.531 8.039 1 95 278 VAL B O 1
ATOM 4937 N N . ALA B 1 279 ? -8.641 23.156 8.531 1 95.44 279 ALA B N 1
ATOM 4938 C CA . ALA B 1 279 ? -9.188 22.031 7.766 1 95.44 279 ALA B CA 1
ATOM 4939 C C . ALA B 1 279 ? -10.57 21.641 8.273 1 95.44 279 ALA B C 1
ATOM 4941 O O . ALA B 1 279 ? -11.477 21.359 7.484 1 95.44 279 ALA B O 1
ATOM 4942 N N . SER B 1 280 ? -10.695 21.625 9.578 1 93.56 280 SER B N 1
ATOM 4943 C CA . SER B 1 280 ? -11.969 21.266 10.188 1 93.56 280 SER B CA 1
ATOM 4944 C C . SER B 1 280 ? -13.078 22.219 9.766 1 93.56 280 SER B C 1
ATOM 4946 O O . SER B 1 280 ? -14.227 21.812 9.57 1 93.56 280 SER B O 1
ATOM 4948 N N . ILE B 1 281 ? -12.758 23.453 9.648 1 94.81 281 ILE B N 1
ATOM 4949 C CA . ILE B 1 281 ? -13.734 24.469 9.289 1 94.81 281 ILE B CA 1
ATOM 4950 C C . ILE B 1 281 ? -14.164 24.281 7.832 1 94.81 281 ILE B C 1
ATOM 4952 O O . ILE B 1 281 ? -15.336 24.453 7.5 1 94.81 281 ILE B O 1
ATOM 4956 N N . PHE B 1 282 ? -13.266 23.906 6.988 1 96.69 282 PHE B N 1
ATOM 4957 C CA . PHE B 1 282 ? -13.555 23.781 5.566 1 96.69 282 PHE B CA 1
ATOM 4958 C C . PHE B 1 282 ? -14.305 22.5 5.273 1 96.69 282 PHE B C 1
ATOM 4960 O O . PHE B 1 282 ? -14.969 22.375 4.242 1 96.69 282 PHE B O 1
ATOM 4967 N N . LEU B 1 283 ? -14.188 21.5 6.121 1 96.56 283 LEU B N 1
ATOM 4968 C CA . LEU B 1 283 ? -14.609 20.125 5.875 1 96.56 283 LEU B CA 1
ATOM 4969 C C . LEU B 1 283 ? -16.062 20.078 5.426 1 96.56 283 LEU B C 1
ATOM 4971 O O . LEU B 1 283 ? -16.375 19.547 4.359 1 96.56 283 LEU B O 1
ATOM 4975 N N . PRO B 1 284 ? -17.078 20.703 6.152 1 95 284 PRO B N 1
ATOM 4976 C CA . PRO B 1 284 ? -18.469 20.609 5.715 1 95 284 PRO B CA 1
ATOM 4977 C C . PRO B 1 284 ? -18.719 21.297 4.375 1 95 284 PRO B C 1
ATOM 4979 O O . PRO B 1 284 ? -19.516 20.812 3.572 1 95 284 PRO B O 1
ATOM 4982 N N . HIS B 1 285 ? -18.016 22.328 4.094 1 95.56 285 HIS B N 1
ATOM 4983 C CA . HIS B 1 285 ? -18.203 23.094 2.857 1 95.56 285 HIS B CA 1
ATOM 4984 C C . HIS B 1 285 ? -17.625 22.344 1.661 1 95.56 285 HIS B C 1
ATOM 4986 O O . HIS B 1 285 ? -18.203 22.359 0.572 1 95.56 285 HIS B O 1
ATOM 4992 N N . VAL B 1 286 ? -16.5 21.703 1.854 1 96.44 286 VAL B N 1
ATOM 4993 C CA . VAL B 1 286 ? -15.875 20.891 0.813 1 96.44 286 VAL B CA 1
ATOM 4994 C C . VAL B 1 286 ? -16.781 19.719 0.469 1 96.44 286 VAL B C 1
ATOM 4996 O O . VAL B 1 286 ? -17 19.422 -0.708 1 96.44 286 VAL B O 1
ATOM 4999 N N . VAL B 1 287 ? -17.297 19.078 1.478 1 96.06 287 VAL B N 1
ATOM 5000 C CA . VAL B 1 287 ? -18.156 17.906 1.257 1 96.06 287 VAL B CA 1
ATOM 5001 C C . VAL B 1 287 ? -19.406 18.312 0.486 1 96.06 287 VAL B C 1
ATOM 5003 O O . VAL B 1 287 ? -19.844 17.609 -0.418 1 96.06 287 VAL B O 1
ATOM 5006 N N . GLU B 1 288 ? -19.938 19.453 0.873 1 94.12 288 GLU B N 1
ATOM 5007 C CA . GLU B 1 288 ? -21.094 19.953 0.163 1 94.12 288 GLU B CA 1
ATOM 5008 C C . GLU B 1 288 ? -20.797 20.188 -1.314 1 94.12 288 GLU B C 1
ATOM 5010 O O . GLU B 1 288 ? -21.578 19.797 -2.184 1 94.12 288 GLU B O 1
ATOM 5015 N N . THR B 1 289 ? -19.703 20.797 -1.568 1 94.25 289 THR B N 1
ATOM 5016 C CA . THR B 1 289 ? -19.312 21.094 -2.941 1 94.25 289 THR B CA 1
ATOM 5017 C C . THR B 1 289 ? -19.031 19.812 -3.719 1 94.25 289 THR B C 1
ATOM 5019 O O . THR B 1 289 ? -19.531 19.641 -4.828 1 94.25 289 THR B O 1
ATOM 5022 N N . LEU B 1 290 ? -18.281 18.891 -3.166 1 95.5 290 LEU B N 1
ATOM 5023 C CA . LEU B 1 290 ? -17.875 17.656 -3.852 1 95.5 290 LEU B CA 1
ATOM 5024 C C . LEU B 1 290 ? -19.078 16.75 -4.082 1 95.5 290 LEU B C 1
ATOM 5026 O O . LEU B 1 290 ? -19.141 16.047 -5.09 1 95.5 290 LEU B O 1
ATOM 5030 N N . SER B 1 291 ? -20.016 16.797 -3.154 1 93.75 291 SER B N 1
ATOM 5031 C CA . SER B 1 291 ? -21.188 15.93 -3.234 1 93.75 291 SER B CA 1
ATOM 5032 C C . SER B 1 291 ? -22.016 16.25 -4.473 1 93.75 291 SER B C 1
ATOM 5034 O O . SER B 1 291 ? -22.688 15.359 -5.016 1 93.75 291 SER B O 1
ATOM 5036 N N . THR B 1 292 ? -21.969 17.469 -4.977 1 91.38 292 THR B N 1
ATOM 5037 C CA . THR B 1 292 ? -22.719 17.859 -6.164 1 91.38 292 THR B CA 1
ATOM 5038 C C . THR B 1 292 ? -22 17.406 -7.43 1 91.38 292 THR B C 1
ATOM 5040 O O . THR B 1 292 ? -22.609 17.328 -8.5 1 91.38 292 THR B O 1
ATOM 5043 N N . GLN B 1 293 ? -20.766 17.078 -7.332 1 92.31 293 GLN B N 1
ATOM 5044 C CA . GLN B 1 293 ? -19.953 16.75 -8.508 1 92.31 293 GLN B CA 1
ATOM 5045 C C . GLN B 1 293 ? -20.047 15.25 -8.812 1 92.31 293 GLN B C 1
ATOM 5047 O O . GLN B 1 293 ? -19.812 14.836 -9.953 1 92.31 293 GLN B O 1
ATOM 5052 N N . ASN B 1 294 ? -20.281 14.438 -7.906 1 93.31 294 ASN B N 1
ATOM 5053 C CA . ASN B 1 294 ? -20.406 12.992 -8.055 1 93.31 294 ASN B CA 1
ATOM 5054 C C . ASN B 1 294 ? -21.391 12.398 -7.055 1 93.31 294 ASN B C 1
ATOM 5056 O O . ASN B 1 294 ? -21 12.031 -5.941 1 93.31 294 ASN B O 1
ATOM 5060 N N . VAL B 1 295 ? -22.547 12.133 -7.465 1 90.94 295 VAL B N 1
ATOM 5061 C CA . VAL B 1 295 ? -23.656 11.75 -6.594 1 90.94 295 VAL B CA 1
ATOM 5062 C C . VAL B 1 295 ? -23.438 10.344 -6.059 1 90.94 295 VAL B C 1
ATOM 5064 O O . VAL B 1 295 ? -23.797 10.039 -4.918 1 90.94 295 VAL B O 1
ATOM 5067 N N . GLU B 1 296 ? -22.859 9.523 -6.836 1 91.69 296 GLU B N 1
ATOM 5068 C CA . GLU B 1 296 ? -22.578 8.156 -6.398 1 91.69 296 GLU B CA 1
ATOM 5069 C C . GLU B 1 296 ? -21.578 8.141 -5.246 1 91.69 296 GLU B C 1
ATOM 5071 O O . GLU B 1 296 ? -21.797 7.445 -4.246 1 91.69 296 GLU B O 1
ATOM 5076 N N . LYS B 1 297 ? -20.516 8.859 -5.375 1 94.69 297 LYS B N 1
ATOM 5077 C CA . LYS B 1 297 ? -19.516 8.914 -4.312 1 94.69 297 LYS B CA 1
ATOM 5078 C C . LYS B 1 297 ? -20.078 9.625 -3.076 1 94.69 297 LYS B C 1
ATOM 5080 O O . LYS B 1 297 ? -19.734 9.266 -1.946 1 94.69 297 LYS B O 1
ATOM 5085 N N . ALA B 1 298 ? -20.922 10.617 -3.348 1 94.81 298 ALA B N 1
ATOM 5086 C CA . ALA B 1 298 ? -21.562 11.297 -2.225 1 94.81 298 ALA B CA 1
ATOM 5087 C C . ALA B 1 298 ? -22.375 10.312 -1.39 1 94.81 298 ALA B C 1
ATOM 5089 O O . ALA B 1 298 ? -22.359 10.367 -0.158 1 94.81 298 ALA B O 1
ATOM 5090 N N . ALA B 1 299 ? -23.094 9.461 -2.041 1 93.44 299 ALA B N 1
ATOM 5091 C CA . ALA B 1 299 ? -23.906 8.461 -1.346 1 93.44 299 ALA B CA 1
ATOM 5092 C C . ALA B 1 299 ? -23.016 7.516 -0.534 1 93.44 299 ALA B C 1
ATOM 5094 O O . ALA B 1 299 ? -23.375 7.145 0.59 1 93.44 299 ALA B O 1
ATOM 5095 N N . ARG B 1 300 ? -21.891 7.133 -1.063 1 94.62 300 ARG B N 1
ATOM 5096 C CA . ARG B 1 300 ? -20.969 6.238 -0.378 1 94.62 300 ARG B CA 1
ATOM 5097 C C . ARG B 1 300 ? -20.344 6.918 0.837 1 94.62 300 ARG B C 1
ATOM 5099 O O . ARG B 1 300 ? -20.156 6.285 1.876 1 94.62 300 ARG B O 1
ATOM 5106 N N . VAL B 1 301 ? -20.047 8.219 0.695 1 96.38 301 VAL B N 1
ATOM 5107 C CA . VAL B 1 301 ? -19.531 8.977 1.835 1 96.38 301 VAL B CA 1
ATOM 5108 C C . VAL B 1 301 ? -20.609 9.07 2.916 1 96.38 301 VAL B C 1
ATOM 5110 O O . VAL B 1 301 ? -20.312 8.891 4.102 1 96.38 301 VAL B O 1
ATOM 5113 N N . ALA B 1 302 ? -21.828 9.32 2.486 1 94.81 302 ALA B N 1
ATOM 5114 C CA . ALA B 1 302 ? -22.938 9.391 3.439 1 94.81 302 ALA B CA 1
ATOM 5115 C C . ALA B 1 302 ? -23.062 8.086 4.219 1 94.81 302 ALA B C 1
ATOM 5117 O O . ALA B 1 302 ? -23.234 8.094 5.438 1 94.81 302 ALA B O 1
ATOM 5118 N N . ALA B 1 303 ? -22.969 7.016 3.512 1 93.12 303 ALA B N 1
ATOM 5119 C CA . ALA B 1 303 ? -23.031 5.703 4.148 1 93.12 303 ALA B CA 1
ATOM 5120 C C . ALA B 1 303 ? -21.891 5.508 5.137 1 93.12 303 ALA B C 1
ATOM 5122 O O . ALA B 1 303 ? -22.094 5.012 6.246 1 93.12 303 ALA B O 1
ATOM 5123 N N . ALA B 1 304 ? -20.703 5.93 4.727 1 94.12 304 ALA B N 1
ATOM 5124 C CA . ALA B 1 304 ? -19.516 5.793 5.57 1 94.12 304 ALA B CA 1
ATOM 5125 C C . ALA B 1 304 ? -19.641 6.652 6.824 1 94.12 304 ALA B C 1
ATOM 5127 O O . ALA B 1 304 ? -19.062 6.324 7.867 1 94.12 304 ALA B O 1
ATOM 5128 N N . LEU B 1 305 ? -20.422 7.711 6.727 1 93.81 305 LEU B N 1
ATOM 5129 C CA . LEU B 1 305 ? -20.625 8.609 7.852 1 93.81 305 LEU B CA 1
ATOM 5130 C C . LEU B 1 305 ? -21.812 8.156 8.711 1 93.81 305 LEU B C 1
ATOM 5132 O O . LEU B 1 305 ? -22.172 8.82 9.68 1 93.81 305 LEU B O 1
ATOM 5136 N N . GLY B 1 306 ? -22.438 7.039 8.32 1 88.12 306 GLY B N 1
ATOM 5137 C CA . GLY B 1 306 ? -23.5 6.453 9.117 1 88.12 306 GLY B CA 1
ATOM 5138 C C . GLY B 1 306 ? -24.859 7.055 8.828 1 88.12 306 GLY B C 1
ATOM 5139 O O . GLY B 1 306 ? -25.781 6.93 9.633 1 88.12 306 GLY B O 1
ATOM 5140 N N . GLU B 1 307 ? -24.969 7.766 7.746 1 87.94 307 GLU B N 1
ATOM 5141 C CA . GLU B 1 307 ? -26.25 8.336 7.375 1 87.94 307 GLU B CA 1
ATOM 5142 C C . GLU B 1 307 ? -27.172 7.277 6.766 1 87.94 307 GLU B C 1
ATOM 5144 O O . GLU B 1 307 ? -26.719 6.461 5.953 1 87.94 307 GLU B O 1
ATOM 5149 N N . PRO B 1 308 ? -28.344 7.207 7.18 1 76.88 308 PRO B N 1
ATOM 5150 C CA . PRO B 1 308 ? -29.281 6.227 6.609 1 76.88 308 PRO B CA 1
ATOM 5151 C C . PRO B 1 308 ? -29.531 6.445 5.121 1 76.88 308 PRO B C 1
ATOM 5153 O O . PRO B 1 308 ? -29.766 7.578 4.688 1 76.88 308 PRO B O 1
ATOM 5156 N N . LEU B 1 309 ? -29.391 5.395 4.309 1 69.31 309 LEU B N 1
ATOM 5157 C CA . LEU B 1 309 ? -29.562 5.523 2.863 1 69.31 309 LEU B CA 1
ATOM 5158 C C . LEU B 1 309 ? -30.797 4.77 2.387 1 69.31 309 LEU B C 1
ATOM 5160 O O . LEU B 1 309 ? -31.156 4.852 1.213 1 69.31 309 LEU B O 1
ATOM 5164 N N . GLU B 1 310 ? -31.328 4.082 3.17 1 67.12 310 GLU B N 1
ATOM 5165 C CA . GLU B 1 310 ? -32.438 3.246 2.75 1 67.12 310 GLU B CA 1
ATOM 5166 C C . GLU B 1 310 ? -33.531 4.074 2.053 1 67.12 310 GLU B C 1
ATOM 5168 O O . GLU B 1 310 ? -33.938 5.105 2.574 1 67.12 310 GLU B O 1
ATOM 5173 N N . GLY B 1 311 ? -33.938 3.566 0.891 1 61.59 311 GLY B N 1
ATOM 5174 C CA . GLY B 1 311 ? -35.062 4.129 0.138 1 61.59 311 GLY B CA 1
ATOM 5175 C C . GLY B 1 311 ? -34.688 5.406 -0.596 1 61.59 311 GLY B C 1
ATOM 5176 O O . GLY B 1 311 ? -35.562 6.059 -1.178 1 61.59 311 GLY B O 1
ATOM 5177 N N . ILE B 1 312 ? -33.438 5.824 -0.446 1 57.84 312 ILE B N 1
ATOM 5178 C CA . ILE B 1 312 ? -33.094 7.117 -1.031 1 57.84 312 ILE B CA 1
ATOM 5179 C C . ILE B 1 312 ? -32.25 6.914 -2.273 1 57.84 312 ILE B C 1
ATOM 5181 O O . ILE B 1 312 ? -31.328 6.074 -2.279 1 57.84 312 ILE B O 1
ATOM 5185 N N . SER B 1 313 ? -32.719 7.535 -3.303 1 62 313 SER B N 1
ATOM 5186 C CA . SER B 1 313 ? -31.969 7.516 -4.555 1 62 313 SER B CA 1
ATOM 5187 C C . SER B 1 313 ? -30.609 8.156 -4.387 1 62 313 SER B C 1
ATOM 5189 O O . SER B 1 313 ? -30.406 9.016 -3.518 1 62 313 SER B O 1
ATOM 5191 N N . PRO B 1 314 ? -29.672 7.691 -5.18 1 58.69 314 PRO B N 1
ATOM 5192 C CA . PRO B 1 314 ? -28.328 8.281 -5.105 1 58.69 314 PRO B CA 1
ATOM 5193 C C . PRO B 1 314 ? -28.359 9.805 -5.227 1 58.69 314 PRO B C 1
ATOM 5195 O O . PRO B 1 314 ? -27.594 10.492 -4.531 1 58.69 314 PRO B O 1
ATOM 5198 N N . ALA B 1 315 ? -29.172 10.336 -6.141 1 57.47 315 ALA B N 1
ATOM 5199 C CA . ALA B 1 315 ? -29.25 11.781 -6.312 1 57.47 315 ALA B CA 1
ATOM 5200 C C . ALA B 1 315 ? -29.688 12.469 -5.016 1 57.47 315 ALA B C 1
ATOM 5202 O O . ALA B 1 315 ? -29.25 13.586 -4.723 1 57.47 315 ALA B O 1
ATOM 5203 N N . GLY B 1 316 ? -30.594 11.898 -4.312 1 57.22 316 GLY B N 1
ATOM 5204 C CA . GLY B 1 316 ? -31.062 12.414 -3.039 1 57.22 316 GLY B CA 1
ATOM 5205 C C . GLY B 1 316 ? -30.031 12.305 -1.932 1 57.22 316 GLY B C 1
ATOM 5206 O O . GLY B 1 316 ? -30.203 12.883 -0.857 1 57.22 316 GLY B O 1
ATOM 5207 N N . ASP B 1 317 ? -28.844 11.766 -2.234 1 62.44 317 ASP B N 1
ATOM 5208 C CA . ASP B 1 317 ? -27.844 11.344 -1.251 1 62.44 317 ASP B CA 1
ATOM 5209 C C . ASP B 1 317 ? -26.766 12.398 -1.08 1 62.44 317 ASP B C 1
ATOM 5211 O O . ASP B 1 317 ? -26.188 12.531 -0.001 1 62.44 317 ASP B O 1
ATOM 5215 N N . ALA B 1 318 ? -26.719 13.336 -1.97 1 66.62 318 ALA B N 1
ATOM 5216 C CA . ALA B 1 318 ? -25.609 14.289 -1.943 1 66.62 318 ALA B CA 1
ATOM 5217 C C . ALA B 1 318 ? -25.688 15.172 -0.7 1 66.62 318 ALA B C 1
ATOM 5219 O O . ALA B 1 318 ? -24.688 15.336 0.008 1 66.62 318 ALA B O 1
ATOM 5220 N N . PRO B 1 319 ? -26.859 15.484 -0.363 1 80.12 319 PRO B N 1
ATOM 5221 C CA . PRO B 1 319 ? -26.938 16.359 0.809 1 80.12 319 PRO B CA 1
ATOM 5222 C C . PRO B 1 319 ? -26.703 15.609 2.119 1 80.12 319 PRO B C 1
ATOM 5224 O O . PRO B 1 319 ? -26.375 16.234 3.137 1 80.12 319 PRO B O 1
ATOM 5227 N N . ARG B 1 320 ? -26.766 14.32 2 1 87.69 320 ARG B N 1
ATOM 5228 C CA . ARG B 1 320 ? -26.656 13.547 3.23 1 87.69 320 ARG B CA 1
ATOM 5229 C C . ARG B 1 320 ? -25.219 13.484 3.713 1 87.69 320 ARG B C 1
ATOM 5231 O O . ARG B 1 320 ? -24.953 13.453 4.918 1 87.69 320 ARG B O 1
ATOM 5238 N N . ALA B 1 321 ? -24.328 13.43 2.762 1 90.06 321 ALA B N 1
ATOM 5239 C CA . ALA B 1 321 ? -22.922 13.461 3.16 1 90.06 321 ALA B CA 1
ATOM 5240 C C . ALA B 1 321 ? -22.609 14.742 3.92 1 90.06 321 ALA B C 1
ATOM 5242 O O . ALA B 1 321 ? -21.984 14.695 4.984 1 90.06 321 ALA B O 1
ATOM 5243 N N . ALA B 1 322 ? -23.078 15.812 3.4 1 89.19 322 ALA B N 1
ATOM 5244 C CA . ALA B 1 322 ? -22.859 17.109 4.047 1 89.19 322 ALA B CA 1
ATOM 5245 C C . ALA B 1 322 ? -23.547 17.156 5.406 1 89.19 322 ALA B C 1
ATOM 5247 O O . ALA B 1 322 ? -23 17.703 6.371 1 89.19 322 ALA B O 1
ATOM 5248 N N . ARG B 1 323 ? -24.672 16.625 5.477 1 87.81 323 ARG B N 1
ATOM 5249 C CA . ARG B 1 323 ? -25.422 16.578 6.734 1 87.81 323 ARG B CA 1
ATOM 5250 C C . ARG B 1 323 ? -24.656 15.781 7.785 1 87.81 323 ARG B C 1
ATOM 5252 O O . ARG B 1 323 ? -24.594 16.188 8.953 1 87.81 323 ARG B O 1
ATOM 5259 N N . GLY B 1 324 ? -24.172 14.625 7.328 1 87.81 324 GLY B N 1
ATOM 5260 C CA . GLY B 1 324 ? -23.406 13.805 8.242 1 87.81 324 GLY B CA 1
ATOM 5261 C C . GLY B 1 324 ? -22.203 14.531 8.828 1 87.81 324 GLY B C 1
ATOM 5262 O O . GLY B 1 324 ? -21.953 14.453 10.031 1 87.81 324 GLY B O 1
ATOM 5263 N N . ILE B 1 325 ? -21.547 15.273 8.016 1 91.38 325 ILE B N 1
ATOM 5264 C CA . ILE B 1 325 ? -20.359 16.016 8.453 1 91.38 325 ILE B CA 1
ATOM 5265 C C . ILE B 1 325 ? -20.781 17.156 9.367 1 91.38 325 ILE B C 1
ATOM 5267 O O . ILE B 1 325 ? -20.141 17.406 10.391 1 91.38 325 ILE B O 1
ATOM 5271 N N . ARG B 1 326 ? -21.812 17.844 9.055 1 89.44 326 ARG B N 1
ATOM 5272 C CA . ARG B 1 326 ? -22.281 18.953 9.875 1 89.44 326 ARG B CA 1
ATOM 5273 C C . ARG B 1 326 ? -22.719 18.469 11.25 1 89.44 326 ARG B C 1
ATOM 5275 O O . ARG B 1 326 ? -22.484 19.141 12.258 1 89.44 326 ARG B O 1
ATOM 5282 N N . LYS B 1 327 ? -23.375 17.344 11.242 1 88.12 327 LYS B N 1
ATOM 5283 C CA . LYS B 1 327 ? -23.734 16.719 12.516 1 88.12 327 LYS B CA 1
ATOM 5284 C C . LYS B 1 327 ? -22.5 16.453 13.367 1 88.12 327 LYS B C 1
ATOM 5286 O O . LYS B 1 327 ? -22.484 16.719 14.562 1 88.12 327 LYS B O 1
ATOM 5291 N N . LEU B 1 328 ? -21.531 15.961 12.734 1 89.19 328 LEU B N 1
ATOM 5292 C CA . LEU B 1 328 ? -20.281 15.648 13.43 1 89.19 328 LEU B CA 1
ATOM 5293 C C . LEU B 1 328 ? -19.641 16.906 13.977 1 89.19 328 LEU B C 1
ATOM 5295 O O . LEU B 1 328 ? -19.25 16.953 15.141 1 89.19 328 LEU B O 1
ATOM 5299 N N . VAL B 1 329 ? -19.531 17.938 13.18 1 87.94 329 VAL B N 1
ATOM 5300 C CA . VAL B 1 329 ? -18.844 19.172 13.523 1 87.94 329 VAL B CA 1
ATOM 5301 C C . VAL B 1 329 ? -19.578 19.875 14.672 1 87.94 329 VAL B C 1
ATOM 5303 O O . VAL B 1 329 ? -18.953 20.5 15.531 1 87.94 329 VAL B O 1
ATOM 5306 N N . SER B 1 330 ? -20.844 19.688 14.719 1 85.31 330 SER B N 1
ATOM 5307 C CA . SER B 1 330 ? -21.656 20.344 15.734 1 85.31 330 SER B CA 1
ATOM 5308 C C . SER B 1 330 ? -21.359 19.797 17.125 1 85.31 330 SER B C 1
ATOM 5310 O O . SER B 1 330 ? -21.641 20.453 18.125 1 85.31 330 SER B O 1
ATOM 5312 N N . HIS B 1 331 ? -20.828 18.656 17.141 1 84.12 331 HIS B N 1
ATOM 5313 C CA . HIS B 1 331 ? -20.516 18.016 18.422 1 84.12 331 HIS B CA 1
ATOM 5314 C C . HIS B 1 331 ? -19.109 18.391 18.891 1 84.12 331 HIS B C 1
ATOM 5316 O O . HIS B 1 331 ? -18.734 18.078 20.016 1 84.12 331 HIS B O 1
ATOM 5322 N N . LEU B 1 332 ? -18.469 19.109 17.984 1 85.06 332 LEU B N 1
ATOM 5323 C CA . LEU B 1 332 ? -17.062 19.344 18.297 1 85.06 332 LEU B CA 1
ATOM 5324 C C . LEU B 1 332 ? -16.875 20.719 18.953 1 85.06 332 LEU B C 1
ATOM 5326 O O . LEU B 1 332 ? -17.578 21.672 18.609 1 85.06 332 LEU B O 1
ATOM 5330 N N . ASP B 1 333 ? -16.062 20.766 19.938 1 81.81 333 ASP B N 1
ATOM 5331 C CA . ASP B 1 333 ? -15.648 22.031 20.516 1 81.81 333 ASP B CA 1
ATOM 5332 C C . ASP B 1 333 ? -14.461 22.609 19.75 1 81.81 333 ASP B C 1
ATOM 5334 O O . ASP B 1 333 ? -13.367 22.766 20.312 1 81.81 333 ASP B O 1
ATOM 5338 N N . LEU B 1 334 ? -14.703 22.859 18.469 1 84.19 334 LEU B N 1
ATOM 5339 C CA . LEU B 1 334 ? -13.734 23.453 17.562 1 84.19 334 LEU B CA 1
ATOM 5340 C C . LEU B 1 334 ? -14.312 24.688 16.875 1 84.19 334 LEU B C 1
ATOM 5342 O O . LEU B 1 334 ? -15.531 24.844 16.766 1 84.19 334 LEU B O 1
ATOM 5346 N N . PRO B 1 335 ? -13.477 25.609 16.469 1 86.38 335 PRO B N 1
ATOM 5347 C CA . PRO B 1 335 ? -13.984 26.734 15.688 1 86.38 335 PRO B CA 1
ATOM 5348 C C . PRO B 1 335 ? -14.781 26.281 14.461 1 86.38 335 PRO B C 1
ATOM 5350 O O . PRO B 1 335 ? -14.383 25.344 13.773 1 86.38 335 PRO B O 1
ATOM 5353 N N . ALA B 1 336 ? -15.883 26.984 14.195 1 89.25 336 ALA B N 1
ATOM 5354 C CA . ALA B 1 336 ? -16.781 26.547 13.133 1 89.25 336 ALA B CA 1
ATOM 5355 C C . ALA B 1 336 ? -16.656 27.453 11.906 1 89.25 336 ALA B C 1
ATOM 5357 O O . ALA B 1 336 ? -17.094 27.078 10.812 1 89.25 336 ALA B O 1
ATOM 5358 N N . ARG B 1 337 ? -16.125 28.656 12.148 1 94 337 ARG B N 1
ATOM 5359 C CA . ARG B 1 337 ? -15.992 29.625 11.07 1 94 337 ARG B CA 1
ATOM 5360 C C . ARG B 1 337 ? -14.602 30.25 11.047 1 94 337 ARG B C 1
ATOM 5362 O O . ARG B 1 337 ? -13.945 30.359 12.086 1 94 337 ARG B O 1
ATOM 5369 N N . LEU B 1 338 ? -14.188 30.641 9.82 1 96.62 338 LEU B N 1
ATOM 5370 C CA . LEU B 1 338 ? -12.867 31.25 9.672 1 96.62 338 LEU B CA 1
ATOM 5371 C C . LEU B 1 338 ? -12.797 32.594 10.406 1 96.62 338 LEU B C 1
ATOM 5373 O O . LEU B 1 338 ? -11.742 32.938 10.938 1 96.62 338 LEU B O 1
ATOM 5377 N N . ARG B 1 339 ? -13.883 33.312 10.492 1 94.44 339 ARG B N 1
ATOM 5378 C CA . ARG B 1 339 ? -13.906 34.594 11.148 1 94.44 339 ARG B CA 1
ATOM 5379 C C . ARG B 1 339 ? -13.609 34.469 12.641 1 94.44 339 ARG B C 1
ATOM 5381 O O . ARG B 1 339 ? -13.195 35.438 13.281 1 94.44 339 ARG B O 1
ATOM 5388 N N . ASP B 1 340 ? -13.82 33.281 13.172 1 91.12 340 ASP B N 1
ATOM 5389 C CA . ASP B 1 340 ? -13.562 33.031 14.586 1 91.12 340 ASP B CA 1
ATOM 5390 C C . ASP B 1 340 ? -12.07 32.938 14.867 1 91.12 340 ASP B C 1
ATOM 5392 O O . ASP B 1 340 ? -11.648 32.938 16.031 1 91.12 340 ASP B O 1
ATOM 5396 N N . LEU B 1 341 ? -11.156 32.938 13.852 1 92 341 LEU B N 1
ATOM 5397 C CA . LEU B 1 341 ? -9.711 32.781 14.008 1 92 341 LEU B CA 1
ATOM 5398 C C . LEU B 1 341 ? -8.992 34.094 13.828 1 92 341 LEU B C 1
ATOM 5400 O O . LEU B 1 341 ? -7.785 34.125 13.578 1 92 341 LEU B O 1
ATOM 5404 N N . ASP B 1 342 ? -9.609 35.219 13.922 1 91.12 342 ASP B N 1
ATOM 5405 C CA . ASP B 1 342 ? -9.031 36.562 13.852 1 91.12 342 ASP B CA 1
ATOM 5406 C C . ASP B 1 342 ? -8.367 36.812 12.5 1 91.12 342 ASP B C 1
ATOM 5408 O O . ASP B 1 342 ? -7.207 37.219 12.438 1 91.12 342 ASP B O 1
ATOM 5412 N N . VAL B 1 343 ? -8.938 36.406 11.414 1 95.5 343 VAL B N 1
ATOM 5413 C CA . VAL B 1 343 ? -8.508 36.656 10.039 1 95.5 343 VAL B CA 1
ATOM 5414 C C . VAL B 1 343 ? -9.633 37.375 9.273 1 95.5 343 VAL B C 1
ATOM 5416 O O . VAL B 1 343 ? -10.812 37.219 9.609 1 95.5 343 VAL B O 1
ATOM 5419 N N . THR B 1 344 ? -9.242 38.156 8.273 1 96.38 344 THR B N 1
ATOM 5420 C CA . THR B 1 344 ? -10.234 38.875 7.477 1 96.38 344 THR B CA 1
ATOM 5421 C C . THR B 1 344 ? -10.484 38.156 6.148 1 96.38 344 THR B C 1
ATOM 5423 O O . THR B 1 344 ? -9.648 37.375 5.691 1 96.38 344 THR B O 1
ATOM 5426 N N . LEU B 1 345 ? -11.617 38.406 5.59 1 96.62 345 LEU B N 1
ATOM 5427 C CA . LEU B 1 345 ? -11.984 37.812 4.312 1 96.62 345 LEU B CA 1
ATOM 5428 C C . LEU B 1 345 ? -11.008 38.25 3.215 1 96.62 345 LEU B C 1
ATOM 5430 O O . LEU B 1 345 ? -10.68 37.438 2.336 1 96.62 345 LEU B O 1
ATOM 5434 N N . ASP B 1 346 ? -10.562 39.469 3.246 1 95.88 346 ASP B N 1
ATOM 5435 C CA . ASP B 1 346 ? -9.625 39.969 2.25 1 95.88 346 ASP B CA 1
ATOM 5436 C C . ASP B 1 346 ? -8.305 39.188 2.312 1 95.88 346 ASP B C 1
ATOM 5438 O O . ASP B 1 346 ? -7.762 38.812 1.279 1 95.88 346 ASP B O 1
ATOM 5442 N N . GLU B 1 347 ? -7.801 39 3.461 1 95.19 347 GLU B N 1
ATOM 5443 C CA . GLU B 1 347 ? -6.566 38.25 3.648 1 95.19 347 GLU B CA 1
ATOM 5444 C C . GLU B 1 347 ? -6.723 36.812 3.17 1 95.19 347 GLU B C 1
ATOM 5446 O O . GLU B 1 347 ? -5.82 36.281 2.539 1 95.19 347 GLU B O 1
ATOM 5451 N N . LEU B 1 348 ? -7.848 36.312 3.457 1 96.5 348 LEU B N 1
ATOM 5452 C CA . LEU B 1 348 ? -8.125 34.938 3.086 1 96.5 348 LEU B CA 1
ATOM 5453 C C . LEU B 1 348 ? -8.25 34.781 1.573 1 96.5 348 LEU B C 1
ATOM 5455 O O . LEU B 1 348 ? -7.836 33.781 1.002 1 96.5 348 LEU B O 1
ATOM 5459 N N . SER B 1 349 ? -8.867 35.75 0.978 1 94.62 349 SER B N 1
ATOM 5460 C CA . SER B 1 349 ? -8.977 35.75 -0.478 1 94.62 349 SER B CA 1
ATOM 5461 C C . SER B 1 349 ? -7.602 35.75 -1.136 1 94.62 349 SER B C 1
ATOM 5463 O O . SER B 1 349 ? -7.387 35.094 -2.156 1 94.62 349 SER B O 1
ATOM 5465 N N . HIS B 1 350 ? -6.738 36.5 -0.568 1 93.62 350 HIS B N 1
ATOM 5466 C CA . HIS B 1 350 ? -5.367 36.531 -1.065 1 93.62 350 HIS B CA 1
ATOM 5467 C C . HIS B 1 350 ? -4.695 35.156 -0.908 1 93.62 350 HIS B C 1
ATOM 5469 O O . HIS B 1 350 ? -3.963 34.719 -1.795 1 93.62 350 HIS B O 1
ATOM 5475 N N . CYS B 1 351 ? -4.938 34.531 0.166 1 94.31 351 CYS B N 1
ATOM 5476 C CA . CYS B 1 351 ? -4.402 33.188 0.382 1 94.31 351 CYS B CA 1
ATOM 5477 C C . CYS B 1 351 ? -4.902 32.219 -0.683 1 94.31 351 CYS B C 1
ATOM 5479 O O . CYS B 1 351 ? -4.148 31.391 -1.166 1 94.31 351 CYS B O 1
ATOM 5481 N N . ALA B 1 352 ? -6.188 32.344 -1 1 95.88 352 ALA B N 1
ATOM 5482 C CA . ALA B 1 352 ? -6.781 31.516 -2.035 1 95.88 352 ALA B CA 1
ATOM 5483 C C . ALA B 1 352 ? -6.043 31.672 -3.361 1 95.88 352 ALA B C 1
ATOM 5485 O O . ALA B 1 352 ? -5.805 30.688 -4.066 1 95.88 352 ALA B O 1
ATOM 5486 N N . GLU B 1 353 ? -5.688 32.875 -3.693 1 95.06 353 GLU B N 1
ATOM 5487 C CA . GLU B 1 353 ? -4.941 33.156 -4.918 1 95.06 353 GLU B CA 1
ATOM 5488 C C . GLU B 1 353 ? -3.561 32.5 -4.883 1 95.06 353 GLU B C 1
ATOM 5490 O O . GLU B 1 353 ? -3.074 32.031 -5.906 1 95.06 353 GLU B O 1
ATOM 5495 N N . GLN B 1 354 ? -2.992 32.5 -3.771 1 92.94 354 GLN B N 1
ATOM 5496 C CA . GLN B 1 354 ? -1.623 32 -3.623 1 92.94 354 GLN B CA 1
ATOM 5497 C C . GLN B 1 354 ? -1.557 30.5 -3.742 1 92.94 354 GLN B C 1
ATOM 5499 O O . GLN B 1 354 ? -0.546 29.938 -4.188 1 92.94 354 GLN B O 1
ATOM 5504 N N . VAL B 1 355 ? -2.623 29.781 -3.373 1 94.94 355 VAL B N 1
ATOM 5505 C CA . VAL B 1 355 ? -2.549 28.328 -3.361 1 94.94 355 VAL B CA 1
ATOM 5506 C C . VAL B 1 355 ? -3.168 27.766 -4.641 1 94.94 355 VAL B C 1
ATOM 5508 O O . VAL B 1 355 ? -3.152 26.562 -4.863 1 94.94 355 VAL B O 1
ATOM 5511 N N . ALA B 1 356 ? -3.664 28.656 -5.508 1 94.38 356 ALA B N 1
ATOM 5512 C CA . ALA B 1 356 ? -4.391 28.234 -6.703 1 94.38 356 ALA B CA 1
ATOM 5513 C C . ALA B 1 356 ? -3.475 27.469 -7.66 1 94.38 356 ALA B C 1
ATOM 5515 O O . ALA B 1 356 ? -3.949 26.75 -8.539 1 94.38 356 ALA B O 1
ATOM 5516 N N . ASP B 1 357 ? -2.195 27.578 -7.465 1 89.19 357 ASP B N 1
ATOM 5517 C CA . ASP B 1 357 ? -1.261 26.953 -8.391 1 89.19 357 ASP B CA 1
ATOM 5518 C C . ASP B 1 357 ? -0.797 25.594 -7.871 1 89.19 357 ASP B C 1
ATOM 5520 O O . ASP B 1 357 ? 0.03 24.938 -8.5 1 89.19 357 ASP B O 1
ATOM 5524 N N . PHE B 1 358 ? -1.335 25.172 -6.754 1 92.94 358 PHE B N 1
ATOM 5525 C CA . PHE B 1 358 ? -0.97 23.859 -6.258 1 92.94 358 PHE B CA 1
ATOM 5526 C C . PHE B 1 358 ? -1.4 22.766 -7.238 1 92.94 358 PHE B C 1
ATOM 5528 O O . PHE B 1 358 ? -2.533 22.781 -7.727 1 92.94 358 PHE B O 1
ATOM 5535 N N . ASP B 1 359 ? -0.529 21.797 -7.504 1 89.31 359 ASP B N 1
ATOM 5536 C CA . ASP B 1 359 ? -0.777 20.703 -8.453 1 89.31 359 ASP B CA 1
ATOM 5537 C C . ASP B 1 359 ? -1.998 19.891 -8.047 1 89.31 359 ASP B C 1
ATOM 5539 O O . ASP B 1 359 ? -2.727 19.375 -8.898 1 89.31 359 ASP B O 1
ATOM 5543 N N . MET B 1 360 ? -2.234 19.781 -6.762 1 89.69 360 MET B N 1
ATOM 5544 C CA . MET B 1 360 ? -3.314 18.938 -6.254 1 89.69 360 MET B CA 1
ATOM 5545 C C . MET B 1 360 ? -4.672 19.469 -6.699 1 89.69 360 MET B C 1
ATOM 5547 O O . MET B 1 360 ? -5.652 18.719 -6.746 1 89.69 360 MET B O 1
ATOM 5551 N N . LEU B 1 361 ? -4.762 20.688 -7.078 1 95.62 361 LEU B N 1
ATOM 5552 C CA . LEU B 1 361 ? -6.035 21.312 -7.441 1 95.62 361 LEU B CA 1
ATOM 5553 C C . LEU B 1 361 ? -6.445 20.906 -8.852 1 95.62 361 LEU B C 1
ATOM 5555 O O . LEU B 1 361 ? -7.609 21.047 -9.234 1 95.62 361 LEU B O 1
ATOM 5559 N N . ALA B 1 362 ? -5.512 20.406 -9.648 1 93.44 362 ALA B N 1
ATOM 5560 C CA . ALA B 1 362 ? -5.793 19.953 -11.008 1 93.44 362 ALA B CA 1
ATOM 5561 C C . ALA B 1 362 ? -6.711 18.734 -11 1 93.44 362 ALA B C 1
ATOM 5563 O O . ALA B 1 362 ? -7.32 18.406 -12.023 1 93.44 362 ALA B O 1
ATOM 5564 N N . HIS B 1 363 ? -6.859 18.141 -9.859 1 93.25 363 HIS B N 1
ATOM 5565 C CA . HIS B 1 363 ? -7.566 16.859 -9.828 1 93.25 363 HIS B CA 1
ATOM 5566 C C . HIS B 1 363 ? -8.844 16.953 -9 1 93.25 363 HIS B C 1
ATOM 5568 O O . HIS B 1 363 ? -9.422 15.938 -8.625 1 93.25 363 HIS B O 1
ATOM 5574 N N . VAL B 1 364 ? -9.18 18.156 -8.664 1 96.25 364 VAL B N 1
ATOM 5575 C CA . VAL B 1 364 ? -10.461 18.375 -7.992 1 96.25 364 VAL B CA 1
ATOM 5576 C C . VAL B 1 364 ? -11.594 18.312 -9.008 1 96.25 364 VAL B C 1
ATOM 5578 O O . VAL B 1 364 ? -11.578 19.016 -10.023 1 96.25 364 VAL B O 1
ATOM 5581 N N . PRO B 1 365 ? -12.578 17.438 -8.766 1 95.12 365 PRO B N 1
ATOM 5582 C CA . PRO B 1 365 ? -13.703 17.391 -9.703 1 95.12 365 PRO B CA 1
ATOM 5583 C C . PRO B 1 365 ? -14.391 18.75 -9.875 1 95.12 365 PRO B C 1
ATOM 5585 O O . PRO B 1 365 ? -14.578 19.469 -8.891 1 95.12 365 PRO B O 1
ATOM 5588 N N . GLY B 1 366 ? -14.734 19.094 -11.109 1 89.56 366 GLY B N 1
ATOM 5589 C CA . GLY B 1 366 ? -15.383 20.359 -11.383 1 89.56 366 GLY B CA 1
ATOM 5590 C C . GLY B 1 366 ? -14.414 21.531 -11.438 1 89.56 366 GLY B C 1
ATOM 5591 O O . GLY B 1 366 ? -14.789 22.641 -11.797 1 89.56 366 GLY B O 1
ATOM 5592 N N . GLY B 1 367 ? -13.156 21.25 -11.031 1 87.88 367 GLY B N 1
ATOM 5593 C CA . GLY B 1 367 ? -12.125 22.281 -11.078 1 87.88 367 GLY B CA 1
ATOM 5594 C C . GLY B 1 367 ? -12.016 23.062 -9.781 1 87.88 367 GLY B C 1
ATOM 5595 O O . GLY B 1 367 ? -12.969 23.141 -9.008 1 87.88 367 GLY B O 1
ATOM 5596 N N . ALA B 1 368 ? -10.867 23.609 -9.445 1 91.44 368 ALA B N 1
ATOM 5597 C CA . ALA B 1 368 ? -10.625 24.422 -8.258 1 91.44 368 ALA B CA 1
ATOM 5598 C C . ALA B 1 368 ? -9.648 25.562 -8.555 1 91.44 368 ALA B C 1
ATOM 5600 O O . ALA B 1 368 ? -8.547 25.609 -8.008 1 91.44 368 ALA B O 1
ATOM 5601 N N . GLY B 1 369 ? -10.133 26.5 -9.336 1 94.06 369 GLY B N 1
ATOM 5602 C CA . GLY B 1 369 ? -9.383 27.719 -9.578 1 94.06 369 GLY B CA 1
ATOM 5603 C C . GLY B 1 369 ? -9.594 28.781 -8.508 1 94.06 369 GLY B C 1
ATOM 5604 O O . GLY B 1 369 ? -10.188 28.5 -7.461 1 94.06 369 GLY B O 1
ATOM 5605 N N . VAL B 1 370 ? -9.086 30 -8.773 1 96.38 370 VAL B N 1
ATOM 5606 C CA . VAL B 1 370 ? -9.117 31.078 -7.797 1 96.38 370 VAL B CA 1
ATOM 5607 C C . VAL B 1 370 ? -10.562 31.375 -7.41 1 96.38 370 VAL B C 1
ATOM 5609 O O . VAL B 1 370 ? -10.875 31.547 -6.227 1 96.38 370 VAL B O 1
ATOM 5612 N N . GLN B 1 371 ? -11.445 31.391 -8.312 1 95.62 371 GLN B N 1
ATOM 5613 C CA . GLN B 1 371 ? -12.844 31.719 -8.055 1 95.62 371 GLN B CA 1
ATOM 5614 C C . GLN B 1 371 ? -13.492 30.672 -7.156 1 95.62 371 GLN B C 1
ATOM 5616 O O . GLN B 1 371 ? -14.211 31.016 -6.211 1 95.62 371 GLN B O 1
ATOM 5621 N N . GLU B 1 372 ? -13.289 29.422 -7.512 1 95.44 372 GLU B N 1
ATOM 5622 C CA . GLU B 1 372 ? -13.836 28.328 -6.707 1 95.44 372 GLU B CA 1
ATOM 5623 C C . GLU B 1 372 ? -13.281 28.359 -5.285 1 95.44 372 GLU B C 1
ATOM 5625 O O . GLU B 1 372 ? -14.023 28.141 -4.32 1 95.44 372 GLU B O 1
ATOM 5630 N N . LEU B 1 373 ? -11.977 28.641 -5.148 1 97.75 373 LEU B N 1
ATOM 5631 C CA . LEU B 1 373 ? -11.344 28.703 -3.836 1 97.75 373 LEU B CA 1
ATOM 5632 C C . LEU B 1 373 ? -11.906 29.859 -3.021 1 97.75 373 LEU B C 1
ATOM 5634 O O . LEU B 1 373 ? -12.148 29.719 -1.819 1 97.75 373 LEU B O 1
ATOM 5638 N N . GLN B 1 374 ? -12.117 30.969 -3.67 1 97.25 374 GLN B N 1
ATOM 5639 C CA . GLN B 1 374 ? -12.672 32.125 -2.984 1 97.25 374 GLN B CA 1
ATOM 5640 C C . GLN B 1 374 ? -14.109 31.875 -2.539 1 97.25 374 GLN B C 1
ATOM 5642 O O . GLN B 1 374 ? -14.523 32.344 -1.477 1 97.25 374 GLN B O 1
ATOM 5647 N N . ARG B 1 375 ? -14.844 31.188 -3.328 1 96.19 375 ARG B N 1
ATOM 5648 C CA . ARG B 1 375 ? -16.203 30.828 -2.941 1 96.19 375 ARG B CA 1
ATOM 5649 C C . ARG B 1 375 ? -16.203 29.953 -1.696 1 96.19 375 ARG B C 1
ATOM 5651 O O . ARG B 1 375 ? -17.031 30.109 -0.806 1 96.19 375 ARG B O 1
ATOM 5658 N N . LEU B 1 376 ? -15.297 29.031 -1.693 1 96.62 376 LEU B N 1
ATOM 5659 C CA . LEU B 1 376 ? -15.172 28.156 -0.536 1 96.62 376 LEU B CA 1
ATOM 5660 C C . LEU B 1 376 ? -14.789 28.938 0.709 1 96.62 376 LEU B C 1
ATOM 5662 O O . LEU B 1 376 ? -15.312 28.688 1.795 1 96.62 376 LEU B O 1
ATOM 5666 N N . VAL B 1 377 ? -13.859 29.875 0.572 1 97.94 377 VAL B N 1
ATOM 5667 C CA . VAL B 1 377 ? -13.422 30.734 1.668 1 97.94 377 VAL B CA 1
ATOM 5668 C C . VAL B 1 377 ? -14.609 31.562 2.182 1 97.94 377 VAL B C 1
ATOM 5670 O O . VAL B 1 377 ? -14.828 31.656 3.393 1 97.94 377 VAL B O 1
ATOM 5673 N N . SER B 1 378 ? -15.344 32.062 1.257 1 97.38 378 SER B N 1
ATOM 5674 C CA . SER B 1 378 ? -16.5 32.875 1.626 1 97.38 378 SER B CA 1
ATOM 5675 C C . SER B 1 378 ? -17.531 32.062 2.373 1 97.38 378 SER B C 1
ATOM 5677 O O . SER B 1 378 ? -18.109 32.5 3.361 1 97.38 378 SER B O 1
ATOM 5679 N N . ALA B 1 379 ? -17.75 30.859 1.915 1 95.75 379 ALA B N 1
ATOM 5680 C CA . ALA B 1 379 ? -18.719 29.969 2.547 1 95.75 379 ALA B CA 1
ATOM 5681 C C . ALA B 1 379 ? -18.297 29.609 3.969 1 95.75 379 ALA B C 1
ATOM 5683 O O . ALA B 1 379 ? -19.141 29.438 4.852 1 95.75 379 ALA B O 1
ATOM 5684 N N . ALA B 1 380 ? -17.031 29.484 4.191 1 96.25 380 ALA B N 1
ATOM 5685 C CA . ALA B 1 380 ? -16.5 29.047 5.48 1 96.25 380 ALA B CA 1
ATOM 5686 C C . ALA B 1 380 ? -16.312 30.219 6.43 1 96.25 380 ALA B C 1
ATOM 5688 O O . ALA B 1 380 ? -16.078 30.031 7.625 1 96.25 380 ALA B O 1
ATOM 5689 N N . TYR B 1 381 ? -16.328 31.438 5.871 1 97.38 381 TYR B N 1
ATOM 5690 C CA . TYR B 1 381 ? -16.078 32.625 6.68 1 97.38 381 TYR B CA 1
ATOM 5691 C C . TYR B 1 381 ? -17.281 32.938 7.582 1 97.38 381 TYR B C 1
ATOM 5693 O O . TYR B 1 381 ? -17.094 33.312 8.75 1 97.38 381 TYR B O 1
#

InterPro domains:
  IPR001670 Alcohol dehydrogenase, iron-type/glycerol dehydrogenase GldA [PF00465] (9-136)
  IPR039697 Iron-type alcohol dehydrogenase-like [PTHR11496] (6-381)
  IPR056798 Fe-containing alcohol dehydrogenase-like, C-terminal [PF25137] (188-381)

Solvent-accessible surface area (backbone atoms only — not comparable to full-atom values): 36570 Å² total; per-residue (Å²): 121,73,64,44,56,42,50,32,40,43,30,34,40,36,21,73,76,47,64,70,50,53,14,60,61,47,42,77,60,37,48,28,34,34,37,32,25,38,49,80,41,53,81,74,44,50,55,58,50,52,53,48,42,31,40,75,49,63,28,49,77,44,78,45,46,81,44,48,92,77,50,39,41,68,53,28,50,60,50,13,50,51,37,50,74,65,59,45,35,28,35,32,15,38,26,47,59,52,44,34,20,41,33,52,48,18,22,25,29,40,57,40,94,48,48,56,67,42,27,71,72,68,44,59,44,90,42,48,30,44,23,35,40,31,45,41,47,49,58,39,70,47,73,36,44,53,47,31,58,37,28,34,65,86,77,40,37,48,39,80,26,52,45,23,83,72,36,50,46,30,36,42,41,34,49,65,43,47,67,74,45,53,55,68,57,46,47,29,33,39,39,26,41,38,38,42,22,50,32,19,50,59,15,70,50,41,39,75,69,30,37,48,36,16,49,52,20,40,27,40,25,48,52,21,49,55,45,35,67,75,36,57,81,48,65,63,29,53,48,46,30,33,53,21,22,50,35,30,12,59,25,31,44,51,30,25,44,23,66,48,54,42,46,17,46,24,46,21,41,62,67,72,44,61,42,30,53,47,22,43,28,33,35,42,58,46,40,44,57,51,12,74,71,37,30,65,60,14,30,53,49,10,47,37,56,67,38,88,55,84,96,53,54,48,78,71,19,18,63,40,27,22,47,40,43,44,56,52,54,70,65,44,98,60,72,68,33,50,50,78,69,82,54,54,70,69,62,49,44,51,37,26,56,66,39,41,74,44,73,47,28,78,34,27,65,96,57,40,47,48,66,54,40,36,51,51,50,60,74,30,69,122,72,64,44,55,42,48,33,39,43,30,33,38,35,21,73,77,46,62,72,49,52,14,60,63,46,42,78,59,37,47,28,34,36,36,32,26,39,50,78,42,53,83,73,43,51,57,59,50,53,51,47,44,32,40,76,50,63,27,50,76,44,78,45,45,79,43,49,89,76,51,39,41,68,53,26,50,58,51,12,51,51,36,49,75,66,59,47,35,28,34,32,15,37,27,48,58,50,43,35,21,41,34,53,47,19,22,26,30,41,57,40,93,48,48,55,66,42,27,72,71,68,45,61,44,92,42,48,31,44,24,35,40,30,45,40,48,48,57,40,68,48,74,35,45,53,49,30,57,36,27,34,66,87,78,38,37,49,39,81,26,54,45,23,82,72,36,49,48,29,37,43,40,33,49,64,43,45,67,74,44,52,52,68,56,46,48,28,34,39,39,27,41,39,38,41,20,53,32,18,50,60,16,70,52,39,39,74,69,31,38,47,37,18,49,52,20,39,27,40,23,47,52,21,46,55,44,35,67,75,37,57,81,48,64,63,30,54,48,46,29,32,54,22,22,49,35,28,12,61,24,31,44,51,31,25,44,22,65,48,56,42,46,17,45,23,46,22,41,62,67,72,44,62,41,31,54,47,21,43,29,32,34,42,58,46,41,44,57,50,12,75,71,37,32,66,60,14,30,51,48,12,47,37,55,67,38,88,54,83,95,53,53,48,78,71,20,17,62,40,28,22,46,40,43,45,56,54,55,70,66,45,97,59,70,69,33,51,50,77,67,80,54,53,70,69,62,49,43,51,38,27,54,67,37,42,76,44,73,46,26,77,33,27,65,95,56,38,46,47,67,52,40,36,51,51,49,60,73,30,70

Secondary structure (DSSP, 8-state):
---EEE---SEEEEETTGGGHHHHHHHTT-SEEEEEEEGGGGTTTHHHHHHHHHHHTT-EEEEEEEE-TT--THHHHHHHHHHHHTT-SEEEEEESHHHHHHHHHHHHHHHSS--HHHHHTT---S---EEEEEESSS--TTTTSSEEEEE-TTT--EEEEE--TT-EEEEEEEGGGGGGS-HHHHHHHHHHHHHHHHHHHHSTT--HHHHHHHHHHHHHHHHHHHHHHH-TT-HHHHHHHHHHHHHHHHHHTTS---HHHHHHHHHHHHH---HHHHHHHHHHHHHHHHHHH-HHHHHHHHHHTT---TT--GGGGHHHHHHHHHHHHHTS-S--SGGGGS--HHHHHHHHHHHTT-GGGGGSTT---HHHHHHHHHHH-/---EEE---SEEEEETTGGGHHHHHHHTT-SEEEEEEEGGGGTTTHHHHHHHHHHHTT-EEEEEEEE-TT--THHHHHHHHHHHHTT-SEEEEEESHHHHHHHHHHHHHHHSS--HHHHHTT---S---EEEEEESSS--TTTTSSEEEEE-TTT--EEEEE--TT-EEEEEEEGGGGGGS-HHHHHHHHHHHHHHHHHHHHSTT--HHHHHHHHHHHHHHHHHHHHHHH-TT-HHHHHHHHHHHHHHHHHHTTS---HHHHHHHHHHHHH---HHHHHHHHHHHHHHHHHHH-HHHHHHHHHHTT---TT--GGGGHHHHHHHHHHHHHTS-S--SGGGGS--HHHHHHHHHHHTT-GGGGGSTT---HHHHHHHHHHH-

Organism: NCBI:txid159291

Sequence (762 aa):
MRSISLRLPSTVVFGKDVLTQVGSLARERGTRALVVTEGVLHEGGHIERVAEILRRSGLDVMVYDELMPSSASSRVDEIASLARASKTQVVLGLGGMRVLSVARCVANCAASALTVRDLLEGKTARDSVDYIEVPSSFRNHLLMRDEALLRDSGSERARMVRTCPGTVKAVVLETEFSQTLSAKYALAAVMDTLLAAIEGFFSTRSSLYSDTLLERAIQELHGSALTAVKNPLDSRFRERAAEAGLMTALALAVTGQGAGGALAYGINARFSLPKSWVASIFLPHVVETLSTQNVEKAARVAAALGEPLEGISPAGDAPRAARGIRKLVSHLDLPARLRDLDVTLDELSHCAEQVADFDMLAHVPGGAGVQELQRLVSAAYMRSISLRLPSTVVFGKDVLTQVGSLARERGTRALVVTEGVLHEGGHIERVAEILRRSGLDVMVYDELMPSSASSRVDEIASLARASKTQVVLGLGGMRVLSVARCVANCAASALTVRDLLEGKTARDSVDYIEVPSSFRNHLLMRDEALLRDSGSERARMVRTCPGTVKAVVLETEFSQTLSAKYALAAVMDTLLAAIEGFFSTRSSLYSDTLLERAIQELHGSALTAVKNPLDSRFRERAAEAGLMTALALAVTGQGAGGALAYGINARFSLPKSWVASIFLPHVVETLSTQNVEKAARVAAALGEPLEGISPAGDAPRAARGIRKLVSHLDLPARLRDLDVTLDELSHCAEQVADFDMLAHVPGGAGVQELQRLVSAAY